Protein 3QYE (pdb70)

CATH classification: 1.10.10.2750 (+2 more: 1.10.8.270, 1.10.472.80)

Radius of gyration: 28.6 Å; Cα contacts (8 Å, |Δi|>4): 736; chains: 2; bounding box: 74×78×66 Å

GO terms:
  GO:0005515 protein binding (F, IPI)
  GO:0005730 nucleolus (C, IDA)

Structure (mmCIF, N/CA/C/O backbone):
data_3QYE
#
_entry.id   3QYE
#
_cell.length_a   117.360
_cell.length_b   117.360
_cell.length_c   141.270
_cell.angle_alpha   90.00
_cell.angle_beta   90.00
_cell.angle_gamma   90.00
#
_symmetry.space_group_name_H-M   'P 43 21 2'
#
loop_
_entity.id
_entity.type
_entity.pdbx_description
1 polymer 'TBC1 domain family member 1'
2 water water
#
loop_
_atom_site.group_PDB
_atom_site.id
_atom_site.type_symbol
_atom_site.label_atom_id
_atom_site.label_alt_id
_atom_site.label_comp_id
_atom_site.label_asym_id
_atom_site.label_entity_id
_atom_site.label_seq_id
_atom_site.pdbx_PDB_ins_code
_atom_site.Cartn_x
_atom_site.Cartn_y
_atom_site.Cartn_z
_atom_site.occupancy
_atom_site.B_iso_or_equiv
_atom_site.auth_seq_id
_atom_site.auth_comp_id
_atom_site.auth_asym_id
_atom_site.auth_atom_id
_atom_site.pdbx_PDB_model_num
ATOM 1 N N . ASP A 1 9 ? 11.691 -3.804 59.609 1.00 93.12 750 ASP A N 1
ATOM 2 C CA . ASP A 1 9 ? 12.348 -2.731 60.409 1.00 93.56 750 ASP A CA 1
ATOM 3 C C . ASP A 1 9 ? 13.897 -2.841 60.283 1.00 92.45 750 ASP A C 1
ATOM 4 O O . ASP A 1 9 ? 14.371 -2.655 59.186 1.00 93.60 750 ASP A O 1
ATOM 9 N N . LEU A 1 10 ? 14.739 -3.139 61.270 1.00 89.68 751 LEU A N 1
ATOM 10 C CA . LEU A 1 10 ? 16.161 -3.225 60.868 1.00 86.09 751 LEU A CA 1
ATOM 11 C C . LEU A 1 10 ? 16.404 -4.542 60.126 1.00 83.71 751 LEU A C 1
ATOM 12 O O . LEU A 1 10 ? 17.533 -4.851 59.773 1.00 80.74 751 LEU A O 1
ATOM 17 N N . LEU A 1 11 ? 15.334 -5.304 59.885 1.00 80.47 752 LEU A N 1
ATOM 18 C CA . LEU A 1 11 ? 15.440 -6.561 59.146 1.00 77.24 752 LEU A CA 1
ATOM 19 C C . LEU A 1 11 ? 15.363 -6.165 57.678 1.00 74.38 752 LEU A C 1
ATOM 20 O O . LEU A 1 11 ? 15.774 -6.920 56.804 1.00 73.34 752 LEU A O 1
ATOM 25 N N . ASN A 1 12 ? 14.817 -4.978 57.413 1.00 71.35 753 ASN A N 1
ATOM 26 C CA . ASN A 1 12 ? 14.697 -4.484 56.044 1.00 69.50 753 ASN A CA 1
ATOM 27 C C . ASN A 1 12 ? 16.092 -4.302 55.460 1.00 67.25 753 ASN A C 1
ATOM 28 O O . ASN A 1 12 ? 16.334 -4.637 54.302 1.00 65.81 753 ASN A O 1
ATOM 33 N N . LYS A 1 13 ? 17.012 -3.780 56.267 1.00 63.44 754 LYS A N 1
ATOM 34 C CA . LYS A 1 13 ? 18.385 -3.590 55.812 1.00 63.50 754 LYS A CA 1
ATOM 35 C C . LYS A 1 13 ? 18.958 -4.983 55.564 1.00 64.01 754 LYS A C 1
ATOM 36 O O . LYS A 1 13 ? 19.709 -5.202 54.615 1.00 63.97 754 LYS A O 1
ATOM 42 N N . ARG A 1 14 ? 18.591 -5.920 56.431 1.00 66.62 755 ARG A N 1
ATOM 43 C CA . ARG A 1 14 ? 19.039 -7.303 56.316 1.00 68.63 755 ARG A CA 1
ATOM 44 C C . ARG A 1 14 ? 18.454 -7.898 55.044 1.00 63.79 755 ARG A C 1
ATOM 45 O O . ARG A 1 14 ? 19.158 -8.515 54.246 1.00 64.86 755 ARG A O 1
ATOM 53 N N . LEU A 1 15 ? 17.156 -7.696 54.875 1.00 56.03 756 LEU A N 1
ATOM 54 C CA . LEU A 1 15 ? 16.417 -8.186 53.722 1.00 50.72 756 LEU A CA 1
ATOM 55 C C . LEU A 1 15 ? 17.076 -7.642 52.441 1.00 46.70 756 LEU A C 1
ATOM 56 O O . LEU A 1 15 ? 17.392 -8.395 51.520 1.00 43.36 756 LEU A O 1
ATOM 61 N N . LYS A 1 16 ? 17.302 -6.330 52.415 1.00 42.94 757 LYS A N 1
ATOM 62 C CA . LYS A 1 16 ? 17.911 -5.640 51.275 1.00 41.16 757 LYS A CA 1
ATOM 63 C C . LYS A 1 16 ? 19.337 -6.065 50.936 1.00 42.64 757 LYS A C 1
ATOM 64 O O . LYS A 1 16 ? 19.654 -6.348 49.781 1.00 37.36 757 LYS A O 1
ATOM 70 N N . LEU A 1 17 ? 20.193 -6.105 51.949 1.00 43.84 758 LEU A N 1
ATOM 71 C CA . LEU A 1 17 ? 21.592 -6.438 51.745 1.00 41.75 758 LEU A CA 1
ATOM 72 C C . LEU A 1 17 ? 21.936 -7.912 51.615 1.00 45.89 758 LEU A C 1
ATOM 73 O O . LEU A 1 17 ? 23.099 -8.290 51.746 1.00 46.89 758 LEU A O 1
ATOM 78 N N . ASP A 1 18 ? 20.949 -8.750 51.334 1.00 50.48 759 ASP A N 1
ATOM 79 C CA . ASP A 1 18 ? 21.235 -10.169 51.206 1.00 56.14 759 ASP A CA 1
ATOM 80 C C . ASP A 1 18 ? 21.666 -10.562 49.799 1.00 55.17 759 ASP A C 1
ATOM 81 O O . ASP A 1 18 ? 20.850 -10.998 48.986 1.00 58.19 759 ASP A O 1
ATOM 86 N N . TYR A 1 19 ? 22.955 -10.387 49.520 1.00 53.82 760 TYR A N 1
ATOM 87 C CA . TYR A 1 19 ? 23.535 -10.751 48.231 1.00 50.78 760 TYR A CA 1
ATOM 88 C C . TYR A 1 19 ? 25.026 -11.048 48.386 1.00 51.93 760 TYR A C 1
ATOM 89 O O . TYR A 1 19 ? 25.699 -10.466 49.233 1.00 52.74 760 TYR A O 1
ATOM 98 N N . GLU A 1 20 ? 25.534 -11.961 47.571 1.00 53.93 761 GLU A N 1
ATOM 99 C CA . GLU A 1 20 ? 26.936 -12.354 47.635 1.00 59.05 761 GLU A CA 1
ATOM 100 C C . GLU A 1 20 ? 27.930 -11.286 47.178 1.00 61.02 761 GLU A C 1
ATOM 101 O O . GLU A 1 20 ? 27.744 -10.654 46.135 1.00 61.47 761 GLU A O 1
ATOM 107 N N . GLU A 1 21 ? 28.985 -11.098 47.970 1.00 61.23 762 GLU A N 1
ATOM 108 C CA . GLU A 1 21 ? 30.036 -10.137 47.650 1.00 63.89 762 GLU A CA 1
ATOM 109 C C . GLU A 1 21 ? 31.081 -10.856 46.809 1.00 64.58 762 GLU A C 1
ATOM 110 O O . GLU A 1 21 ? 31.249 -12.069 46.920 1.00 69.54 762 GLU A O 1
ATOM 116 N N . ILE A 1 22 ? 31.782 -10.110 45.966 1.00 63.24 763 ILE A N 1
ATOM 117 C CA . ILE A 1 22 ? 32.800 -10.704 45.112 1.00 61.75 763 ILE A CA 1
ATOM 118 C C . ILE A 1 22 ? 34.026 -11.024 45.955 1.00 63.74 763 ILE A C 1
ATOM 119 O O . ILE A 1 22 ? 34.682 -12.050 45.768 1.00 62.59 763 ILE A O 1
ATOM 124 N N . THR A 1 23 ? 34.316 -10.124 46.886 1.00 66.51 764 THR A N 1
ATOM 125 C CA . THR A 1 23 ? 35.439 -10.251 47.804 1.00 70.36 764 THR A CA 1
ATOM 126 C C . THR A 1 23 ? 35.019 -9.531 49.077 1.00 73.47 764 THR A C 1
ATOM 127 O O . THR A 1 23 ? 34.937 -8.303 49.107 1.00 74.94 764 THR A O 1
ATOM 131 N N . PRO A 1 24 ? 34.724 -10.285 50.143 1.00 76.23 765 PRO A N 1
ATOM 132 C CA . PRO A 1 24 ? 34.314 -9.640 51.392 1.00 76.93 765 PRO A CA 1
ATOM 133 C C . PRO A 1 24 ? 35.373 -8.656 51.879 1.00 77.27 765 PRO A C 1
ATOM 134 O O . PRO A 1 24 ? 36.546 -9.005 51.996 1.00 77.29 76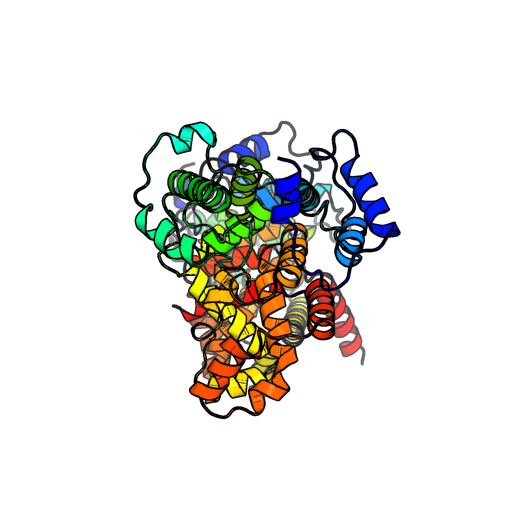5 PRO A O 1
ATOM 138 N N . CYS A 1 25 ? 34.961 -7.421 52.143 1.00 77.82 766 CYS A N 1
ATOM 139 C CA . CYS A 1 25 ? 35.886 -6.408 52.632 1.00 78.78 766 CYS A CA 1
ATOM 140 C C . CYS A 1 25 ? 36.260 -6.788 54.061 1.00 78.01 766 CYS A C 1
ATOM 141 O O . CYS A 1 25 ? 35.395 -7.096 54.882 1.00 77.69 766 CYS A O 1
ATOM 144 N N . LEU A 1 26 ? 37.555 -6.757 54.351 1.00 79.88 767 LEU A N 1
ATOM 145 C CA . LEU A 1 26 ? 38.059 -7.141 55.661 1.00 80.02 767 LEU A CA 1
ATOM 146 C C . LEU A 1 26 ? 38.127 -6.074 56.746 1.00 80.56 767 LEU A C 1
ATOM 147 O O . LEU A 1 26 ? 38.045 -4.871 56.492 1.00 79.93 767 LEU A O 1
ATOM 152 N N . LYS A 1 27 ? 38.289 -6.570 57.967 1.00 81.13 768 LYS A N 1
ATOM 153 C CA . LYS A 1 27 ? 38.392 -5.786 59.188 1.00 80.60 768 LYS A CA 1
ATOM 154 C C . LYS A 1 27 ? 38.915 -4.354 59.053 1.00 78.80 768 LYS A C 1
ATOM 155 O O . LYS A 1 27 ? 38.190 -3.387 59.286 1.00 74.46 768 LYS A O 1
ATOM 161 N N . GLU A 1 28 ? 40.183 -4.241 58.676 1.00 79.00 769 GLU A N 1
ATOM 162 C CA . GLU A 1 28 ? 40.871 -2.964 58.546 1.00 80.47 769 GLU A CA 1
ATOM 163 C C . GLU A 1 28 ? 40.247 -1.840 57.714 1.00 78.42 769 GLU A C 1
ATOM 164 O O . GLU A 1 28 ? 40.132 -0.718 58.199 1.00 76.97 769 GLU A O 1
ATOM 170 N N . VAL A 1 29 ? 39.850 -2.105 56.475 1.00 76.31 770 VAL A N 1
ATOM 171 C CA . VAL A 1 29 ? 39.272 -1.027 55.680 1.00 70.93 770 VAL A CA 1
ATOM 172 C C . VAL A 1 29 ? 37.892 -0.608 56.179 1.00 64.95 770 VAL A C 1
ATOM 173 O O . VAL A 1 29 ? 37.442 0.505 55.911 1.00 59.45 770 VAL A O 1
ATOM 177 N N . THR A 1 30 ? 37.225 -1.490 56.916 1.00 60.00 771 THR A N 1
ATOM 178 C CA . THR A 1 30 ? 35.925 -1.144 57.477 1.00 59.54 771 THR A CA 1
ATOM 179 C C . THR A 1 30 ? 36.275 -0.022 58.454 1.00 61.59 771 THR A C 1
ATOM 180 O O . THR A 1 30 ? 35.574 0.982 58.558 1.00 57.85 771 THR A O 1
ATOM 184 N N . THR A 1 31 ? 37.394 -0.214 59.149 1.00 64.38 772 THR A N 1
ATOM 185 C CA . THR A 1 31 ? 37.911 0.744 60.119 1.00 64.98 772 THR A CA 1
ATOM 186 C C . THR A 1 31 ? 38.136 2.123 59.498 1.00 62.91 772 THR A C 1
ATOM 187 O O . THR A 1 31 ? 37.656 3.130 60.016 1.00 63.82 772 THR A O 1
ATOM 191 N N . VAL A 1 32 ? 38.865 2.165 58.387 1.00 59.72 773 VAL A N 1
ATOM 192 C CA . VAL A 1 32 ? 39.156 3.425 57.719 1.00 57.06 773 VAL A CA 1
ATOM 193 C C . VAL A 1 32 ? 37.906 4.172 57.261 1.00 55.95 773 VAL A C 1
ATOM 194 O O . VAL A 1 32 ? 37.865 5.402 57.309 1.00 54.76 773 VAL A O 1
ATOM 198 N N . TRP A 1 33 ? 36.893 3.444 56.807 1.00 50.95 774 TRP A N 1
ATOM 199 C CA . TRP A 1 33 ? 35.673 4.101 56.360 1.00 49.53 774 TRP A CA 1
ATOM 200 C C . TRP A 1 33 ? 34.935 4.733 57.534 1.00 47.10 774 TRP A C 1
ATOM 201 O O . TRP A 1 33 ? 34.508 5.884 57.456 1.00 45.28 774 TRP A O 1
ATOM 212 N N . GLU A 1 34 ? 34.799 3.979 58.620 1.00 47.13 775 GLU A N 1
ATOM 213 C CA . GLU A 1 34 ? 34.099 4.467 59.806 1.00 54.15 775 GLU A CA 1
ATOM 214 C C . GLU A 1 34 ? 34.668 5.793 60.287 1.00 52.88 775 GLU A C 1
ATOM 215 O O . GLU A 1 34 ? 33.936 6.653 60.770 1.00 55.32 775 GLU A O 1
ATOM 221 N N . LYS A 1 35 ? 35.979 5.955 60.148 1.00 53.74 776 LYS A N 1
ATOM 222 C CA . LYS A 1 35 ? 36.630 7.179 60.583 1.00 54.44 776 LYS A CA 1
ATOM 223 C C . LYS A 1 35 ? 36.268 8.351 59.675 1.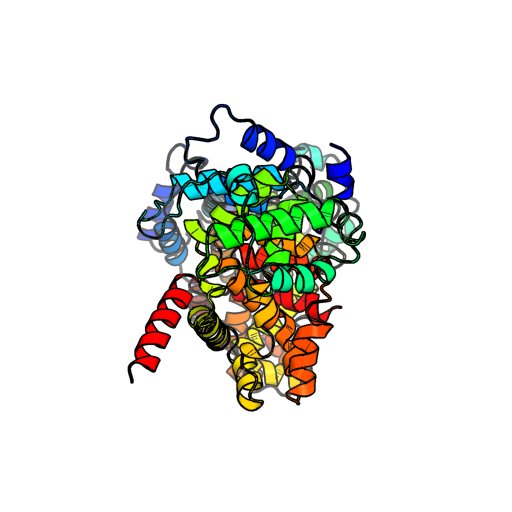00 52.31 776 LYS A C 1
ATOM 224 O O . LYS A 1 35 ? 36.010 9.454 60.157 1.00 52.49 776 LYS A O 1
ATOM 230 N N . MET A 1 36 ? 36.249 8.119 58.366 1.00 50.34 777 MET A N 1
ATOM 231 C CA . MET A 1 36 ? 35.884 9.182 57.437 1.00 48.05 777 MET A CA 1
ATOM 232 C C . MET A 1 36 ? 34.405 9.519 57.600 1.00 46.63 777 MET A C 1
ATOM 233 O O . MET A 1 36 ? 34.022 10.688 57.574 1.00 46.87 777 MET A O 1
ATOM 238 N N . LEU A 1 37 ? 33.580 8.489 57.783 1.00 45.85 778 LEU A N 1
ATOM 239 C CA . LEU A 1 37 ? 32.142 8.676 57.940 1.00 46.42 778 LEU A CA 1
ATOM 240 C C . LEU A 1 37 ? 31.766 9.400 59.236 1.00 49.32 778 LEU A C 1
ATOM 241 O O . LEU A 1 37 ? 30.835 10.204 59.254 1.00 47.07 778 LEU A O 1
ATOM 246 N N . SER A 1 38 ? 32.506 9.118 60.309 1.00 51.44 779 SER A N 1
ATOM 247 C CA . SER A 1 38 ? 32.261 9.717 61.623 1.00 54.04 779 SER A CA 1
ATOM 248 C C . SER A 1 38 ? 32.730 11.166 61.777 1.00 53.79 779 SER A C 1
ATOM 249 O O . SER A 1 38 ? 32.454 11.808 62.791 1.00 54.82 779 SER A O 1
ATOM 252 N N . THR A 1 39 ? 33.441 11.675 60.778 1.00 54.13 780 THR A N 1
ATOM 253 C CA . THR A 1 39 ? 33.959 13.041 60.817 1.00 52.54 780 THR A CA 1
ATOM 254 C C . THR A 1 39 ? 32.862 14.092 61.013 1.00 54.75 780 THR A C 1
ATOM 255 O O . THR A 1 39 ? 31.891 14.140 60.256 1.00 56.53 780 THR A O 1
ATOM 259 N N . PRO A 1 40 ? 33.004 14.947 62.040 1.00 56.51 781 PRO A N 1
ATOM 260 C CA . PRO A 1 40 ? 32.016 15.997 62.314 1.00 52.77 781 PRO A CA 1
ATOM 261 C C . PRO A 1 40 ? 32.033 17.017 61.182 1.00 51.88 781 PRO A C 1
ATOM 262 O O . PRO A 1 40 ? 33.106 17.414 60.723 1.00 49.70 781 PRO A O 1
ATOM 266 N N . GLY A 1 41 ? 30.852 17.438 60.739 1.00 48.83 782 GLY A N 1
ATOM 267 C CA . GLY A 1 41 ? 30.773 18.403 59.654 1.00 50.11 782 GLY A CA 1
ATOM 268 C C . GLY A 1 41 ? 31.329 17.819 58.367 1.00 45.52 782 GLY A C 1
ATOM 269 O O . GLY A 1 41 ? 31.842 18.534 57.508 1.00 45.58 782 GLY A O 1
ATOM 270 N N . ARG A 1 42 ? 31.215 16.503 58.246 1.00 44.47 783 ARG A N 1
ATOM 271 C CA . ARG A 1 42 ? 31.696 15.748 57.093 1.00 45.26 783 ARG A CA 1
ATOM 272 C C . ARG A 1 42 ? 31.419 16.402 55.741 1.00 42.65 783 ARG A C 1
ATOM 273 O O . ARG A 1 42 ? 32.333 16.620 54.951 1.00 40.35 783 ARG A O 1
ATOM 281 N N . SER A 1 43 ? 30.153 16.711 55.487 1.00 44.47 784 SER A N 1
ATOM 282 C CA . SER A 1 43 ? 29.724 17.310 54.226 1.00 47.89 784 SER A CA 1
ATOM 283 C C . SER A 1 43 ? 30.426 18.599 53.793 1.00 49.45 784 SER A C 1
ATOM 284 O O . SER A 1 43 ? 30.406 18.950 52.611 1.00 45.47 784 SER A O 1
ATOM 287 N N . LYS A 1 44 ? 31.045 19.302 54.732 1.00 49.86 785 LYS A N 1
ATOM 288 C CA . LYS A 1 44 ? 31.720 20.552 54.398 1.00 52.43 785 LYS A CA 1
ATOM 289 C C . LYS A 1 44 ? 33.227 20.363 54.215 1.00 49.52 785 LYS A C 1
ATOM 290 O O . LYS A 1 44 ? 33.931 21.286 53.810 1.00 51.94 785 LYS A O 1
ATOM 296 N N . ILE A 1 45 ? 33.713 19.160 54.499 1.00 46.56 786 ILE A N 1
ATOM 297 C CA . ILE A 1 45 ? 35.140 18.860 54.410 1.00 43.73 786 ILE A CA 1
ATOM 298 C C . ILE A 1 45 ? 35.581 18.044 53.197 1.00 44.17 786 ILE A C 1
ATOM 299 O O . ILE A 1 45 ? 35.033 16.977 52.925 1.00 41.30 786 ILE A O 1
ATOM 304 N N . LYS A 1 46 ? 36.582 18.550 52.478 1.00 44.82 787 LYS A N 1
ATOM 305 C CA . LYS A 1 46 ? 37.125 17.849 51.319 1.00 43.75 787 LYS A CA 1
ATOM 306 C C . LYS A 1 46 ? 38.160 16.837 51.800 1.00 45.76 787 LYS A C 1
ATOM 307 O O . LYS A 1 46 ? 39.078 17.189 52.540 1.00 45.26 787 LYS A O 1
ATOM 313 N N . PHE A 1 47 ? 38.026 15.585 51.384 1.00 45.91 788 PHE A N 1
ATOM 314 C CA . PHE A 1 47 ? 38.993 14.569 51.775 1.00 46.46 788 PHE A CA 1
ATOM 315 C C . PHE A 1 47 ? 40.003 14.384 50.649 1.00 51.21 788 PHE A C 1
ATOM 316 O O . PHE A 1 47 ? 39.744 14.762 49.508 1.00 53.19 788 PHE A O 1
ATOM 324 N N . ASP A 1 48 ? 41.154 13.802 50.968 1.00 55.61 789 ASP A N 1
ATOM 325 C CA . ASP A 1 48 ? 42.200 13.604 49.975 1.00 57.97 789 ASP A CA 1
ATOM 326 C C . ASP A 1 48 ? 41.834 12.500 48.976 1.00 55.68 789 ASP A C 1
ATOM 327 O O . ASP A 1 48 ? 41.551 11.359 49.344 1.00 49.87 789 ASP A O 1
ATOM 332 N N . MET A 1 49 ? 41.817 12.880 47.702 1.00 56.21 790 MET A N 1
ATOM 333 C CA . MET A 1 49 ? 41.464 11.977 46.619 1.00 62.00 790 MET A CA 1
ATOM 334 C C . MET A 1 49 ? 42.132 10.611 46.720 1.00 59.64 790 MET A C 1
ATOM 335 O O . MET A 1 49 ? 41.459 9.587 46.590 1.00 57.87 790 MET A O 1
ATOM 340 N N . GLU A 1 50 ? 43.435 10.576 46.982 1.00 56.68 791 GLU A N 1
ATOM 341 C CA . GLU A 1 50 ? 44.110 9.289 47.057 1.00 54.77 791 GLU A CA 1
ATOM 342 C C . GLU A 1 50 ? 43.695 8.398 48.224 1.00 51.17 791 GLU A C 1
ATOM 343 O O . GLU A 1 50 ? 43.665 7.178 48.078 1.00 50.56 791 GLU A O 1
ATOM 349 N N . LYS A 1 51 ? 43.379 8.963 49.385 1.00 49.79 792 LYS A N 1
ATOM 350 C CA . LYS A 1 51 ? 42.970 8.083 50.470 1.00 52.87 792 LYS A CA 1
ATOM 351 C C . LYS A 1 51 ? 41.644 7.434 50.086 1.00 51.44 792 LYS A C 1
ATOM 352 O O . LYS A 1 51 ? 41.471 6.224 50.220 1.00 52.50 792 LYS A O 1
ATOM 358 N N . MET A 1 52 ? 40.710 8.247 49.605 1.00 50.98 793 MET A N 1
ATOM 359 C CA . MET A 1 52 ? 39.398 7.751 49.191 1.00 51.58 793 MET A CA 1
ATOM 360 C C . MET A 1 52 ? 39.516 6.687 48.111 1.00 48.32 793 MET A C 1
ATOM 361 O O . MET A 1 52 ? 38.836 5.662 48.148 1.00 43.36 793 MET A O 1
ATOM 366 N N . HIS A 1 53 ? 40.378 6.958 47.140 1.00 44.81 794 HIS A N 1
ATOM 367 C CA . HIS A 1 53 ? 40.608 6.040 46.040 1.00 46.29 794 HIS A CA 1
ATOM 368 C C . HIS A 1 53 ? 41.164 4.730 46.585 1.00 46.99 794 HIS A C 1
ATOM 369 O O . HIS A 1 53 ? 40.821 3.649 46.103 1.00 45.82 794 HIS A O 1
ATOM 376 N N . SER A 1 54 ? 42.017 4.819 47.599 1.00 46.48 795 SER A N 1
ATOM 377 C CA . SER A 1 54 ? 42.577 3.607 48.173 1.00 48.97 795 SER A CA 1
ATOM 378 C C . SER A 1 54 ? 41.476 2.921 48.982 1.00 46.83 795 SER A C 1
ATOM 379 O O . SER A 1 54 ? 41.368 1.698 48.987 1.00 50.26 795 SER A O 1
ATOM 382 N N . ALA A 1 55 ? 40.645 3.719 49.647 1.00 44.18 796 ALA A N 1
ATOM 383 C CA . ALA A 1 55 ? 39.548 3.194 50.452 1.00 42.26 796 ALA A CA 1
ATOM 384 C C . ALA A 1 55 ? 38.563 2.392 49.599 1.00 42.87 796 ALA A C 1
ATOM 385 O O . ALA A 1 55 ? 38.221 1.256 49.933 1.00 41.68 796 ALA A O 1
ATOM 387 N N . VAL A 1 56 ? 38.106 2.991 48.500 1.00 42.67 797 VAL A N 1
ATOM 388 C CA . VAL A 1 56 ? 37.161 2.332 47.601 1.00 38.71 797 VAL A CA 1
ATOM 389 C C . VAL A 1 56 ? 37.809 1.086 47.006 1.00 40.71 797 VAL A C 1
ATOM 390 O O . VAL A 1 56 ? 37.184 0.032 46.930 1.00 38.79 797 VAL A O 1
ATOM 394 N N . GLY A 1 57 ? 39.070 1.209 46.601 1.00 42.31 798 GLY A N 1
ATOM 395 C CA . GLY A 1 57 ? 39.776 0.073 46.023 1.00 45.57 798 GLY A CA 1
ATOM 396 C C . GLY A 1 57 ? 39.990 -1.102 46.966 1.00 47.85 798 GLY A C 1
ATOM 397 O O . GLY A 1 57 ? 40.001 -2.256 46.534 1.00 46.51 798 GLY A O 1
ATOM 398 N N . GLN A 1 58 ? 40.153 -0.816 48.256 1.00 53.47 799 GLN A N 1
ATOM 399 C CA . GLN A 1 58 ? 40.380 -1.861 49.254 1.00 57.05 799 GLN A CA 1
ATOM 400 C C . GLN A 1 58 ? 39.095 -2.453 49.816 1.00 57.92 799 GLN A C 1
ATOM 401 O O . GLN A 1 58 ? 39.129 -3.263 50.742 1.00 62.89 799 GLN A O 1
ATOM 407 N N . GLY A 1 59 ? 37.957 -2.042 49.273 1.00 54.67 800 GLY A N 1
ATOM 408 C CA . GLY A 1 59 ? 36.709 -2.592 49.754 1.00 49.15 800 GLY A CA 1
ATOM 409 C C . GLY A 1 59 ? 35.734 -1.607 50.354 1.00 46.17 800 GLY A C 1
ATOM 410 O O . GLY A 1 59 ? 36.098 -0.662 51.047 1.00 45.56 800 GLY A O 1
ATOM 411 N N . VAL A 1 60 ? 34.468 -1.846 50.062 1.00 42.79 801 VAL A N 1
ATOM 412 C CA . VAL A 1 60 ? 33.390 -1.036 50.574 1.00 40.55 801 VAL A CA 1
ATOM 413 C C . VAL A 1 60 ? 32.503 -2.020 51.319 1.00 42.95 801 VAL A C 1
ATOM 414 O O . VAL A 1 60 ? 31.862 -2.880 50.708 1.00 43.86 801 VAL A O 1
ATOM 418 N N . PRO A 1 61 ? 32.491 -1.939 52.656 1.00 42.06 802 PRO A N 1
ATOM 419 C CA . PRO A 1 61 ? 31.653 -2.853 53.431 1.00 41.26 802 PRO A CA 1
ATOM 420 C C . PRO A 1 61 ? 30.186 -2.702 53.066 1.00 39.51 802 PRO A C 1
ATOM 421 O O . PRO A 1 61 ? 29.673 -1.589 52.919 1.00 39.17 802 PRO A O 1
ATOM 425 N N . ARG A 1 62 ? 29.514 -3.834 52.905 1.00 38.36 803 ARG A N 1
ATOM 426 C CA . ARG A 1 62 ? 28.118 -3.809 52.525 1.00 43.42 803 ARG A CA 1
ATOM 427 C C . ARG A 1 62 ? 27.253 -3.024 53.508 1.00 44.85 803 ARG A C 1
ATOM 428 O O . ARG A 1 62 ? 26.406 -2.230 53.090 1.00 37.85 803 ARG A O 1
ATOM 436 N N . HIS A 1 63 ? 27.473 -3.235 54.808 1.00 46.77 804 HIS A N 1
ATOM 437 C CA . HIS A 1 63 ? 26.705 -2.536 55.836 1.00 46.57 804 HIS A CA 1
ATOM 438 C C . HIS A 1 63 ? 26.845 -1.011 55.793 1.00 41.90 804 HIS A C 1
ATOM 439 O O . HIS A 1 63 ? 26.043 -0.299 56.399 1.00 41.56 804 HIS A O 1
ATOM 446 N N . HIS A 1 64 ? 27.852 -0.509 55.082 1.00 37.54 805 HIS A N 1
ATOM 447 C CA . HIS A 1 64 ? 28.056 0.940 54.979 1.00 38.14 805 HIS A CA 1
ATOM 448 C C . HIS A 1 64 ? 27.974 1.486 53.551 1.00 36.73 805 HIS A C 1
ATOM 449 O O . HIS A 1 64 ? 28.083 2.699 53.340 1.00 35.04 805 HIS A O 1
ATOM 456 N N . ARG A 1 65 ? 27.790 0.595 52.579 1.00 34.79 806 ARG A N 1
ATOM 457 C CA . ARG A 1 65 ? 27.710 0.979 51.162 1.00 32.79 806 ARG A CA 1
ATOM 458 C C . ARG A 1 65 ? 26.843 2.223 50.944 1.00 28.75 806 ARG A C 1
ATOM 459 O O . ARG A 1 65 ? 27.295 3.198 50.343 1.00 30.23 806 ARG A O 1
ATOM 467 N N . GLY A 1 66 ? 25.614 2.202 51.452 1.00 25.90 807 GLY A N 1
ATOM 468 C CA . GLY A 1 66 ? 24.729 3.338 51.286 1.00 31.28 807 GLY A CA 1
ATOM 469 C C . GLY A 1 66 ? 25.272 4.653 51.821 1.00 33.67 807 GLY A C 1
ATOM 470 O O . GLY A 1 66 ? 25.228 5.675 51.133 1.00 31.00 807 GLY A O 1
ATOM 471 N N . GLU A 1 67 ? 25.780 4.642 53.051 1.00 35.05 808 GLU A N 1
ATOM 472 C CA . GLU A 1 67 ? 26.310 5.874 53.631 1.00 35.05 808 GLU A CA 1
ATOM 473 C C . GLU A 1 67 ? 27.549 6.301 52.850 1.00 31.08 808 GLU A C 1
ATOM 474 O O . GLU A 1 67 ? 27.778 7.491 52.629 1.00 31.96 808 GLU A O 1
ATOM 480 N N . ILE A 1 68 ? 28.336 5.324 52.414 1.00 28.16 809 ILE A N 1
ATOM 481 C CA . ILE A 1 68 ? 29.531 5.614 51.642 1.00 28.82 809 ILE A CA 1
ATOM 482 C C . ILE A 1 68 ? 29.138 6.353 50.361 1.00 33.09 809 ILE A C 1
ATOM 483 O O . ILE A 1 68 ? 29.709 7.406 50.046 1.00 35.02 809 ILE A O 1
ATOM 488 N N . TRP A 1 69 ? 28.142 5.835 49.645 1.00 30.98 810 TRP A N 1
ATOM 489 C CA . TRP A 1 69 ? 27.691 6.487 48.419 1.00 30.05 810 TRP A CA 1
ATOM 490 C C . TRP A 1 69 ? 27.287 7.930 48.685 1.00 24.53 810 TRP A C 1
ATOM 491 O O . TRP A 1 69 ? 27.651 8.830 47.932 1.00 29.61 810 TRP A O 1
ATOM 502 N N . LYS A 1 70 ? 26.534 8.154 49.754 1.00 26.53 811 LYS A N 1
ATOM 503 C CA . LYS A 1 70 ? 26.116 9.507 50.113 1.00 30.17 811 LYS A CA 1
ATOM 504 C C . LYS A 1 70 ? 27.351 10.345 50.450 1.00 27.12 811 LYS A C 1
ATOM 505 O O . LYS A 1 70 ? 27.436 11.525 50.097 1.00 29.08 811 LYS A O 1
ATOM 511 N N . PHE A 1 71 ? 28.321 9.730 51.120 1.00 32.19 812 PHE A N 1
ATOM 512 C CA . PHE A 1 71 ? 29.553 10.441 51.465 1.00 30.92 812 PHE A CA 1
ATOM 513 C C . PHE A 1 71 ? 30.259 10.814 50.164 1.00 31.05 812 PHE A C 1
ATOM 514 O O . PHE A 1 71 ? 30.662 11.960 49.957 1.00 28.50 812 PHE A O 1
ATOM 522 N N . LEU A 1 72 ? 30.389 9.846 49.269 1.00 30.42 813 LEU A N 1
ATOM 523 C CA . LEU A 1 72 ? 31.032 10.110 47.989 1.00 31.72 813 LEU A CA 1
ATOM 524 C C . LEU A 1 72 ? 30.296 11.208 47.208 1.00 32.78 813 LEU A C 1
ATOM 525 O O . LEU A 1 72 ? 30.922 11.977 46.482 1.00 34.11 813 LEU A O 1
ATOM 530 N N . ALA A 1 73 ? 28.975 11.295 47.367 1.00 31.28 814 ALA A N 1
ATOM 531 C CA . ALA A 1 73 ? 28.195 12.328 46.672 1.00 28.80 814 ALA A CA 1
ATOM 532 C C . ALA A 1 73 ? 28.517 13.707 47.270 1.00 32.03 814 ALA A C 1
ATOM 533 O O . ALA A 1 73 ? 28.613 14.715 46.554 1.00 28.17 814 ALA A O 1
ATOM 535 N N . GLU A 1 74 ? 28.689 13.749 48.587 1.00 29.48 815 GLU A N 1
ATOM 536 C CA . GLU A 1 74 ? 29.021 15.005 49.256 1.00 34.47 815 GLU A CA 1
ATOM 537 C C . GLU A 1 74 ? 30.354 15.474 48.678 1.00 35.00 815 GLU A C 1
ATOM 538 O O . GLU A 1 74 ? 30.533 16.648 48.340 1.00 35.76 815 GLU A O 1
ATOM 544 N N . GLN A 1 75 ? 31.290 14.540 48.545 1.00 32.85 816 GLN A N 1
ATOM 545 C CA . GLN A 1 75 ? 32.593 14.887 48.003 1.00 31.99 816 GLN A CA 1
ATOM 546 C C . GLN A 1 75 ? 32.476 15.359 46.562 1.00 38.13 816 GLN A C 1
ATOM 547 O O . GLN A 1 75 ? 33.179 16.279 46.142 1.00 35.11 816 GLN A O 1
ATOM 553 N N . PHE A 1 76 ? 31.579 14.731 45.805 1.00 38.16 817 PHE A N 1
ATOM 554 C CA . PHE A 1 76 ? 31.380 15.121 44.415 1.00 39.07 817 PHE A CA 1
ATOM 555 C C . PHE A 1 76 ? 30.883 16.557 44.399 1.00 36.08 817 PHE A C 1
ATOM 556 O O . PHE A 1 76 ? 31.304 17.359 43.568 1.00 34.05 817 PHE A O 1
ATOM 564 N N . HIS A 1 77 ? 29.977 16.876 45.321 1.00 40.68 818 HIS A N 1
ATOM 565 C CA . HIS A 1 77 ? 29.426 18.226 45.396 1.00 45.01 818 HIS A CA 1
ATOM 566 C C . HIS A 1 77 ? 30.529 19.247 45.649 1.00 44.66 818 HIS A C 1
ATOM 567 O O . HIS A 1 77 ? 30.578 20.292 44.999 1.00 44.46 818 HIS A O 1
ATOM 574 N N . LEU A 1 78 ? 31.408 18.946 46.597 1.00 44.25 819 LEU A N 1
ATOM 575 C CA . LEU A 1 78 ? 32.487 19.865 46.931 1.00 46.22 819 LEU A CA 1
ATOM 576 C C . LEU A 1 78 ? 33.481 20.089 45.794 1.00 49.70 819 LEU A C 1
ATOM 577 O O . LEU A 1 78 ? 33.954 21.204 45.604 1.00 51.63 819 LEU A O 1
ATOM 582 N N . LYS A 1 79 ? 33.784 19.047 45.022 1.00 50.76 820 LYS A N 1
ATOM 583 C CA . LYS A 1 79 ? 34.753 19.201 43.940 1.00 56.63 820 LYS A CA 1
ATOM 584 C C . LYS A 1 79 ? 34.158 19.769 42.652 1.00 57.16 820 LYS A C 1
ATOM 585 O O . LYS A 1 79 ? 34.891 20.241 41.786 1.00 58.82 820 LYS A O 1
ATOM 591 N N . HIS A 1 80 ? 32.835 19.713 42.524 1.00 60.08 821 HIS A N 1
ATOM 592 C CA . HIS A 1 80 ? 32.168 20.214 41.319 1.00 64.68 821 HIS A CA 1
ATOM 593 C C . HIS A 1 80 ? 31.187 21.307 41.661 1.00 69.09 821 HIS A C 1
ATOM 594 O O . HIS A 1 80 ? 30.208 21.035 42.329 1.00 71.00 821 HIS A O 1
ATOM 601 N N . GLN A 1 81 ? 31.404 22.542 41.219 1.00 79.83 822 GLN A N 1
ATOM 602 C CA . GLN A 1 81 ? 30.441 23.584 41.591 1.00 88.09 822 GLN A CA 1
ATOM 603 C C . GLN A 1 81 ? 29.088 23.004 41.286 1.00 93.41 822 GLN A C 1
ATOM 604 O O . GLN A 1 81 ? 28.248 22.827 42.165 1.00 96.74 822 GLN A O 1
ATOM 610 N N . PHE A 1 82 ? 28.892 22.762 39.996 1.00 96.86 823 PHE A N 1
ATOM 611 C CA . PHE A 1 82 ? 27.590 22.252 39.533 1.00 98.47 823 PHE A CA 1
ATOM 612 C C . PHE A 1 82 ? 26.643 23.416 39.784 1.00 98.62 823 PHE A C 1
ATOM 613 O O . PHE A 1 82 ? 26.026 23.569 40.880 1.00 97.54 823 PHE A O 1
ATOM 621 N N . PRO A 1 83 ? 26.514 24.174 38.690 1.00 99.31 824 PRO A N 1
ATOM 622 C CA . PRO A 1 83 ? 25.783 25.426 38.492 1.00 99.29 824 PRO A CA 1
ATOM 623 C C . PRO A 1 83 ? 24.349 25.644 38.755 1.00 98.46 824 PRO A C 1
ATOM 624 O O . PRO A 1 83 ? 23.601 24.698 38.957 1.00 96.41 824 PRO A O 1
ATOM 628 N N . SER A 1 84 ? 23.990 26.927 38.704 1.00 98.98 825 SER A N 1
ATOM 629 C CA . SER A 1 84 ? 22.653 27.408 39.054 1.00 100.93 825 SER A CA 1
ATOM 630 C C . SER A 1 84 ? 21.656 27.590 37.909 1.00 101.46 825 SER A C 1
ATOM 631 O O . SER A 1 84 ? 20.628 28.240 38.106 1.00 100.22 825 SER A O 1
ATOM 634 N N . LYS A 1 85 ? 21.919 27.043 36.723 1.00 102.26 826 LYS A N 1
ATOM 635 C CA . LYS A 1 85 ? 20.941 27.184 35.630 1.00 103.48 826 LYS A CA 1
ATOM 636 C C . LYS A 1 85 ? 20.190 25.870 35.429 1.00 102.97 826 LYS A C 1
ATOM 637 O O . LYS A 1 85 ? 18.995 25.857 35.133 1.00 101.93 826 LYS A O 1
ATOM 643 N N . GLN A 1 86 ? 20.916 24.770 35.579 1.00 101.74 827 GLN A N 1
ATOM 644 C CA . GLN A 1 86 ? 20.357 23.443 35.408 1.00 100.60 827 GLN A CA 1
ATOM 645 C C . GLN A 1 86 ? 20.048 22.754 36.737 1.00 100.01 827 GLN A C 1
ATOM 646 O O . GLN A 1 86 ? 20.166 21.541 36.821 1.00 100.29 827 GLN A O 1
ATOM 652 N N . GLN A 1 87 ? 19.610 23.493 37.756 1.00 98.46 828 GLN A N 1
ATOM 653 C CA . GLN A 1 87 ? 19.322 22.835 39.041 1.00 96.41 828 GLN A CA 1
ATOM 654 C C . GLN A 1 87 ? 18.045 21.971 38.917 1.00 93.96 828 GLN A C 1
ATOM 655 O O . GLN A 1 87 ? 17.556 21.780 37.834 1.00 92.55 828 GLN A O 1
ATOM 661 N N . PRO A 1 88 ? 17.450 21.505 40.021 1.00 91.13 829 PRO A N 1
ATOM 662 C CA . PRO A 1 88 ? 16.300 20.721 39.611 1.00 88.36 829 PRO A CA 1
ATOM 663 C C . PRO A 1 88 ? 15.021 21.228 40.238 1.00 88.52 829 PRO A C 1
ATOM 664 O O . PRO A 1 88 ? 13.944 20.865 39.803 1.00 88.47 829 PRO A O 1
ATOM 668 N N . LYS A 1 89 ? 15.095 22.043 41.286 1.00 89.98 830 LYS A N 1
ATOM 669 C CA . LYS A 1 89 ? 13.887 22.531 41.961 1.00 90.88 830 LYS A CA 1
ATOM 670 C C . LYS A 1 89 ? 13.749 21.748 43.282 1.00 90.18 830 LYS A C 1
ATOM 671 O O . LYS A 1 89 ? 14.285 20.656 43.391 1.00 91.34 830 LYS A O 1
ATOM 677 N N . ASP A 1 90 ? 13.063 22.270 44.298 1.00 85.42 831 ASP A N 1
ATOM 678 C CA . ASP A 1 90 ? 12.992 21.517 45.538 1.00 82.95 831 ASP A CA 1
ATOM 679 C C . ASP A 1 90 ? 11.634 21.154 46.138 1.00 77.16 831 ASP A C 1
ATOM 680 O O . ASP A 1 90 ? 11.448 21.241 47.338 1.00 79.08 831 ASP A O 1
ATOM 685 N N . VAL A 1 91 ? 10.711 20.675 45.311 1.00 68.49 832 VAL A N 1
ATOM 686 C CA . VAL A 1 91 ? 9.405 20.231 45.792 1.00 59.55 832 VAL A CA 1
ATOM 687 C C . VAL A 1 91 ? 9.783 18.937 46.511 1.00 53.64 832 VAL A C 1
ATOM 688 O O . VAL A 1 91 ? 10.278 18.002 45.886 1.00 54.32 832 VAL A O 1
ATOM 692 N N . PRO A 1 92 ? 9.588 18.872 47.833 1.00 47.76 833 PRO A N 1
ATOM 693 C CA . PRO A 1 92 ? 9.950 17.642 48.548 1.00 47.04 833 PRO A CA 1
ATOM 694 C C . PRO A 1 92 ? 9.282 16.356 48.053 1.00 46.26 833 PRO A C 1
ATOM 695 O O . PRO A 1 92 ? 8.213 16.382 47.441 1.00 44.61 833 PRO A O 1
ATOM 699 N N . TYR A 1 93 ? 9.948 15.241 48.337 1.00 43.25 834 TYR A N 1
ATOM 700 C CA . TYR A 1 93 ? 9.504 13.905 47.959 1.00 44.07 834 TYR A CA 1
ATOM 701 C C . TYR A 1 93 ? 8.029 13.666 48.274 1.00 43.88 834 TYR A C 1
ATOM 702 O O . TYR A 1 93 ? 7.258 13.244 47.412 1.00 42.87 834 TYR A O 1
ATOM 711 N N . LYS A 1 94 ? 7.647 13.952 49.513 1.00 43.99 835 LYS A N 1
ATOM 712 C CA . LYS A 1 94 ? 6.278 13.750 49.960 1.00 47.57 835 LYS A CA 1
ATOM 713 C C . LYS A 1 94 ? 5.261 14.577 49.184 1.00 46.56 835 LYS A C 1
ATOM 714 O O . LYS A 1 94 ? 4.131 14.142 48.975 1.00 47.69 835 LYS A O 1
ATOM 720 N N . GLU A 1 95 ? 5.655 15.765 48.744 1.00 43.34 836 GLU A N 1
ATOM 721 C CA . GLU A 1 95 ? 4.734 16.600 47.994 1.00 44.12 836 GLU A CA 1
ATOM 722 C C . GLU A 1 95 ? 4.543 16.102 46.564 1.00 41.91 836 GLU A C 1
ATOM 723 O O . GLU A 1 95 ? 3.428 16.133 46.040 1.00 39.08 836 GLU A O 1
ATOM 729 N N . LEU A 1 96 ? 5.627 15.653 45.931 1.00 38.66 837 LEU A N 1
ATOM 730 C CA . LEU A 1 96 ? 5.541 15.139 44.562 1.00 36.49 837 LEU A CA 1
ATOM 731 C C . LEU A 1 96 ? 4.597 13.937 44.528 1.00 33.12 837 LEU A C 1
ATOM 732 O O . LEU A 1 96 ? 3.800 13.800 43.609 1.00 33.69 837 LEU A O 1
ATOM 737 N N . LEU A 1 97 ? 4.676 13.086 45.551 1.00 30.57 838 LEU A N 1
ATOM 738 C CA . LEU A 1 97 ? 3.843 11.886 45.620 1.00 31.10 838 LEU A CA 1
ATOM 739 C C . LEU A 1 97 ? 2.327 12.107 45.726 1.00 33.71 838 LEU A C 1
ATOM 740 O O . LEU A 1 97 ? 1.554 11.162 45.607 1.00 34.82 838 LEU A O 1
ATOM 745 N N . LYS A 1 98 ? 1.901 13.346 45.943 1.00 33.96 839 LYS A N 1
ATOM 746 C CA . LYS A 1 98 ? 0.474 13.649 46.041 1.00 36.82 839 LYS A CA 1
ATOM 747 C C . LYS A 1 98 ? -0.139 13.665 44.645 1.00 35.23 839 LYS A C 1
ATOM 748 O O . LYS A 1 98 ? -1.321 13.388 44.459 1.00 33.12 839 LYS A O 1
ATOM 754 N N . GLN A 1 99 ? 0.692 13.991 43.664 1.00 36.74 840 GLN A N 1
ATOM 755 C CA . GLN A 1 99 ? 0.271 14.075 42.275 1.00 34.71 840 GLN A CA 1
ATOM 756 C C . GLN A 1 99 ? 0.139 12.712 41.621 1.00 31.41 840 GLN A C 1
ATOM 757 O O . GLN A 1 99 ? 0.474 11.684 42.211 1.00 27.49 840 GLN A O 1
ATOM 763 N N . LEU A 1 100 ? -0.378 12.716 40.399 1.00 28.43 841 LEU A N 1
ATOM 764 C CA . LEU A 1 100 ? -0.487 11.487 39.622 1.00 28.91 841 LEU A CA 1
ATOM 765 C C . LEU A 1 100 ? 0.564 11.635 38.521 1.00 30.34 841 LEU A C 1
ATOM 766 O O . LEU A 1 100 ? 0.862 12.750 38.094 1.00 28.51 841 LEU A O 1
ATOM 771 N N . THR A 1 101 ? 1.137 10.521 38.071 1.00 28.06 842 THR A N 1
ATOM 772 C CA . THR A 1 101 ? 2.116 10.596 37.004 1.00 24.87 842 THR A CA 1
ATOM 773 C C . THR A 1 101 ? 1.603 9.878 35.764 1.00 24.43 842 THR A C 1
ATOM 774 O O . THR A 1 101 ? 0.960 8.825 35.862 1.00 25.17 842 THR A O 1
ATOM 778 N N . SER A 1 102 ? 1.894 10.455 34.603 1.00 21.98 843 SER A N 1
ATOM 779 C CA . SER A 1 102 ? 1.490 9.877 33.321 1.00 24.87 843 SER A CA 1
ATOM 780 C C . SER A 1 102 ? 2.346 8.656 32.992 1.00 21.05 843 SER A C 1
ATOM 781 O O . SER A 1 102 ? 2.025 7.888 32.080 1.00 22.03 843 SER A O 1
ATOM 784 N N . GLN A 1 103 ? 3.433 8.486 33.743 1.00 19.77 844 GLN A N 1
ATOM 785 C CA . GLN A 1 103 ? 4.373 7.379 33.536 1.00 19.38 844 GLN A CA 1
ATOM 786 C C . GLN A 1 103 ? 4.048 6.108 34.321 1.00 21.75 844 GLN A C 1
ATOM 787 O O . GLN A 1 103 ? 4.854 5.167 34.361 1.00 20.94 844 GLN A O 1
ATOM 793 N N . GLN A 1 104 ? 2.878 6.088 34.951 1.00 22.13 845 GLN A N 1
ATOM 794 C CA . GLN A 1 104 ? 2.436 4.942 35.752 1.00 20.91 845 GLN A CA 1
ATOM 795 C C . GLN A 1 104 ? 2.581 3.602 35.031 1.00 22.15 845 GLN A C 1
ATOM 796 O O . GLN A 1 104 ? 3.194 2.682 35.568 1.00 21.56 845 GLN A O 1
ATOM 802 N N . HIS A 1 105 ? 2.044 3.488 33.814 1.00 24.34 846 HIS A N 1
ATOM 803 C CA . HIS A 1 105 ? 2.131 2.225 33.066 1.00 23.76 846 HIS A CA 1
ATOM 804 C C . HIS A 1 105 ? 3.574 1.802 32.761 1.00 23.32 846 HIS A C 1
ATOM 805 O O . HIS A 1 105 ? 3.934 0.623 32.912 1.00 22.06 846 HIS A O 1
ATOM 812 N N . ALA A 1 106 ? 4.391 2.755 32.315 1.00 20.27 847 ALA A N 1
ATOM 813 C CA . ALA A 1 106 ? 5.775 2.456 31.971 1.00 24.84 847 ALA A CA 1
ATOM 814 C C . ALA A 1 106 ? 6.571 1.995 33.198 1.00 22.31 847 ALA A C 1
ATOM 815 O O . ALA A 1 106 ? 7.415 1.115 33.106 1.00 21.61 847 ALA A O 1
ATOM 817 N N . ILE A 1 107 ? 6.304 2.604 34.343 1.00 20.94 848 ILE A N 1
ATOM 818 C CA . ILE A 1 107 ? 7.005 2.222 35.558 1.00 20.98 848 ILE A CA 1
ATOM 819 C C . ILE A 1 107 ? 6.616 0.802 35.957 1.00 21.43 848 ILE A C 1
ATOM 820 O O . ILE A 1 107 ? 7.475 -0.022 36.246 1.00 23.23 848 ILE A O 1
ATOM 825 N N . LEU A 1 108 ? 5.317 0.522 35.953 1.00 21.24 849 LEU A N 1
ATOM 826 C CA . LEU A 1 108 ? 4.822 -0.786 36.341 1.00 20.87 849 LEU A CA 1
ATOM 827 C C . LEU A 1 108 ? 5.339 -1.950 35.485 1.00 24.60 849 LEU A C 1
ATOM 828 O O . LEU A 1 108 ? 5.693 -3.008 36.025 1.00 19.65 849 LEU A O 1
ATOM 833 N N . ILE A 1 109 ? 5.397 -1.771 34.165 1.00 19.65 850 ILE A N 1
ATOM 834 C CA . ILE A 1 109 ? 5.861 -2.870 33.332 1.00 18.45 850 ILE A CA 1
ATOM 835 C C . ILE A 1 109 ? 7.325 -3.257 33.623 1.00 20.26 850 ILE A C 1
ATOM 836 O O . ILE A 1 109 ? 7.688 -4.423 33.503 1.00 21.45 850 ILE A O 1
ATOM 841 N N . ASP A 1 110 ? 8.155 -2.288 34.012 1.00 18.75 851 ASP A N 1
ATOM 842 C CA . ASP A 1 110 ? 9.559 -2.562 34.336 1.00 18.14 851 ASP A CA 1
ATOM 843 C C . ASP A 1 110 ? 9.718 -3.048 35.775 1.00 22.13 851 ASP A C 1
ATOM 844 O O . ASP A 1 110 ? 10.625 -3.843 36.086 1.00 19.83 851 ASP A O 1
ATOM 849 N N . LEU A 1 111 ? 8.843 -2.552 36.649 1.00 22.87 852 LEU A N 1
ATOM 850 C CA . LEU A 1 111 ? 8.884 -2.879 38.068 1.00 23.83 852 LEU A CA 1
ATOM 851 C C . LEU A 1 111 ? 8.897 -4.380 38.275 1.00 21.85 852 LEU A C 1
ATOM 852 O O . LEU A 1 111 ? 9.668 -4.887 39.084 1.00 22.35 852 LEU A O 1
ATOM 857 N N . GLY A 1 112 ? 8.067 -5.087 37.517 1.00 22.79 853 GLY A N 1
ATOM 858 C CA . GLY A 1 112 ? 8.016 -6.536 37.627 1.00 22.31 853 GLY A CA 1
ATOM 859 C C . GLY A 1 112 ? 9.273 -7.257 37.166 1.00 26.52 853 GLY A C 1
ATOM 860 O O . GLY A 1 112 ? 9.448 -8.441 37.468 1.00 29.18 853 GLY A O 1
ATOM 861 N N . ARG A 1 113 ? 10.147 -6.569 36.434 1.00 22.97 854 ARG A N 1
ATOM 862 C CA . ARG A 1 113 ? 11.397 -7.191 35.953 1.00 24.89 854 ARG A CA 1
ATOM 863 C C . ARG A 1 113 ? 12.611 -6.692 36.701 1.00 21.25 854 ARG A C 1
ATOM 864 O O . ARG A 1 113 ? 13.736 -6.990 36.317 1.00 25.34 854 ARG A O 1
ATOM 872 N N . THR A 1 114 ? 12.390 -5.930 37.762 1.00 21.83 855 THR A N 1
ATOM 873 C CA . THR A 1 114 ? 13.505 -5.369 38.510 1.00 23.23 855 THR A CA 1
ATOM 874 C C . THR A 1 114 ? 13.889 -6.240 39.708 1.00 21.91 855 THR A C 1
ATOM 875 O O . THR A 1 114 ? 13.185 -6.284 40.709 1.00 22.39 855 THR A O 1
ATOM 879 N N . PHE A 1 115 ? 15.020 -6.930 39.589 1.00 23.34 856 PHE A N 1
ATOM 880 C CA . PHE A 1 115 ? 15.507 -7.812 40.658 1.00 24.83 856 PHE A CA 1
ATOM 881 C C . PHE A 1 115 ? 14.358 -8.707 41.156 1.00 23.83 856 PHE A C 1
ATOM 882 O O . PHE A 1 115 ? 14.123 -8.813 42.353 1.00 26.75 856 PHE A O 1
ATOM 890 N N . PRO A 1 116 ? 13.658 -9.391 40.239 1.00 26.18 857 PRO A N 1
ATOM 891 C CA . PRO A 1 116 ? 12.529 -10.255 40.610 1.00 25.46 857 PRO A CA 1
ATOM 892 C C . PRO A 1 116 ? 12.791 -11.413 41.585 1.00 29.36 857 PRO A C 1
ATOM 893 O O . PRO A 1 116 ? 11.858 -11.880 42.236 1.00 30.68 857 PRO A O 1
ATOM 897 N N . THR A 1 117 ? 14.037 -11.873 41.687 1.00 27.30 858 THR A N 1
ATOM 898 C CA . THR A 1 117 ? 14.350 -12.974 42.600 1.00 28.95 858 THR A CA 1
ATOM 899 C C . THR A 1 117 ? 14.914 -12.478 43.924 1.00 29.58 858 THR A C 1
ATOM 900 O O . THR A 1 117 ? 15.187 -13.267 44.824 1.00 30.27 858 THR A O 1
ATOM 904 N N . HIS A 1 118 ? 15.102 -11.170 44.040 1.00 29.62 859 HIS A N 1
ATOM 905 C CA . HIS A 1 118 ? 15.601 -10.608 45.286 1.00 29.31 859 HIS A CA 1
ATOM 906 C C . HIS A 1 118 ? 14.387 -10.557 46.223 1.00 30.50 859 HIS A C 1
ATOM 907 O O . HIS A 1 118 ? 13.344 -10.016 45.865 1.00 30.17 859 HIS A O 1
ATOM 914 N N . PRO A 1 119 ? 14.508 -11.147 47.427 1.00 32.39 860 PRO A N 1
ATOM 915 C CA . PRO A 1 119 ? 13.445 -11.197 48.442 1.00 29.76 860 PRO A CA 1
ATOM 916 C C . PRO A 1 119 ? 12.780 -9.864 48.746 1.00 26.85 860 PRO A C 1
ATOM 917 O O . PRO A 1 119 ? 11.606 -9.820 49.097 1.00 30.69 860 PRO A O 1
ATOM 921 N N . TYR A 1 120 ? 13.529 -8.776 48.616 1.00 25.12 861 TYR A N 1
ATOM 922 C CA . TYR A 1 120 ? 12.976 -7.450 48.870 1.00 26.08 861 TYR A CA 1
ATOM 923 C C . TYR A 1 120 ? 12.002 -6.998 47.762 1.00 27.11 861 TYR A C 1
ATOM 924 O O . TYR A 1 120 ? 11.095 -6.207 48.015 1.00 27.02 861 TYR A O 1
ATOM 933 N N . PHE A 1 121 ? 12.185 -7.517 46.545 1.00 28.95 862 PHE A N 1
ATOM 934 C CA . PHE A 1 121 ? 11.341 -7.134 45.404 1.00 28.04 862 PHE A CA 1
ATOM 935 C C . PHE A 1 121 ? 10.485 -8.273 44.818 1.00 27.78 862 PHE A C 1
ATOM 936 O O . PHE A 1 121 ? 9.732 -8.056 43.866 1.00 29.99 862 PHE A O 1
ATOM 944 N N . SER A 1 122 ? 10.607 -9.479 45.369 1.00 27.25 863 SER A N 1
ATOM 945 C CA . SER A 1 122 ? 9.880 -10.624 44.826 1.00 26.93 863 SER A CA 1
ATOM 946 C C . SER A 1 122 ? 8.359 -10.549 44.931 1.00 27.32 863 SER A C 1
ATOM 947 O O . SER A 1 122 ? 7.651 -11.084 44.076 1.00 29.64 863 SER A O 1
ATOM 950 N N . ALA A 1 123 ? 7.855 -9.889 45.968 1.00 24.50 864 ALA A N 1
ATOM 951 C CA . ALA A 1 123 ? 6.408 -9.761 46.153 1.00 27.44 864 ALA A CA 1
ATOM 952 C C . ALA A 1 123 ? 5.873 -8.646 45.251 1.00 29.11 864 ALA A C 1
ATOM 953 O O . ALA A 1 123 ? 6.324 -7.503 45.327 1.00 24.21 864 ALA A O 1
ATOM 955 N N . GLN A 1 124 ? 4.913 -8.989 44.395 1.00 26.94 865 GLN A N 1
ATOM 956 C CA . GLN A 1 124 ? 4.322 -8.028 43.468 1.00 26.32 865 GLN A CA 1
ATOM 957 C C . GLN A 1 124 ? 3.597 -6.932 44.242 1.00 25.06 865 GLN A C 1
ATOM 958 O O . GLN A 1 124 ? 2.652 -7.203 44.986 1.00 30.74 865 GLN A O 1
ATOM 964 N N . LEU A 1 125 ? 4.042 -5.694 44.048 1.00 24.50 866 LEU A N 1
ATOM 965 C CA . LEU A 1 125 ? 3.463 -4.555 44.745 1.00 29.53 866 LEU A CA 1
ATOM 966 C C . LEU A 1 125 ? 3.618 -4.740 46.258 1.00 29.86 866 LEU A C 1
ATOM 967 O O . LEU A 1 125 ? 2.788 -4.305 47.048 1.00 26.37 866 LEU A O 1
ATOM 972 N N . GLY A 1 126 ? 4.703 -5.409 46.641 1.00 26.80 867 GLY A N 1
ATOM 973 C CA . GLY A 1 126 ? 5.005 -5.599 48.042 1.00 24.48 867 GLY A CA 1
ATOM 974 C C . GLY A 1 126 ? 5.655 -4.302 48.490 1.00 28.72 867 GLY A C 1
ATOM 975 O O . GLY A 1 126 ? 5.776 -3.360 47.691 1.00 22.94 867 GLY A O 1
ATOM 976 N N . ALA A 1 127 ? 6.088 -4.248 49.750 1.00 28.51 868 ALA A N 1
ATOM 977 C CA . ALA A 1 127 ? 6.717 -3.050 50.310 1.00 27.54 868 ALA A CA 1
ATOM 978 C C . ALA A 1 127 ? 7.880 -2.529 49.467 1.00 26.35 868 ALA A C 1
ATOM 979 O O . ALA A 1 127 ? 7.954 -1.336 49.172 1.00 29.06 868 ALA A O 1
ATOM 981 N N . GLY A 1 128 ? 8.787 -3.433 49.105 1.00 24.69 869 GLY A N 1
ATOM 982 C CA . GLY A 1 128 ? 9.941 -3.064 48.310 1.00 25.10 869 GLY A CA 1
ATOM 983 C C . GLY A 1 128 ? 9.574 -2.470 46.963 1.00 29.00 869 GLY A C 1
ATOM 984 O O . GLY A 1 128 ? 10.087 -1.418 46.577 1.00 27.65 869 GLY A O 1
ATOM 985 N N . GLN A 1 129 ? 8.678 -3.138 46.245 1.00 23.95 870 GLN A N 1
ATOM 986 C CA . GLN A 1 129 ? 8.270 -2.649 44.939 1.00 24.80 870 GLN A CA 1
ATOM 987 C C . GLN A 1 129 ? 7.542 -1.309 45.019 1.00 23.10 870 GLN A C 1
ATOM 988 O O . GLN A 1 129 ? 7.719 -0.460 44.151 1.00 26.04 870 GLN A O 1
ATOM 994 N N . LEU A 1 130 ? 6.736 -1.114 46.066 1.00 25.76 871 LEU A N 1
ATOM 995 C CA . LEU A 1 130 ? 6.007 0.143 46.231 1.00 23.97 871 LEU A CA 1
ATOM 996 C C . LEU A 1 130 ? 6.966 1.298 46.477 1.00 23.02 871 LEU A C 1
ATOM 997 O O . LEU A 1 130 ? 6.797 2.388 45.933 1.00 24.09 871 LEU A O 1
ATOM 1002 N N . SER A 1 131 ? 7.970 1.065 47.309 1.00 25.82 872 SER A N 1
ATOM 1003 C CA . SER A 1 131 ? 8.947 2.106 47.584 1.00 25.48 872 SER A CA 1
ATOM 1004 C C . SER A 1 131 ? 9.628 2.469 46.257 1.00 24.59 872 SER A C 1
ATOM 1005 O O . SER A 1 131 ? 9.799 3.653 45.943 1.00 22.63 872 SER A O 1
ATOM 1008 N N . LEU A 1 132 ? 9.979 1.450 45.472 1.00 22.58 873 LEU A N 1
ATOM 1009 C CA . LEU A 1 132 ? 10.648 1.684 44.194 1.00 21.62 873 LEU A CA 1
ATOM 1010 C C . LEU A 1 132 ? 9.704 2.433 43.259 1.00 21.54 873 LEU A C 1
ATOM 1011 O O . LEU A 1 132 ? 10.105 3.385 42.596 1.00 21.21 873 LEU A O 1
ATOM 1016 N N . TYR A 1 133 ? 8.447 1.996 43.231 1.00 22.27 874 TYR A N 1
ATOM 1017 C CA . TYR A 1 133 ? 7.432 2.630 42.408 1.00 23.75 874 TYR A CA 1
ATOM 1018 C C . TYR A 1 133 ? 7.336 4.119 42.748 1.00 25.25 874 TYR A C 1
ATOM 1019 O O . TYR A 1 133 ? 7.355 4.973 41.857 1.00 23.48 874 TYR A O 1
ATOM 1028 N N . ASN A 1 134 ? 7.232 4.421 44.042 1.00 21.59 875 ASN A N 1
ATOM 1029 C CA . ASN A 1 134 ? 7.108 5.801 44.483 1.00 23.71 875 ASN A CA 1
ATOM 1030 C C . ASN A 1 134 ? 8.321 6.667 44.160 1.00 22.17 875 ASN A C 1
ATOM 1031 O O . ASN A 1 134 ? 8.174 7.835 43.805 1.00 24.67 875 ASN A O 1
ATOM 1036 N N . ILE A 1 135 ? 9.515 6.094 44.262 1.00 21.88 876 ILE A N 1
ATOM 1037 C CA . ILE A 1 135 ? 10.722 6.837 43.935 1.00 20.71 876 ILE A CA 1
ATOM 1038 C C . ILE A 1 135 ? 10.669 7.247 42.456 1.00 24.05 876 ILE A C 1
ATOM 1039 O O . ILE A 1 135 ? 10.918 8.406 42.109 1.00 23.47 876 ILE A O 1
ATOM 1044 N N . LEU A 1 136 ? 10.314 6.291 41.601 1.00 20.59 877 LEU A N 1
ATOM 1045 C CA . LEU A 1 136 ? 10.218 6.517 40.160 1.00 23.23 877 LEU A CA 1
ATOM 1046 C C . LEU A 1 136 ? 9.083 7.472 39.811 1.00 23.22 877 LEU A C 1
ATOM 1047 O O . LEU A 1 136 ? 9.201 8.284 38.890 1.00 22.98 877 LEU A O 1
ATOM 1052 N N . LYS A 1 137 ? 7.984 7.385 40.553 1.00 22.07 878 LYS A N 1
ATOM 1053 C CA . LYS A 1 137 ? 6.857 8.269 40.305 1.00 23.74 878 LYS A CA 1
ATOM 1054 C C . LYS A 1 137 ? 7.301 9.701 40.590 1.00 22.47 878 LYS A C 1
ATOM 1055 O O . LYS A 1 137 ? 7.088 10.625 39.792 1.00 19.60 878 LYS A O 1
ATOM 1061 N N . ALA A 1 138 ? 7.950 9.873 41.729 1.00 21.04 879 ALA A N 1
ATOM 1062 C CA . ALA A 1 138 ? 8.416 11.195 42.136 1.00 19.63 879 ALA A CA 1
ATOM 1063 C C . ALA A 1 138 ? 9.415 11.749 41.120 1.00 24.91 879 ALA A C 1
ATOM 1064 O O . ALA A 1 138 ? 9.316 12.903 40.698 1.00 24.32 879 ALA A O 1
ATOM 1066 N N . TYR A 1 139 ? 10.376 10.918 40.726 1.00 24.92 880 TYR A N 1
ATOM 1067 C CA . TYR A 1 139 ? 11.374 11.354 39.766 1.00 24.37 880 TYR A CA 1
ATOM 1068 C C . TYR A 1 139 ? 10.719 11.754 38.438 1.00 24.49 880 TYR A C 1
ATOM 1069 O O . TYR A 1 139 ? 11.098 12.758 37.831 1.00 24.19 880 TYR A O 1
ATOM 1078 N N . SER A 1 140 ? 9.736 10.975 37.993 1.00 19.14 881 SER A N 1
ATOM 1079 C CA . SER A 1 140 ? 9.076 11.286 36.727 1.00 23.16 881 SER A CA 1
ATOM 1080 C C . SER A 1 140 ? 8.371 12.641 36.776 1.00 22.26 881 SER A C 1
ATOM 1081 O O . SER A 1 140 ? 8.206 13.301 35.753 1.00 27.89 881 SER A O 1
ATOM 1084 N N . LEU A 1 141 ? 7.952 13.051 37.968 1.00 25.13 882 LEU A N 1
ATOM 1085 C CA . LEU A 1 141 ? 7.257 14.327 38.125 1.00 26.09 882 LEU A CA 1
ATOM 1086 C C . LEU A 1 141 ? 8.253 15.480 38.266 1.00 27.77 882 LEU A C 1
ATOM 1087 O O . LEU A 1 141 ? 7.956 16.619 37.923 1.00 30.63 882 LEU A O 1
ATOM 1092 N N . LEU A 1 142 ? 9.444 15.163 38.758 1.00 33.58 883 LEU A N 1
ATOM 1093 C CA . LEU A 1 142 ? 10.512 16.146 38.934 1.00 30.32 883 LEU A CA 1
ATOM 1094 C C . LEU A 1 142 ? 11.152 16.439 37.574 1.00 31.43 883 LEU A C 1
ATOM 1095 O O . LEU A 1 142 ? 11.348 17.593 37.199 1.00 34.25 883 LEU A O 1
ATOM 1100 N N . ASP A 1 143 ? 11.469 15.364 36.853 1.00 25.98 884 ASP A N 1
ATOM 1101 C CA . ASP A 1 143 ? 12.101 15.421 35.546 1.00 27.06 884 ASP A CA 1
ATOM 1102 C C . ASP A 1 143 ? 11.118 14.870 34.510 1.00 26.31 884 ASP A C 1
ATOM 1103 O O . ASP A 1 143 ? 11.199 13.712 34.104 1.00 26.73 884 ASP A O 1
ATOM 1108 N N . GLN A 1 144 ? 10.198 15.722 34.073 1.00 29.21 885 GLN A N 1
ATOM 1109 C CA . GLN A 1 144 ? 9.186 15.315 33.123 1.00 32.07 885 GLN A CA 1
ATOM 1110 C C . GLN A 1 144 ? 9.685 15.107 31.696 1.00 30.78 885 GLN A C 1
ATOM 1111 O O . GLN A 1 144 ? 8.991 14.506 30.876 1.00 30.74 885 GLN A O 1
ATOM 1117 N N . GLU A 1 145 ? 10.883 15.597 31.399 1.00 30.30 886 GLU A N 1
ATOM 1118 C CA . GLU A 1 145 ? 11.446 15.392 30.068 1.00 32.11 886 GLU A CA 1
ATOM 1119 C C . GLU A 1 145 ? 11.824 13.911 29.982 1.00 28.22 886 GLU A C 1
ATOM 1120 O O . GLU A 1 145 ? 11.612 13.258 28.962 1.00 27.25 886 GLU A O 1
ATOM 1126 N N . VAL A 1 146 ? 12.398 13.394 31.065 1.00 24.26 887 VAL A N 1
ATOM 1127 C CA . VAL A 1 146 ? 12.757 11.985 31.112 1.00 22.74 887 VAL A CA 1
ATOM 1128 C C . VAL A 1 146 ? 11.536 11.145 31.508 1.00 25.32 887 VAL A C 1
ATOM 1129 O O . VAL A 1 146 ? 11.314 10.080 30.945 1.00 24.17 887 VAL A O 1
ATOM 1133 N N . GLY A 1 147 ? 10.747 11.642 32.464 1.00 24.23 888 GLY A N 1
ATOM 1134 C CA . GLY A 1 147 ? 9.588 10.897 32.947 1.00 18.90 888 GLY A CA 1
ATOM 1135 C C . GLY A 1 147 ? 10.176 9.590 33.456 1.00 22.01 888 GLY A C 1
ATOM 1136 O O . GLY A 1 147 ? 11.006 9.588 34.365 1.00 21.42 888 GLY A O 1
ATOM 1137 N N . TYR A 1 148 ? 9.741 8.476 32.885 1.00 22.28 889 TYR A N 1
ATOM 1138 C CA . TYR A 1 148 ? 10.324 7.198 33.239 1.00 22.61 889 TYR A CA 1
ATOM 1139 C C . TYR A 1 148 ? 10.906 6.645 31.937 1.00 19.85 889 TYR A C 1
ATOM 1140 O O . TYR A 1 148 ? 10.282 6.710 30.890 1.00 20.69 889 TYR A O 1
ATOM 1149 N N . CYS A 1 149 ? 12.118 6.115 32.006 1.00 20.92 890 CYS A N 1
ATOM 1150 C CA . CYS A 1 149 ? 12.769 5.553 30.828 1.00 19.89 890 CYS A CA 1
ATOM 1151 C C . CYS A 1 149 ? 13.172 4.118 31.158 1.00 21.12 890 CYS A C 1
ATOM 1152 O O . CYS A 1 149 ? 13.645 3.842 32.272 1.00 19.17 890 CYS A O 1
ATOM 1155 N N . GLN A 1 150 ? 12.969 3.207 30.207 1.00 17.73 891 GLN A N 1
ATOM 1156 C CA . GLN A 1 150 ? 13.317 1.803 30.436 1.00 22.65 891 GLN A CA 1
ATOM 1157 C C . GLN A 1 150 ? 14.720 1.642 31.018 1.00 21.36 891 GLN A C 1
ATOM 1158 O O . GLN A 1 150 ? 15.676 2.286 30.566 1.00 20.82 891 GLN A O 1
ATOM 1164 N N . GLY A 1 151 ? 14.825 0.792 32.036 1.00 23.11 892 GLY A N 1
ATOM 1165 C CA . GLY A 1 151 ? 16.102 0.539 32.681 1.00 17.47 892 GLY A CA 1
ATOM 1166 C C . GLY A 1 151 ? 16.337 1.324 33.962 1.00 19.12 892 GLY A C 1
ATOM 1167 O O . GLY A 1 151 ? 17.055 0.863 34.854 1.00 19.93 892 GLY A O 1
ATOM 1168 N N . LEU A 1 152 ? 15.737 2.504 34.060 1.00 20.94 893 LEU A N 1
ATOM 1169 C CA . LEU A 1 152 ? 15.901 3.355 35.240 1.00 19.70 893 LEU A CA 1
ATOM 1170 C C . LEU A 1 152 ? 15.501 2.675 36.543 1.00 21.24 893 LEU A C 1
ATOM 1171 O O . LEU A 1 152 ? 16.060 2.977 37.600 1.00 24.05 893 LEU A O 1
ATOM 1176 N N . SER A 1 153 ? 14.540 1.761 36.482 1.00 21.03 894 SER A N 1
ATOM 1177 C CA . SER A 1 153 ? 14.114 1.088 37.693 1.00 22.22 894 SER A CA 1
ATOM 1178 C C . SER A 1 153 ? 15.263 0.321 38.370 1.00 21.94 894 SER A C 1
ATOM 1179 O O . SER A 1 153 ? 15.305 0.209 39.592 1.00 24.59 894 SER A O 1
ATOM 1182 N N . PHE A 1 154 ? 16.197 -0.197 37.580 1.00 18.30 895 PHE A N 1
ATOM 1183 C CA . PHE A 1 154 ? 17.322 -0.939 38.137 1.00 21.06 895 PHE A CA 1
ATOM 1184 C C . PHE A 1 154 ? 18.248 0.015 38.913 1.00 25.66 895 PHE A C 1
ATOM 1185 O O . PHE A 1 154 ? 18.775 -0.330 39.971 1.00 19.66 895 PHE A O 1
ATOM 1193 N N . VAL A 1 155 ? 18.416 1.223 38.383 1.00 24.72 896 VAL A N 1
ATOM 1194 C CA . VAL A 1 155 ? 19.276 2.216 39.023 1.00 24.00 896 VAL A CA 1
ATOM 1195 C C . VAL A 1 155 ? 18.647 2.650 40.343 1.00 25.84 896 VAL A C 1
ATOM 1196 O O . VAL A 1 155 ? 19.291 2.581 41.394 1.00 25.90 896 VAL A O 1
ATOM 1200 N N . ALA A 1 156 ? 17.388 3.075 40.298 1.00 19.93 897 ALA A N 1
ATOM 1201 C CA . ALA A 1 156 ? 16.699 3.485 41.507 1.00 21.18 897 ALA A CA 1
ATOM 1202 C C . ALA A 1 156 ? 16.656 2.281 42.442 1.00 23.01 897 ALA A C 1
ATOM 1203 O O . ALA A 1 156 ? 16.766 2.416 43.662 1.00 23.52 897 ALA A O 1
ATOM 1205 N N . GLY A 1 157 ? 16.508 1.099 41.860 1.00 19.92 898 GLY A N 1
ATOM 1206 C CA . GLY A 1 157 ? 16.452 -0.105 42.665 1.00 22.20 898 GLY A CA 1
ATOM 1207 C C . GLY A 1 157 ? 17.714 -0.374 43.471 1.00 24.66 898 GLY A C 1
ATOM 1208 O O . GLY A 1 157 ? 17.641 -0.747 44.646 1.00 24.38 898 GLY A O 1
ATOM 1209 N N . ILE A 1 158 ? 18.874 -0.204 42.841 1.00 23.24 899 ILE A N 1
ATOM 1210 C CA . ILE A 1 158 ? 20.137 -0.452 43.519 1.00 27.54 899 ILE A CA 1
ATOM 1211 C C . ILE A 1 158 ? 20.329 0.555 44.662 1.00 26.38 899 ILE A C 1
ATOM 1212 O O . ILE A 1 158 ? 20.838 0.207 45.727 1.00 25.22 899 ILE A O 1
ATOM 1217 N N . LEU A 1 159 ? 19.912 1.798 44.446 1.00 20.42 900 LEU A N 1
ATOM 1218 C CA . LEU A 1 159 ? 20.037 2.807 45.488 1.00 23.53 900 LEU A CA 1
ATOM 1219 C C . LEU A 1 159 ? 19.141 2.419 46.677 1.00 25.85 900 LEU A C 1
ATOM 1220 O O . LEU A 1 159 ? 19.577 2.426 47.825 1.00 27.78 900 LEU A O 1
ATOM 1225 N N . LEU A 1 160 ? 17.892 2.063 46.379 1.00 26.12 901 LEU A N 1
ATOM 1226 C CA . LEU A 1 160 ? 16.928 1.677 47.404 1.00 27.13 901 LEU A CA 1
ATOM 1227 C C . LEU A 1 160 ? 17.416 0.513 48.247 1.00 24.99 901 LEU A C 1
ATOM 1228 O O . LEU A 1 160 ? 17.126 0.434 49.439 1.00 26.21 901 LEU A O 1
ATOM 1233 N N . LEU A 1 161 ? 18.164 -0.394 47.635 1.00 25.09 902 LEU A N 1
ATOM 1234 C CA . LEU A 1 161 ? 18.673 -1.536 48.378 1.00 26.85 902 LEU A CA 1
ATOM 1235 C C . LEU A 1 161 ? 19.714 -1.150 49.439 1.00 28.71 902 LEU A C 1
ATOM 1236 O O . LEU A 1 161 ? 20.015 -1.944 50.326 1.00 29.01 902 LEU A O 1
ATOM 1241 N N . HIS A 1 162 ? 20.239 0.070 49.372 1.00 26.18 903 HIS A N 1
ATOM 1242 C CA . HIS A 1 162 ? 21.296 0.485 50.298 1.00 33.25 903 HIS A CA 1
ATOM 1243 C C . HIS A 1 162 ? 21.000 1.675 51.210 1.00 33.70 903 HIS A C 1
ATOM 1244 O O . HIS A 1 162 ? 21.882 2.142 51.930 1.00 32.88 903 HIS A O 1
ATOM 1251 N N . MET A 1 163 ? 19.769 2.168 51.163 1.00 31.01 904 MET A N 1
ATOM 1252 C CA . MET A 1 163 ? 19.361 3.299 51.985 1.00 31.88 904 MET A CA 1
ATOM 1253 C C . MET A 1 163 ? 17.837 3.358 52.067 1.00 31.21 904 MET A C 1
ATOM 1254 O O . MET A 1 163 ? 17.151 2.502 51.507 1.00 30.55 904 MET A O 1
ATOM 1259 N N . SER A 1 164 ? 17.311 4.360 52.767 1.00 29.65 905 SER A N 1
ATOM 1260 C CA . SER A 1 164 ? 15.860 4.494 52.900 1.00 32.02 905 SER A CA 1
ATOM 1261 C C . SER A 1 164 ? 15.229 4.964 51.592 1.00 28.18 905 SER A C 1
ATOM 1262 O O . SER A 1 164 ? 15.914 5.444 50.686 1.00 26.74 905 SER A O 1
ATOM 1265 N N . GLU A 1 165 ? 13.912 4.840 51.519 1.00 29.21 906 GLU A N 1
ATOM 1266 C CA . GLU A 1 165 ? 13.182 5.244 50.334 1.00 29.45 906 GLU A CA 1
ATOM 1267 C C . GLU A 1 165 ? 13.476 6.687 49.934 1.00 32.08 906 GLU A C 1
ATOM 1268 O O . GLU A 1 165 ? 13.864 6.949 48.793 1.00 27.33 906 GLU A O 1
ATOM 1274 N N . GLU A 1 166 ? 13.294 7.619 50.868 1.00 32.43 907 GLU A N 1
ATOM 1275 C CA . GLU A 1 166 ? 13.526 9.026 50.557 1.00 33.19 907 GLU A CA 1
ATOM 1276 C C . GLU A 1 166 ? 15.000 9.328 50.302 1.00 30.49 907 GLU A C 1
ATOM 1277 O O . GLU A 1 166 ? 15.323 10.203 49.502 1.00 31.45 907 GLU A O 1
ATOM 1283 N N . GLU A 1 167 ? 15.892 8.607 50.970 1.00 31.03 908 GLU A N 1
ATOM 1284 C CA . GLU A 1 167 ? 17.324 8.810 50.762 1.00 33.86 908 GLU A CA 1
ATOM 1285 C C . GLU A 1 167 ? 17.664 8.394 49.330 1.00 33.22 908 GLU A C 1
ATOM 1286 O O . GLU A 1 167 ? 18.475 9.039 48.662 1.00 29.40 908 GLU A O 1
ATOM 1292 N N . ALA A 1 168 ? 17.030 7.313 48.872 1.00 26.87 909 ALA A N 1
ATOM 1293 C CA . ALA A 1 168 ? 17.253 6.778 47.534 1.00 26.32 909 ALA A CA 1
ATOM 1294 C C . ALA A 1 168 ? 16.798 7.758 46.459 1.00 23.77 909 ALA A C 1
ATOM 1295 O O . ALA A 1 168 ? 17.410 7.862 45.398 1.00 24.73 909 ALA A O 1
ATOM 1297 N N . PHE A 1 169 ? 15.714 8.471 46.738 1.00 25.63 910 PHE A N 1
ATOM 1298 C CA . PHE A 1 169 ? 15.173 9.444 45.798 1.00 24.26 910 PHE A CA 1
ATOM 1299 C C . PHE A 1 169 ? 16.164 10.583 45.650 1.00 28.96 910 PHE A C 1
ATOM 1300 O O . PHE A 1 169 ? 16.477 11.019 44.533 1.00 28.94 910 PHE A O 1
ATOM 1308 N N . LYS A 1 170 ? 16.653 11.064 46.787 1.00 25.81 911 LYS A N 1
ATOM 1309 C CA . LYS A 1 170 ? 17.624 12.148 46.787 1.00 31.36 911 LYS A CA 1
ATOM 1310 C C . LYS A 1 170 ? 18.897 11.747 46.040 1.00 25.07 911 LYS A C 1
ATOM 1311 O O . LYS A 1 170 ? 19.437 12.530 45.256 1.00 26.51 911 LYS A O 1
ATOM 1317 N N . MET A 1 171 ? 19.372 10.528 46.254 1.00 24.97 912 MET A N 1
ATOM 1318 C CA . MET A 1 171 ? 20.591 10.095 45.564 1.00 29.28 912 MET A CA 1
ATOM 1319 C C . MET A 1 171 ? 20.319 9.910 44.071 1.00 30.05 912 MET A C 1
ATOM 1320 O O . MET A 1 171 ? 21.196 10.137 43.228 1.00 28.33 912 MET A O 1
ATOM 1325 N N . LEU A 1 172 ? 19.098 9.492 43.750 1.00 27.93 913 LEU A N 1
ATOM 1326 C CA . LEU A 1 172 ? 18.722 9.319 42.360 1.00 25.54 913 LEU A CA 1
ATOM 1327 C C . LEU A 1 172 ? 18.760 10.694 41.701 1.00 24.53 913 LEU A C 1
ATOM 1328 O O . LEU A 1 172 ? 19.252 10.834 40.581 1.00 26.01 913 LEU A O 1
ATOM 1333 N N . LYS A 1 173 ? 18.247 11.713 42.403 1.00 24.23 914 LYS A N 1
ATOM 1334 C CA . LYS A 1 173 ? 18.253 13.063 41.846 1.00 24.75 914 LYS A CA 1
ATOM 1335 C C . LYS A 1 173 ? 19.691 13.482 41.593 1.00 25.00 914 LYS A C 1
ATOM 1336 O O . LYS A 1 173 ? 20.012 14.006 40.534 1.00 22.62 914 LYS A O 1
ATOM 1342 N N . PHE A 1 174 ? 20.547 13.243 42.581 1.00 27.64 915 PHE A N 1
ATOM 1343 C CA . PHE A 1 174 ? 21.960 13.600 42.489 1.00 30.23 915 PHE A CA 1
ATOM 1344 C C . PHE A 1 174 ? 22.675 12.891 41.336 1.00 26.70 915 PHE A C 1
ATOM 1345 O O . PHE A 1 174 ? 23.399 13.519 40.565 1.00 25.58 915 PHE A O 1
ATOM 1353 N N . LEU A 1 175 ? 22.473 11.579 41.227 1.00 25.32 916 LEU A N 1
ATOM 1354 C CA . LEU A 1 175 ? 23.108 10.805 40.161 1.00 23.98 916 LEU A CA 1
ATOM 1355 C C . LEU A 1 175 ? 22.618 11.296 38.807 1.00 24.53 916 LEU A C 1
ATOM 1356 O O . LEU A 1 175 ? 23.400 11.501 37.883 1.00 23.86 916 LEU A O 1
ATOM 1361 N N . MET A 1 176 ? 21.314 11.519 38.700 1.00 24.05 917 MET A N 1
ATOM 1362 C CA . MET A 1 176 ? 20.730 11.948 37.436 1.00 23.64 917 MET A CA 1
ATOM 1363 C C . MET A 1 176 ? 21.073 13.379 36.999 1.00 25.77 917 MET A C 1
ATOM 1364 O O . MET A 1 176 ? 21.458 13.624 35.850 1.00 23.25 917 MET A O 1
ATOM 1369 N N . PHE A 1 177 ? 20.919 14.326 37.913 1.00 24.63 918 PHE A N 1
ATOM 1370 C CA . PHE A 1 177 ? 21.197 15.715 37.597 1.00 26.11 918 PHE A CA 1
ATOM 1371 C C . PHE A 1 177 ? 22.654 16.087 37.776 1.00 27.44 918 PHE A C 1
ATOM 1372 O O . PHE A 1 177 ? 23.361 16.330 36.799 1.00 32.46 918 PHE A O 1
ATOM 1380 N N . ASP A 1 178 ? 23.105 16.121 39.024 1.00 27.78 919 ASP A N 1
ATOM 1381 C CA . ASP A 1 178 ? 24.483 16.492 39.327 1.00 29.65 919 ASP A CA 1
ATOM 1382 C C . ASP A 1 178 ? 25.493 15.610 38.630 1.00 32.41 919 ASP A C 1
ATOM 1383 O O . ASP A 1 178 ? 26.533 16.091 38.216 1.00 29.85 919 ASP A O 1
ATOM 1388 N N . MET A 1 179 ? 25.224 14.316 38.497 1.00 30.79 920 MET A N 1
ATOM 1389 C CA . MET A 1 179 ? 26.220 13.506 37.811 1.00 25.28 920 MET A CA 1
ATOM 1390 C C . MET A 1 179 ? 25.948 13.350 36.336 1.00 29.49 920 MET A C 1
ATOM 1391 O O . MET A 1 179 ? 26.749 12.753 35.611 1.00 34.14 920 MET A O 1
ATOM 1396 N N . GLY A 1 180 ? 24.852 13.959 35.886 1.00 26.80 921 GLY A N 1
ATOM 1397 C CA . GLY A 1 180 ? 24.510 13.940 34.478 1.00 29.65 921 GLY A CA 1
ATOM 1398 C C . GLY A 1 180 ? 24.010 12.637 33.888 1.00 27.36 921 GLY A C 1
ATOM 1399 O O . GLY A 1 180 ? 23.916 12.527 32.668 1.00 26.91 921 GLY A O 1
ATOM 1400 N N . LEU A 1 181 ? 23.666 11.656 34.720 1.00 25.41 922 LEU A N 1
ATOM 1401 C CA . LEU A 1 181 ? 23.194 10.375 34.175 1.00 27.60 922 LEU A CA 1
ATOM 1402 C C . LEU A 1 181 ? 21.873 10.504 33.410 1.00 24.15 922 LEU A C 1
ATOM 1403 O O . LEU A 1 181 ? 21.602 9.710 32.511 1.00 26.93 922 LEU A O 1
ATOM 1408 N N . ARG A 1 182 ? 21.063 11.505 33.760 1.00 23.87 923 ARG A N 1
ATOM 1409 C CA . ARG A 1 182 ? 19.758 11.688 33.123 1.00 24.45 923 ARG A CA 1
ATOM 1410 C C . ARG A 1 182 ? 19.822 11.876 31.609 1.00 25.10 923 ARG A C 1
ATOM 1411 O O . ARG A 1 182 ? 18.871 11.558 30.892 1.00 25.48 923 ARG A O 1
ATOM 1419 N N . LYS A 1 183 ? 20.949 12.383 31.126 1.00 24.02 924 LYS A N 1
ATOM 1420 C CA . LYS A 1 183 ? 21.091 12.639 29.698 1.00 25.58 924 LYS A CA 1
ATOM 1421 C C . LYS A 1 183 ? 20.814 11.436 28.814 1.00 23.91 924 LYS A C 1
ATOM 1422 O O . LYS A 1 183 ? 20.044 11.541 27.857 1.00 24.52 924 LYS A O 1
ATOM 1428 N N . GLN A 1 184 ? 21.407 10.293 29.141 1.00 24.09 925 GLN A N 1
ATOM 1429 C CA . GLN A 1 184 ? 21.201 9.090 28.345 1.00 24.21 925 GLN A CA 1
ATOM 1430 C C . GLN A 1 184 ? 19.750 8.599 28.367 1.00 25.30 925 GLN A C 1
ATOM 1431 O O . GLN A 1 184 ? 19.335 7.870 27.465 1.00 26.62 925 GLN A O 1
ATOM 1437 N N . TYR A 1 185 ? 18.987 9.006 29.384 1.00 23.63 926 TYR A N 1
ATOM 1438 C CA . TYR A 1 185 ? 17.583 8.598 29.531 1.00 22.52 926 TYR A CA 1
ATOM 1439 C C . TYR A 1 185 ? 16.558 9.484 28.813 1.00 28.62 926 TYR A C 1
ATOM 1440 O O . TYR A 1 185 ? 15.347 9.223 28.884 1.00 29.16 926 TYR A O 1
ATOM 1449 N N . ARG A 1 186 ? 17.015 10.538 28.143 1.00 26.13 927 ARG A N 1
ATOM 1450 C CA . ARG A 1 186 ? 16.074 11.389 27.427 1.00 31.63 927 ARG A CA 1
ATOM 1451 C C . ARG A 1 186 ? 15.485 10.564 26.269 1.00 34.61 927 ARG A C 1
ATOM 1452 O O . ARG A 1 186 ? 16.189 9.780 25.629 1.00 32.33 927 ARG A O 1
ATOM 1460 N N . PRO A 1 187 ? 14.178 10.725 26.000 1.00 35.47 928 PRO A N 1
ATOM 1461 C CA . PRO A 1 187 ? 13.438 10.014 24.948 1.00 37.79 928 PRO A CA 1
ATOM 1462 C C . PRO A 1 187 ? 13.973 10.006 23.509 1.00 37.80 928 PRO A C 1
ATOM 1463 O O . PRO A 1 187 ? 13.717 9.054 22.771 1.00 40.92 928 PRO A O 1
ATOM 1467 N N . ASP A 1 188 ? 14.710 11.033 23.096 1.00 39.53 929 ASP A N 1
ATOM 1468 C CA . ASP A 1 188 ? 15.231 11.031 21.725 1.00 43.44 929 ASP A CA 1
ATOM 1469 C C . ASP A 1 188 ? 16.352 10.002 21.524 1.00 42.51 929 ASP A C 1
ATOM 1470 O O . ASP A 1 188 ? 16.696 9.657 20.391 1.00 45.52 929 ASP A O 1
ATOM 1475 N N . MET A 1 189 ? 16.911 9.509 22.627 1.00 37.25 930 MET A N 1
ATOM 1476 C CA . MET A 1 189 ? 17.966 8.500 22.575 1.00 39.96 930 MET A CA 1
ATOM 1477 C C . MET A 1 189 ? 19.236 8.955 21.867 1.00 37.95 930 MET A C 1
ATOM 1478 O O . MET A 1 189 ? 20.093 8.137 21.529 1.00 36.07 930 MET A O 1
ATOM 1483 N N . ILE A 1 190 ? 19.361 10.260 21.656 1.00 36.21 931 ILE A N 1
ATOM 1484 C CA . ILE A 1 190 ? 20.540 10.794 20.985 1.00 37.32 931 ILE A CA 1
ATOM 1485 C C . ILE A 1 190 ? 21.817 10.537 21.768 1.00 31.11 931 ILE A C 1
ATOM 1486 O O . ILE A 1 190 ? 22.773 9.992 21.229 1.00 33.07 931 ILE A O 1
ATOM 1491 N N . ILE A 1 191 ? 21.844 10.927 23.035 1.00 28.49 932 ILE A N 1
ATOM 1492 C CA . ILE A 1 191 ? 23.027 10.692 23.845 1.00 27.93 932 ILE A CA 1
ATOM 1493 C C . ILE A 1 191 ? 23.346 9.186 23.919 1.00 29.33 932 ILE A C 1
ATOM 1494 O O . ILE A 1 191 ? 24.512 8.791 23.939 1.00 28.96 932 ILE A O 1
ATOM 1499 N N . LEU A 1 192 ? 22.317 8.343 23.946 1.00 26.14 933 LEU A N 1
ATOM 1500 C CA . LEU A 1 192 ? 22.542 6.899 24.011 1.00 26.90 933 LEU A CA 1
ATOM 1501 C C . LEU A 1 192 ? 23.252 6.472 22.721 1.00 27.09 933 LEU A C 1
ATOM 1502 O O . LEU A 1 192 ? 24.167 5.645 22.745 1.00 26.19 933 LEU A O 1
ATOM 1507 N N . GLN A 1 193 ? 22.835 7.049 21.598 1.00 26.09 934 GLN A N 1
ATOM 1508 C CA . GLN A 1 193 ? 23.458 6.742 20.312 1.00 30.37 934 GLN A CA 1
ATOM 1509 C C . GLN A 1 193 ? 24.922 7.163 20.294 1.00 25.05 934 GLN A C 1
ATOM 1510 O O . GLN A 1 193 ? 25.780 6.458 19.770 1.00 25.98 934 GLN A O 1
ATOM 1516 N N . ILE A 1 194 ? 25.210 8.317 20.880 1.00 28.24 935 ILE A N 1
ATOM 1517 C CA . ILE A 1 194 ? 26.587 8.787 20.914 1.00 29.81 935 ILE A CA 1
ATOM 1518 C C . ILE A 1 194 ? 27.419 7.851 21.787 1.00 30.47 935 ILE A C 1
ATOM 1519 O O . ILE A 1 194 ? 28.573 7.554 21.468 1.00 30.04 935 ILE A O 1
ATOM 1524 N N . GLN A 1 195 ? 26.829 7.383 22.888 1.00 28.27 936 GLN A N 1
ATOM 1525 C CA . GLN A 1 195 ? 27.540 6.474 23.775 1.00 26.48 936 GLN A CA 1
ATOM 1526 C C . GLN A 1 195 ? 27.860 5.167 23.032 1.00 25.55 936 GLN A C 1
ATOM 1527 O O . GLN A 1 195 ? 28.941 4.600 23.201 1.00 29.59 936 GLN A O 1
ATOM 1533 N N . MET A 1 196 ? 26.928 4.696 22.206 1.00 23.88 937 MET A N 1
ATOM 1534 C CA . MET A 1 196 ? 27.151 3.485 21.421 1.00 21.25 937 MET A CA 1
ATOM 1535 C C . MET A 1 196 ? 28.372 3.731 20.525 1.00 25.68 937 MET A C 1
ATOM 1536 O O . MET A 1 196 ? 29.237 2.871 20.376 1.00 26.18 937 MET A O 1
ATOM 1541 N N . TYR A 1 197 ? 28.420 4.923 19.932 1.00 27.59 938 TYR A N 1
ATOM 1542 C CA . TYR A 1 197 ? 29.511 5.308 19.042 1.00 29.44 938 TYR A CA 1
ATOM 1543 C C . TYR A 1 197 ? 30.836 5.323 19.797 1.00 28.12 938 TYR A C 1
ATOM 1544 O O . TYR A 1 197 ? 31.843 4.798 19.328 1.00 29.97 938 TYR A O 1
ATOM 1553 N N . GLN A 1 198 ? 30.818 5.922 20.979 1.00 25.09 939 GLN A N 1
ATOM 1554 C CA . GLN A 1 198 ? 32.008 6.025 21.801 1.00 23.64 939 GLN A CA 1
ATOM 1555 C C . GLN A 1 198 ? 32.581 4.663 22.187 1.00 26.09 939 GLN A C 1
ATOM 1556 O O . GLN A 1 198 ? 33.800 4.466 22.170 1.00 24.06 939 GLN A O 1
ATOM 1562 N N . LEU A 1 199 ? 31.704 3.723 22.528 1.00 25.56 940 LEU A N 1
ATOM 1563 C CA . LEU A 1 199 ? 32.171 2.396 22.915 1.00 26.32 940 LEU A CA 1
ATOM 1564 C C . LEU A 1 199 ? 32.834 1.740 21.710 1.00 26.92 940 LEU A C 1
ATOM 1565 O O . LEU A 1 199 ? 33.881 1.112 21.840 1.00 28.52 940 LEU A O 1
ATOM 1570 N N . SER A 1 200 ? 32.213 1.890 20.542 1.00 24.03 941 SER A N 1
ATOM 1571 C CA . SER A 1 200 ? 32.746 1.334 19.310 1.00 28.78 941 SER A CA 1
ATOM 1572 C C . SER A 1 200 ? 34.150 1.895 19.014 1.00 29.66 941 SER A C 1
ATOM 1573 O O . SER A 1 200 ? 35.057 1.164 18.598 1.00 30.12 941 SER A O 1
ATOM 1576 N N . ARG A 1 201 ? 34.331 3.193 19.232 1.00 24.79 942 ARG A N 1
ATOM 1577 C CA . ARG A 1 201 ? 35.619 3.831 18.983 1.00 28.88 942 ARG A CA 1
ATOM 1578 C C . ARG A 1 201 ? 36.641 3.369 20.012 1.00 32.10 942 ARG A C 1
ATOM 1579 O O . ARG A 1 201 ? 37.832 3.231 19.723 1.00 33.27 942 ARG A O 1
ATOM 1587 N N . LEU A 1 202 ? 36.152 3.122 21.218 1.00 31.19 943 LEU A N 1
ATOM 1588 C CA . LEU A 1 202 ? 36.986 2.644 22.303 1.00 33.67 943 LEU A CA 1
ATOM 1589 C C . LEU A 1 202 ? 37.507 1.243 21.917 1.00 34.27 943 LEU A C 1
ATOM 1590 O O . LEU A 1 202 ? 38.673 0.916 22.145 1.00 34.69 943 LEU A O 1
ATOM 1595 N N . LEU A 1 203 ? 36.644 0.426 21.317 1.00 31.24 944 LEU A N 1
ATOM 1596 C CA . LEU A 1 203 ? 37.031 -0.922 20.902 1.00 33.00 944 LEU A CA 1
ATOM 1597 C C . LEU A 1 203 ? 38.064 -0.846 19.778 1.00 37.07 944 LEU A C 1
ATOM 1598 O O . LEU A 1 203 ? 39.009 -1.634 19.719 1.00 30.63 944 LEU A O 1
ATOM 1603 N N . HIS A 1 204 ? 37.871 0.124 18.891 1.00 35.97 945 HIS A N 1
ATOM 1604 C CA . HIS A 1 204 ? 38.772 0.325 17.770 1.00 37.14 945 HIS A CA 1
ATOM 1605 C C . HIS A 1 204 ? 40.173 0.666 18.253 1.00 35.24 945 HIS A C 1
ATOM 1606 O O . HIS A 1 204 ? 41.151 0.079 17.801 1.00 38.28 945 HIS A O 1
ATOM 1613 N N . ASP A 1 205 ? 40.258 1.603 19.195 1.00 33.72 946 ASP A N 1
ATOM 1614 C CA . ASP A 1 205 ? 41.546 2.052 19.713 1.00 33.70 946 ASP A CA 1
ATOM 1615 C C . ASP A 1 205 ? 42.250 1.143 20.714 1.00 35.63 946 ASP A C 1
ATOM 1616 O O . ASP A 1 205 ? 43.477 1.190 20.817 1.00 37.23 946 ASP A O 1
ATOM 1621 N N . TYR A 1 206 ? 41.500 0.322 21.450 1.00 33.65 947 TYR A N 1
ATOM 1622 C CA . TYR A 1 206 ? 42.106 -0.552 22.460 1.00 33.96 947 TYR A CA 1
ATOM 1623 C C . TYR A 1 206 ? 42.101 -2.057 22.167 1.00 33.87 947 TYR A C 1
ATOM 1624 O O . TYR A 1 206 ? 42.897 -2.805 22.734 1.00 36.38 947 TYR A O 1
ATOM 1633 N N . HIS A 1 207 ? 41.203 -2.506 21.301 1.00 32.69 948 HIS A N 1
ATOM 1634 C CA . HIS A 1 207 ? 41.119 -3.923 20.958 1.00 33.96 948 HIS A CA 1
ATOM 1635 C C . HIS A 1 207 ? 40.706 -4.011 19.499 1.00 34.27 948 HIS A C 1
ATOM 1636 O O . HIS A 1 207 ? 39.632 -4.512 19.169 1.00 34.40 948 HIS A O 1
ATOM 1643 N N . ARG A 1 208 ? 41.580 -3.499 18.639 1.00 37.21 949 ARG A N 1
ATOM 1644 C CA . ARG A 1 208 ? 41.361 -3.466 17.197 1.00 39.98 949 ARG A CA 1
ATOM 1645 C C . ARG A 1 208 ? 40.887 -4.805 16.640 1.00 38.85 949 ARG A C 1
ATOM 1646 O O . ARG A 1 208 ? 39.957 -4.856 15.833 1.00 39.46 949 ARG A O 1
ATOM 1654 N N . ASP A 1 209 ? 41.525 -5.886 17.072 1.00 39.08 950 ASP A N 1
ATOM 1655 C CA . ASP A 1 209 ? 41.153 -7.217 16.614 1.00 44.32 950 ASP A CA 1
ATOM 1656 C C . ASP A 1 209 ? 39.685 -7.538 16.929 1.00 42.29 950 ASP A C 1
ATOM 1657 O O . ASP A 1 209 ? 38.961 -8.050 16.077 1.00 40.16 950 ASP A O 1
ATOM 1662 N N . LEU A 1 210 ? 39.242 -7.233 18.147 1.00 39.80 951 LEU A N 1
ATOM 1663 C CA . LEU A 1 210 ? 37.849 -7.473 18.519 1.00 35.44 951 LEU A CA 1
ATOM 1664 C C . LEU A 1 210 ? 36.979 -6.561 17.667 1.00 32.36 951 LEU A C 1
ATOM 1665 O O . LEU A 1 210 ? 35.952 -6.977 17.132 1.00 36.81 951 LEU A O 1
ATOM 1670 N N . TYR A 1 211 ? 37.414 -5.312 17.530 1.00 31.79 952 TYR A N 1
ATOM 1671 C CA . TYR A 1 211 ? 36.682 -4.329 16.744 1.00 33.57 952 TYR A CA 1
ATOM 1672 C C . TYR A 1 211 ? 36.496 -4.832 15.311 1.00 34.77 952 TYR A C 1
ATOM 1673 O O . TYR A 1 211 ? 35.381 -4.803 14.777 1.00 35.26 952 TYR A O 1
ATOM 1682 N N . ASN A 1 212 ? 37.586 -5.290 14.696 1.00 33.43 953 ASN A N 1
ATOM 1683 C CA . ASN A 1 212 ? 37.535 -5.791 13.322 1.00 36.90 953 ASN A CA 1
ATOM 1684 C C . ASN A 1 212 ? 36.562 -6.958 13.199 1.00 34.67 953 ASN A C 1
ATOM 1685 O O . ASN A 1 212 ? 35.770 -7.020 12.265 1.00 36.85 953 ASN A O 1
ATOM 1690 N N . HIS A 1 213 ? 36.630 -7.877 14.154 1.00 34.06 954 HIS A N 1
ATOM 1691 C CA . HIS A 1 213 ? 35.757 -9.039 14.176 1.00 34.19 954 HIS A CA 1
ATOM 1692 C C . HIS A 1 213 ? 34.286 -8.621 14.255 1.00 36.94 954 HIS A C 1
ATOM 1693 O O . HIS A 1 213 ? 33.445 -9.124 13.504 1.00 38.56 954 HIS A O 1
ATOM 1700 N N . LEU A 1 214 ? 33.973 -7.696 15.160 1.00 35.79 955 LEU A N 1
ATOM 1701 C CA . LEU A 1 214 ? 32.596 -7.232 15.318 1.00 37.38 955 LEU A CA 1
ATOM 1702 C C . LEU A 1 214 ? 32.107 -6.508 14.063 1.00 38.17 955 LEU A C 1
ATOM 1703 O O . LEU A 1 214 ? 30.975 -6.700 13.621 1.00 34.10 955 LEU A O 1
ATOM 1708 N N . GLU A 1 215 ? 32.972 -5.679 13.489 1.00 41.76 956 GLU A N 1
ATOM 1709 C CA . GLU A 1 215 ? 32.629 -4.944 12.280 1.00 46.42 956 GLU A CA 1
ATOM 1710 C C . GLU A 1 215 ? 32.366 -5.892 11.114 1.00 46.33 956 GLU A C 1
ATOM 1711 O O . GLU A 1 215 ? 31.423 -5.698 10.351 1.00 43.78 956 GLU A O 1
ATOM 1717 N N . GLU A 1 216 ? 33.203 -6.919 10.984 1.00 48.96 957 GLU A N 1
ATOM 1718 C CA . GLU A 1 216 ? 33.056 -7.891 9.906 1.00 53.00 957 GLU A CA 1
ATOM 1719 C C . GLU A 1 216 ? 31.681 -8.551 9.914 1.00 51.35 957 GLU A C 1
ATOM 1720 O O . GLU A 1 216 ? 31.115 -8.834 8.859 1.00 49.91 957 GLU A O 1
ATOM 1726 N N . HIS A 1 217 ? 31.151 -8.797 11.108 1.00 49.72 958 HIS A N 1
ATOM 1727 C CA . HIS A 1 217 ? 29.843 -9.428 11.248 1.00 47.50 958 HIS A CA 1
ATOM 1728 C C . HIS A 1 217 ? 28.748 -8.391 11.490 1.00 45.67 958 HIS A C 1
ATOM 1729 O O . HIS A 1 217 ? 27.618 -8.730 11.831 1.00 44.81 958 HIS A O 1
ATOM 1736 N N . GLU A 1 218 ? 29.102 -7.122 11.304 1.00 47.97 959 GLU A N 1
ATOM 1737 C CA . GLU A 1 218 ? 28.173 -6.011 11.478 1.00 49.80 959 GLU A CA 1
ATOM 1738 C C . GLU A 1 218 ? 27.512 -5.993 12.853 1.00 45.60 959 GLU A C 1
ATOM 1739 O O . GLU A 1 218 ? 26.293 -5.915 12.967 1.00 48.64 959 GLU A O 1
ATOM 1745 N N . ILE A 1 219 ? 28.321 -6.065 13.900 1.00 44.26 960 ILE A N 1
ATOM 1746 C CA . ILE A 1 219 ? 27.784 -6.039 15.249 1.00 41.91 960 ILE A CA 1
ATOM 1747 C C . ILE A 1 219 ? 28.128 -4.730 15.943 1.00 37.91 960 ILE A C 1
ATOM 1748 O O . ILE A 1 219 ? 29.213 -4.576 16.509 1.00 37.03 960 ILE A O 1
ATOM 1753 N N . GLY A 1 220 ? 27.196 -3.784 15.866 1.00 39.06 961 GLY A N 1
ATOM 1754 C CA . GLY A 1 220 ? 27.383 -2.494 16.506 1.00 38.15 961 GLY A CA 1
ATOM 1755 C C . GLY A 1 220 ? 26.961 -2.634 17.956 1.00 35.03 961 GLY A C 1
ATOM 1756 O O . GLY A 1 220 ? 26.162 -3.513 18.273 1.00 30.42 961 GLY A O 1
ATOM 1757 N N . PRO A 1 221 ? 27.473 -1.785 18.859 1.00 36.48 962 PRO A N 1
ATOM 1758 C CA . PRO A 1 221 ? 27.133 -1.843 20.283 1.00 31.50 962 PRO A CA 1
ATOM 1759 C C . PRO A 1 221 ? 25.633 -1.848 20.600 1.00 34.17 962 PRO A C 1
ATOM 1760 O O . PRO A 1 221 ? 25.220 -2.406 21.615 1.00 34.48 962 PRO A O 1
ATOM 1764 N N . SER A 1 222 ? 24.815 -1.245 19.741 1.00 29.07 963 SER A N 1
ATOM 1765 C CA . SER A 1 222 ? 23.381 -1.200 20.003 1.00 33.50 963 SER A CA 1
ATOM 1766 C C . SER A 1 222 ? 22.750 -2.583 20.066 1.00 32.55 963 SER A C 1
ATOM 1767 O O . SER A 1 222 ? 21.638 -2.735 20.574 1.00 35.36 963 SER A O 1
ATOM 1770 N N . LEU A 1 223 ? 23.458 -3.594 19.561 1.00 33.16 964 LEU A N 1
ATOM 1771 C CA . LEU A 1 223 ? 22.937 -4.956 19.594 1.00 32.23 964 LEU A CA 1
ATOM 1772 C C . LEU A 1 223 ? 23.152 -5.632 20.945 1.00 31.78 964 LEU A C 1
ATOM 1773 O O . LEU A 1 223 ? 22.589 -6.697 21.197 1.00 34.00 964 LEU A O 1
ATOM 1778 N N . TYR A 1 224 ? 23.955 -5.024 21.819 1.00 27.50 965 TYR A N 1
ATOM 1779 C CA . TYR A 1 224 ? 24.214 -5.632 23.129 1.00 29.06 965 TYR A CA 1
ATOM 1780 C C . TYR A 1 224 ? 24.481 -4.682 24.299 1.00 29.99 965 TYR A C 1
ATOM 1781 O O . TYR A 1 224 ? 24.326 -5.072 25.458 1.00 33.73 965 TYR A O 1
ATOM 1790 N N . ALA A 1 225 ? 24.870 -3.444 24.015 1.00 23.00 966 ALA A N 1
ATOM 1791 C CA . ALA A 1 225 ? 25.218 -2.519 25.089 1.00 26.26 966 ALA A CA 1
ATOM 1792 C C . ALA A 1 225 ? 24.114 -1.663 25.711 1.00 23.34 966 ALA A C 1
ATOM 1793 O O . ALA A 1 225 ? 24.334 -1.046 26.746 1.00 28.06 966 ALA A O 1
ATOM 1795 N N . ALA A 1 226 ? 22.938 -1.623 25.095 1.00 25.03 967 ALA A N 1
ATOM 1796 C CA . ALA A 1 226 ? 21.848 -0.801 25.617 1.00 26.97 967 ALA A CA 1
ATOM 1797 C C . ALA A 1 226 ? 21.527 -1.093 27.090 1.00 26.99 967 ALA A C 1
ATOM 1798 O O . ALA A 1 226 ? 21.391 -0.174 27.894 1.00 31.20 967 ALA A O 1
ATOM 1800 N N . PRO A 1 227 ? 21.415 -2.381 27.465 1.00 25.86 968 PRO A N 1
ATOM 1801 C CA . PRO A 1 227 ? 21.116 -2.758 28.854 1.00 23.31 968 PRO A CA 1
ATOM 1802 C C . PRO A 1 227 ? 22.244 -2.363 29.807 1.00 21.29 968 PRO A C 1
ATOM 1803 O O . PRO A 1 227 ? 22.006 -2.005 30.959 1.00 23.86 968 PRO A O 1
ATOM 1807 N N . TRP A 1 228 ? 23.474 -2.441 29.316 1.00 18.17 969 TRP A N 1
ATOM 1808 C CA . TRP A 1 228 ? 24.629 -2.090 30.129 1.00 23.19 969 TRP A CA 1
ATOM 1809 C C . TRP A 1 228 ? 24.580 -0.620 30.542 1.00 20.48 969 TRP A C 1
ATOM 1810 O O . TRP A 1 228 ? 24.865 -0.286 31.686 1.00 20.96 969 TRP A O 1
ATOM 1821 N N . PHE A 1 229 ? 24.228 0.251 29.608 1.00 18.14 970 PHE A N 1
ATOM 1822 C CA . PHE A 1 229 ? 24.156 1.673 29.905 1.00 21.04 970 PHE A CA 1
ATOM 1823 C C . PHE A 1 229 ? 22.903 2.031 30.688 1.00 24.80 970 PHE A C 1
ATOM 1824 O O . PHE A 1 229 ? 22.974 2.672 31.725 1.00 26.23 970 PHE A O 1
ATOM 1832 N N . LEU A 1 230 ? 21.757 1.592 30.182 1.00 22.32 971 LEU A N 1
ATOM 1833 C CA . LEU A 1 230 ? 20.484 1.932 30.794 1.00 20.23 971 LEU A CA 1
ATOM 1834 C C . LEU A 1 230 ? 20.187 1.287 32.144 1.00 23.59 971 LEU A C 1
ATOM 1835 O O . LEU A 1 230 ? 19.482 1.884 32.962 1.00 21.79 971 LEU A O 1
ATOM 1840 N N . THR A 1 231 ? 20.696 0.081 32.398 1.00 20.49 972 THR A N 1
ATOM 1841 C CA . THR A 1 231 ? 20.455 -0.532 33.710 1.00 24.24 972 THR A CA 1
ATOM 1842 C C . THR A 1 231 ? 21.758 -0.500 34.523 1.00 27.10 972 THR A C 1
ATOM 1843 O O . THR A 1 231 ? 21.811 -0.981 35.665 1.00 25.41 972 THR A O 1
ATOM 1847 N N . MET A 1 232 ? 22.800 0.076 33.926 1.00 23.42 973 MET A N 1
ATOM 1848 C CA . MET A 1 232 ? 24.106 0.163 34.574 1.00 24.84 973 MET A CA 1
ATOM 1849 C C . MET A 1 232 ? 24.557 -1.231 35.018 1.00 23.38 973 MET A C 1
ATOM 1850 O O . MET A 1 232 ? 25.026 -1.414 36.142 1.00 21.30 973 MET A O 1
ATOM 1855 N N . PHE A 1 233 ? 24.375 -2.197 34.116 1.00 18.98 974 PHE A N 1
ATOM 1856 C CA . PHE A 1 233 ? 24.741 -3.592 34.308 1.00 22.21 974 PHE A CA 1
ATOM 1857 C C . PHE A 1 233 ? 23.869 -4.357 35.291 1.00 24.57 974 PHE A C 1
ATOM 1858 O O . PHE A 1 233 ? 24.004 -5.575 35.429 1.00 22.23 974 PHE A O 1
ATOM 1866 N N . ALA A 1 234 ? 22.963 -3.652 35.958 1.00 25.25 975 ALA A N 1
ATOM 1867 C CA . ALA A 1 234 ? 22.126 -4.290 36.970 1.00 24.65 975 ALA A CA 1
ATOM 1868 C C . ALA A 1 234 ? 21.174 -5.382 36.492 1.00 28.97 975 ALA A C 1
ATOM 1869 O O . ALA A 1 234 ? 20.843 -6.289 37.257 1.00 26.62 975 ALA A O 1
ATOM 1871 N N . SER A 1 235 ? 20.729 -5.323 35.240 1.00 23.16 976 SER A N 1
ATOM 1872 C CA . SER A 1 235 ? 19.784 -6.337 34.783 1.00 27.29 976 SER A CA 1
ATOM 1873 C C . SER A 1 235 ? 20.385 -7.675 34.372 1.00 24.51 976 SER A C 1
ATOM 1874 O O . SER A 1 235 ? 19.658 -8.644 34.215 1.00 26.65 976 SER A O 1
ATOM 1877 N N . GLN A 1 236 ? 21.702 -7.735 34.206 1.00 22.15 977 GLN A N 1
ATOM 1878 C CA . GLN A 1 236 ? 22.315 -8.979 33.753 1.00 23.76 977 GLN A CA 1
ATOM 1879 C C . GLN A 1 236 ? 23.493 -9.474 34.573 1.00 23.07 977 GLN A C 1
ATOM 1880 O O . GLN A 1 236 ? 23.859 -10.637 34.489 1.00 25.06 977 GLN A O 1
ATOM 1886 N N . PHE A 1 237 ? 24.098 -8.597 35.358 1.00 25.04 978 PHE A N 1
ATOM 1887 C CA . PHE A 1 237 ? 25.254 -9.005 36.153 1.00 23.86 978 PHE A CA 1
ATOM 1888 C C . PHE A 1 237 ? 24.910 -9.224 37.628 1.00 26.48 978 PHE A C 1
ATOM 1889 O O . PHE A 1 237 ? 23.890 -8.743 38.120 1.00 26.72 978 PHE A O 1
ATOM 1897 N N . PRO A 1 238 ? 25.761 -9.969 38.351 1.00 27.69 979 PRO A N 1
ATOM 1898 C CA . PRO A 1 238 ? 25.523 -10.240 39.769 1.00 29.50 979 PRO A CA 1
ATOM 1899 C C . PRO A 1 238 ? 25.525 -8.968 40.601 1.00 27.79 979 PRO A C 1
ATOM 1900 O O . PRO A 1 238 ? 26.342 -8.063 40.374 1.00 28.72 979 PRO A O 1
ATOM 1904 N N . LEU A 1 239 ? 24.612 -8.919 41.563 1.00 28.88 980 LEU A N 1
ATOM 1905 C CA . LEU A 1 239 ? 24.454 -7.784 42.456 1.00 32.56 980 LEU A CA 1
ATOM 1906 C C . LEU A 1 239 ? 25.753 -7.317 43.105 1.00 29.95 980 LEU A C 1
ATOM 1907 O O . LEU A 1 239 ? 25.990 -6.117 43.212 1.00 29.01 980 LEU A O 1
ATOM 1912 N N . GLY A 1 240 ? 26.584 -8.266 43.541 1.00 29.68 981 GLY A N 1
ATOM 1913 C CA . GLY A 1 240 ? 27.848 -7.922 44.178 1.00 26.97 981 GLY A CA 1
ATOM 1914 C C . GLY A 1 240 ? 28.788 -7.189 43.236 1.00 30.69 981 GLY A C 1
ATOM 1915 O O . GLY A 1 240 ? 29.524 -6.282 43.627 1.00 28.86 981 GLY A O 1
ATOM 1916 N N . PHE A 1 241 ? 28.764 -7.594 41.974 1.00 31.32 982 PHE A N 1
ATOM 1917 C CA . PHE A 1 241 ? 29.598 -6.962 40.961 1.00 29.18 982 PHE A CA 1
ATOM 1918 C C . PHE A 1 241 ? 29.026 -5.573 40.662 1.00 27.33 982 PHE A C 1
ATOM 1919 O O . PHE A 1 241 ? 29.766 -4.587 40.588 1.00 30.79 982 PHE A O 1
ATOM 1927 N N . VAL A 1 242 ? 27.707 -5.497 40.503 1.00 23.61 983 VAL A N 1
ATOM 1928 C CA . VAL A 1 242 ? 27.070 -4.221 40.195 1.00 25.70 983 VAL A CA 1
ATOM 1929 C C . VAL A 1 242 ? 27.253 -3.217 41.321 1.00 20.54 983 VAL A C 1
ATOM 1930 O O . VAL A 1 242 ? 27.403 -2.023 41.072 1.00 25.51 983 VAL A O 1
ATOM 1934 N N . ALA A 1 243 ? 27.260 -3.702 42.558 1.00 24.38 984 ALA A N 1
ATOM 1935 C CA . ALA A 1 243 ? 27.437 -2.816 43.705 1.00 27.54 984 ALA A CA 1
ATOM 1936 C C . ALA A 1 243 ? 28.844 -2.204 43.720 1.00 27.80 984 ALA A C 1
ATOM 1937 O O . ALA A 1 243 ? 29.024 -1.059 44.137 1.00 27.59 984 ALA A O 1
ATOM 1939 N N . ARG A 1 244 ? 29.841 -2.963 43.271 1.00 29.98 985 ARG A N 1
ATOM 1940 C CA . ARG A 1 244 ? 31.213 -2.451 43.237 1.00 27.21 985 ARG A CA 1
ATOM 1941 C C . ARG A 1 244 ? 31.328 -1.470 42.081 1.00 28.18 985 ARG A C 1
ATOM 1942 O O . ARG A 1 244 ? 32.070 -0.497 42.160 1.00 29.98 985 ARG A O 1
ATOM 1950 N N . VAL A 1 245 ? 30.605 -1.740 40.997 1.00 26.65 986 VAL A N 1
ATOM 1951 C CA . VAL A 1 245 ? 30.618 -0.827 39.861 1.00 21.94 986 VAL A CA 1
ATOM 1952 C C . VAL A 1 245 ? 30.029 0.508 40.338 1.00 21.98 986 VAL A C 1
ATOM 1953 O O . VAL A 1 245 ? 30.511 1.577 39.969 1.00 22.07 986 VAL A O 1
ATOM 1957 N N . PHE A 1 246 ? 28.991 0.453 41.168 1.00 19.67 987 PHE A N 1
ATOM 1958 C CA . PHE A 1 246 ? 28.406 1.703 41.662 1.00 25.37 987 PHE A CA 1
ATOM 1959 C C . PHE A 1 246 ? 29.342 2.428 42.644 1.00 26.61 987 PHE A C 1
ATOM 1960 O O . PHE A 1 246 ? 29.342 3.659 42.717 1.00 26.53 987 PHE A O 1
ATOM 1968 N N . ASP A 1 247 ? 30.129 1.672 43.403 1.00 26.52 988 ASP A N 1
ATOM 1969 C CA . ASP A 1 247 ? 31.082 2.301 44.314 1.00 28.16 988 ASP A CA 1
ATOM 1970 C C . ASP A 1 247 ? 31.960 3.211 43.450 1.00 25.29 988 ASP A C 1
ATOM 1971 O O . ASP A 1 247 ? 32.187 4.373 43.768 1.00 29.17 988 ASP A O 1
ATOM 1976 N N . MET A 1 248 ? 32.444 2.661 42.342 1.00 25.61 989 MET A N 1
ATOM 1977 C CA . MET A 1 248 ? 33.331 3.397 41.451 1.00 27.07 989 MET A CA 1
ATOM 1978 C C . MET A 1 248 ? 32.649 4.562 40.763 1.00 27.63 989 MET A C 1
ATOM 1979 O O . MET A 1 248 ? 33.254 5.623 40.591 1.00 27.50 989 MET A O 1
ATOM 1984 N N . ILE A 1 249 ? 31.384 4.377 40.396 1.00 28.53 990 ILE A N 1
ATOM 1985 C CA . ILE A 1 249 ? 30.638 5.441 39.749 1.00 26.23 990 ILE A CA 1
ATOM 1986 C C . ILE A 1 249 ? 30.569 6.647 40.677 1.00 24.78 990 ILE A C 1
ATOM 1987 O O . ILE A 1 249 ? 30.801 7.771 40.250 1.00 23.31 990 ILE A O 1
ATOM 1992 N N . PHE A 1 250 ? 30.248 6.426 41.948 1.00 21.13 991 PHE A N 1
ATOM 1993 C CA . PHE A 1 250 ? 30.123 7.558 42.849 1.00 25.58 991 PHE A CA 1
ATOM 1994 C C . PHE A 1 250 ? 31.438 8.270 43.132 1.00 28.86 991 PHE A C 1
ATOM 1995 O O . PHE A 1 250 ? 31.447 9.463 43.419 1.00 29.72 991 PHE A O 1
ATOM 2003 N N . LEU A 1 251 ? 32.546 7.543 43.034 1.00 29.28 992 LEU A N 1
ATOM 2004 C CA . LEU A 1 251 ? 33.858 8.137 43.266 1.00 30.06 992 LEU A CA 1
ATOM 2005 C C . LEU A 1 251 ? 34.410 8.776 41.993 1.00 31.22 992 LEU A C 1
ATOM 2006 O O . LEU A 1 251 ? 34.882 9.915 42.021 1.00 34.02 992 LEU A O 1
ATOM 2011 N N . GLN A 1 252 ? 34.310 8.056 40.873 1.00 30.75 993 GLN A N 1
ATOM 2012 C CA . GLN A 1 252 ? 34.882 8.527 39.608 1.00 26.87 993 GLN A CA 1
ATOM 2013 C C . GLN A 1 252 ? 33.946 9.015 38.495 1.00 31.16 993 GLN A C 1
ATOM 2014 O O . GLN A 1 252 ? 34.429 9.459 37.447 1.00 27.60 993 GLN A O 1
ATOM 2020 N N . GLY A 1 253 ? 32.631 8.921 38.691 1.00 27.91 994 GLY A N 1
ATOM 2021 C CA . GLY A 1 253 ? 31.707 9.377 37.660 1.00 28.49 994 GLY A CA 1
ATOM 2022 C C . GLY A 1 253 ? 31.076 8.286 36.799 1.00 28.77 994 GLY A C 1
ATOM 2023 O O . GLY A 1 253 ? 31.553 7.152 36.773 1.00 29.08 994 GLY A O 1
ATOM 2024 N N . THR A 1 254 ? 30.019 8.644 36.071 1.00 28.62 995 THR A N 1
ATOM 2025 C CA . THR A 1 254 ? 29.287 7.710 35.219 1.00 26.03 995 THR A CA 1
ATOM 2026 C C . THR A 1 254 ? 30.092 7.103 34.077 1.00 27.04 995 THR A C 1
ATOM 2027 O O . THR A 1 254 ? 29.707 6.072 33.530 1.00 25.69 995 THR A O 1
ATOM 2031 N N . GLU A 1 255 ? 31.203 7.733 33.710 1.00 25.64 996 GLU A N 1
ATOM 2032 C CA . GLU A 1 255 ? 32.025 7.197 32.632 1.00 24.42 996 GLU A CA 1
ATOM 2033 C C . GLU A 1 255 ? 32.625 5.828 32.987 1.00 23.40 996 GLU A C 1
ATOM 2034 O O . GLU A 1 255 ? 33.183 5.134 32.143 1.00 29.83 996 GLU A O 1
ATOM 2040 N N . VAL A 1 256 ? 32.481 5.444 34.245 1.00 24.96 997 VAL A N 1
ATOM 2041 C CA . VAL A 1 256 ? 32.937 4.142 34.712 1.00 25.61 997 VAL A CA 1
ATOM 2042 C C . VAL A 1 256 ? 32.204 3.051 33.907 1.00 24.48 997 VAL A C 1
ATOM 2043 O O . VAL A 1 256 ? 32.737 1.962 33.693 1.00 25.93 997 VAL A O 1
ATOM 2047 N N . ILE A 1 257 ? 30.984 3.347 33.463 1.00 23.51 998 ILE A N 1
ATOM 2048 C CA . ILE A 1 257 ? 30.201 2.377 32.687 1.00 21.81 998 ILE A CA 1
ATOM 2049 C C . ILE A 1 257 ? 30.998 1.961 31.448 1.00 24.94 998 ILE A C 1
ATOM 2050 O O . ILE A 1 257 ? 31.077 0.763 31.113 1.00 26.09 998 ILE A O 1
ATOM 2055 N N . PHE A 1 258 ? 31.571 2.955 30.766 1.00 23.88 999 PHE A N 1
ATOM 2056 C CA . PHE A 1 258 ? 32.379 2.720 29.564 1.00 25.44 999 PHE A CA 1
ATOM 2057 C C . PHE A 1 258 ? 33.577 1.839 29.905 1.00 24.34 999 PHE A C 1
ATOM 2058 O O . PHE A 1 258 ? 33.934 0.934 29.150 1.00 24.80 999 PHE A O 1
ATOM 2066 N N . LYS A 1 259 ? 34.200 2.138 31.046 1.00 24.12 1000 LYS A N 1
ATOM 2067 C CA . LYS A 1 259 ? 35.363 1.391 31.494 1.00 26.11 1000 LYS A CA 1
ATOM 2068 C C . LYS A 1 259 ? 35.005 -0.069 31.711 1.00 27.10 1000 LYS A C 1
ATOM 2069 O O . LYS A 1 259 ? 35.733 -0.957 31.264 1.00 29.54 1000 LYS A O 1
ATOM 2075 N N . VAL A 1 260 ? 33.884 -0.317 32.390 1.00 25.59 1001 VAL A N 1
ATOM 2076 C CA . VAL A 1 260 ? 33.461 -1.686 32.654 1.00 26.21 1001 VAL A CA 1
ATOM 2077 C C . VAL A 1 260 ? 33.149 -2.400 31.337 1.00 27.85 1001 VAL A C 1
ATOM 2078 O O . VAL A 1 260 ? 33.535 -3.557 31.159 1.00 27.66 1001 VAL A O 1
ATOM 2082 N N . ALA A 1 261 ? 32.478 -1.714 30.409 1.00 26.59 1002 ALA A N 1
ATOM 2083 C CA . ALA A 1 261 ? 32.150 -2.328 29.125 1.00 25.42 1002 ALA A CA 1
ATOM 2084 C C . ALA A 1 261 ? 33.426 -2.704 28.364 1.00 27.02 1002 ALA A C 1
ATOM 2085 O O . ALA A 1 261 ? 33.543 -3.823 27.854 1.00 26.01 1002 ALA A O 1
ATOM 2087 N N . LEU A 1 262 ? 34.373 -1.770 28.292 1.00 24.73 1003 LEU A N 1
ATOM 2088 C CA . LEU A 1 262 ? 35.632 -2.022 27.600 1.00 27.20 1003 LEU A CA 1
ATOM 2089 C C . LEU A 1 262 ? 36.411 -3.167 28.254 1.00 30.03 1003 LEU A C 1
ATOM 2090 O O . LEU A 1 262 ? 36.972 -4.023 27.568 1.00 27.91 1003 LEU A O 1
ATOM 2095 N N . SER A 1 263 ? 36.448 -3.174 29.584 1.00 27.17 1004 SER A N 1
ATOM 2096 C CA . SER A 1 263 ? 37.161 -4.212 30.310 1.00 29.91 1004 SER A CA 1
ATOM 2097 C C . SER A 1 263 ? 36.560 -5.589 30.048 1.00 32.72 1004 SER A C 1
ATOM 2098 O O . SER A 1 263 ? 37.283 -6.550 29.789 1.00 29.45 1004 SER A O 1
ATOM 21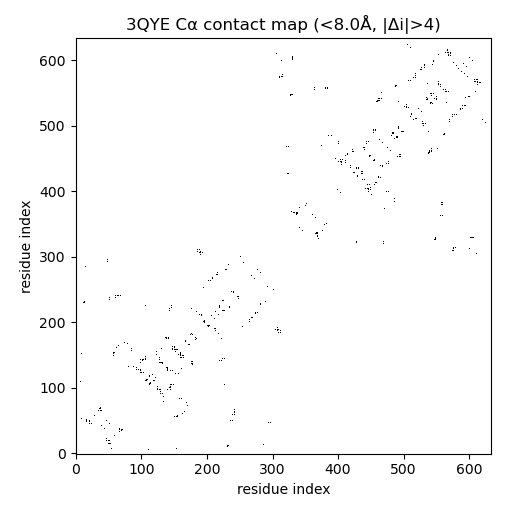01 N N . LEU A 1 264 ? 35.232 -5.679 30.107 1.00 31.78 1005 LEU A N 1
ATOM 2102 C CA . LEU A 1 264 ? 34.552 -6.946 29.874 1.00 29.49 1005 LEU A CA 1
ATOM 2103 C C . LEU A 1 264 ? 34.763 -7.428 28.453 1.00 30.20 1005 LEU A C 1
ATOM 2104 O O . LEU A 1 264 ? 35.076 -8.597 28.229 1.00 28.54 1005 LEU A O 1
ATOM 2109 N N . LEU A 1 265 ? 34.572 -6.534 27.487 1.00 25.94 1006 LEU A N 1
ATOM 2110 C CA . LEU A 1 265 ? 34.741 -6.926 26.097 1.00 27.97 1006 LEU A CA 1
ATOM 2111 C C . LEU A 1 265 ? 36.176 -7.360 25.836 1.00 33.39 1006 LEU A C 1
ATOM 2112 O O . LEU A 1 265 ? 36.404 -8.400 25.207 1.00 34.48 1006 LEU A O 1
ATOM 2117 N N . GLY A 1 266 ? 37.136 -6.579 26.329 1.00 30.72 1007 GLY A N 1
ATOM 2118 C CA . GLY A 1 266 ? 38.538 -6.910 26.125 1.00 36.02 1007 GLY A CA 1
ATOM 2119 C C . GLY A 1 266 ? 38.908 -8.244 26.747 1.00 38.59 1007 GLY A C 1
ATOM 2120 O O . GLY A 1 266 ? 39.622 -9.052 26.152 1.00 36.90 1007 GLY A O 1
ATOM 2121 N N . SER A 1 267 ? 38.414 -8.453 27.961 1.00 36.53 1008 SER A N 1
ATOM 2122 C CA . SER A 1 267 ? 38.636 -9.664 28.738 1.00 42.61 1008 SER A CA 1
ATOM 2123 C C . SER A 1 267 ? 38.105 -10.934 28.040 1.00 41.19 1008 SER A C 1
ATOM 2124 O O . SER A 1 267 ? 38.749 -11.982 28.069 1.00 45.67 1008 SER A O 1
ATOM 2127 N N . HIS A 1 268 ? 36.939 -10.834 27.408 1.00 38.65 1009 HIS A N 1
ATOM 2128 C CA . HIS A 1 268 ? 36.333 -11.981 26.727 1.00 35.07 1009 HIS A CA 1
ATOM 2129 C C . HIS A 1 268 ? 36.627 -12.038 25.228 1.00 35.49 1009 HIS A C 1
ATOM 2130 O O . HIS A 1 268 ? 36.055 -12.847 24.492 1.00 35.25 1009 HIS A O 1
ATOM 2137 N N . LYS A 1 269 ? 37.528 -11.177 24.783 1.00 34.30 1010 LYS A N 1
ATOM 2138 C CA . LYS A 1 269 ? 37.890 -11.107 23.381 1.00 35.77 1010 LYS A CA 1
ATOM 2139 C C . LYS A 1 269 ? 38.220 -12.468 22.767 1.00 34.19 1010 LYS A C 1
ATOM 2140 O O . LYS A 1 269 ? 37.654 -12.843 21.742 1.00 37.05 1010 LYS A O 1
ATOM 2146 N N . PRO A 1 270 ? 39.137 -13.232 23.388 1.00 34.32 1011 PRO A N 1
ATOM 2147 C CA . PRO A 1 270 ? 39.480 -14.540 22.819 1.00 36.88 1011 PRO A CA 1
ATOM 2148 C C . PRO A 1 270 ? 38.272 -15.427 22.604 1.00 35.78 1011 PRO A C 1
ATOM 2149 O O . PRO A 1 270 ? 38.210 -16.171 21.628 1.00 40.08 1011 PRO A O 1
ATOM 2153 N N . LEU A 1 271 ? 37.311 -15.347 23.519 1.00 35.89 1012 LEU A N 1
ATOM 2154 C CA . LEU A 1 271 ? 36.106 -16.162 23.401 1.00 35.58 1012 LEU A CA 1
ATOM 2155 C C . LEU A 1 271 ? 35.182 -15.627 22.309 1.00 35.91 1012 LEU A C 1
ATOM 2156 O O . LEU A 1 271 ? 34.633 -16.397 21.528 1.00 38.78 1012 LEU A O 1
ATOM 2161 N N . ILE A 1 272 ? 35.015 -14.308 22.248 1.00 34.61 1013 ILE A N 1
ATOM 2162 C CA . ILE A 1 272 ? 34.156 -13.695 21.233 1.00 30.93 1013 ILE A CA 1
ATOM 2163 C C . ILE A 1 272 ? 34.697 -13.981 19.832 1.00 32.52 1013 ILE A C 1
ATOM 2164 O O . ILE A 1 272 ? 33.934 -14.208 18.896 1.00 27.22 1013 ILE A O 1
ATOM 2169 N N . LEU A 1 273 ? 36.021 -13.973 19.702 1.00 34.47 1014 LEU A N 1
ATOM 2170 C CA . LEU A 1 273 ? 36.668 -14.239 18.422 1.00 39.32 1014 LEU A CA 1
ATOM 2171 C C . LEU A 1 273 ? 36.374 -15.644 17.885 1.00 38.17 1014 LEU A C 1
ATOM 2172 O O . LEU A 1 273 ? 36.452 -15.867 16.681 1.00 41.00 1014 LEU A O 1
ATOM 2177 N N . GLN A 1 274 ? 36.039 -16.581 18.770 1.00 37.18 1015 GLN A N 1
ATOM 2178 C CA . GLN A 1 274 ? 35.721 -17.947 18.348 1.00 37.86 1015 GLN A CA 1
ATOM 2179 C C . GLN A 1 274 ? 34.321 -18.071 17.735 1.00 41.45 1015 GLN A C 1
ATOM 2180 O O . GLN A 1 274 ? 34.022 -19.060 17.069 1.00 41.28 1015 GLN A O 1
ATOM 2186 N N . HIS A 1 275 ? 33.464 -17.074 17.958 1.00 41.23 1016 HIS A N 1
ATOM 2187 C CA . HIS A 1 2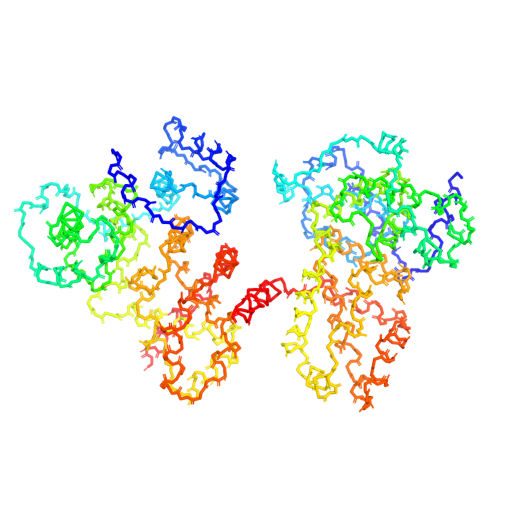75 ? 32.104 -17.108 17.414 1.00 41.13 1016 HIS A CA 1
ATOM 2188 C C . HIS A 1 275 ? 32.087 -16.460 16.029 1.00 41.84 1016 HIS A C 1
ATOM 2189 O O . HIS A 1 275 ? 32.611 -15.365 15.840 1.00 37.10 1016 HIS A O 1
ATOM 2196 N N . GLU A 1 276 ? 31.469 -17.133 15.064 1.00 48.44 1017 GLU A N 1
ATOM 2197 C CA . GLU A 1 276 ? 31.484 -16.643 13.692 1.00 54.21 1017 GLU A CA 1
ATOM 2198 C C . GLU A 1 276 ? 30.270 -16.032 13.012 1.00 54.43 1017 GLU A C 1
ATOM 2199 O O . GLU A 1 276 ? 30.331 -15.739 11.822 1.00 60.75 1017 GLU A O 1
ATOM 2205 N N . ASN A 1 277 ? 29.169 -15.839 13.725 1.00 54.75 1018 ASN A N 1
ATOM 2206 C CA . ASN A 1 277 ? 28.013 -15.197 13.106 1.00 54.61 1018 ASN A CA 1
ATOM 2207 C C . ASN A 1 277 ? 27.342 -14.276 14.115 1.00 53.50 1018 ASN A C 1
ATOM 2208 O O . ASN A 1 277 ? 27.598 -14.370 15.317 1.00 52.26 1018 ASN A O 1
ATOM 2213 N N . LEU A 1 278 ? 26.490 -13.383 13.625 1.00 50.60 1019 LEU A N 1
ATOM 2214 C CA . LEU A 1 278 ? 25.816 -12.438 14.499 1.00 48.67 1019 LEU A CA 1
ATOM 2215 C C . LEU A 1 278 ? 25.062 -13.130 15.626 1.00 49.57 1019 LEU A C 1
ATOM 2216 O O . LEU A 1 278 ? 25.134 -12.703 16.779 1.00 48.19 1019 LEU A O 1
ATOM 2221 N N . GLU A 1 279 ? 24.354 -14.207 15.304 1.00 48.55 1020 GLU A N 1
ATOM 2222 C CA . GLU A 1 279 ? 23.595 -14.923 16.318 1.00 50.25 1020 GLU A CA 1
ATOM 2223 C C . GLU A 1 279 ? 24.470 -15.451 17.461 1.00 47.37 1020 GLU A C 1
ATOM 2224 O O . GLU A 1 279 ? 24.149 -15.241 18.628 1.00 49.11 1020 GLU A O 1
ATOM 2230 N N . THR A 1 280 ? 25.568 -16.129 17.133 1.00 43.32 1021 THR A N 1
ATOM 2231 C CA . THR A 1 280 ? 26.447 -16.679 18.166 1.00 41.89 1021 THR A CA 1
ATOM 2232 C C . THR A 1 280 ? 27.224 -15.619 18.953 1.00 39.38 1021 THR A C 1
ATOM 2233 O O . THR A 1 280 ? 27.397 -15.746 20.169 1.00 35.18 1021 THR A O 1
ATOM 2237 N N . ILE A 1 281 ? 27.693 -14.581 18.266 1.00 36.46 1022 ILE A N 1
ATOM 2238 C CA . ILE A 1 281 ? 28.437 -13.511 18.928 1.00 36.40 1022 ILE A CA 1
ATOM 2239 C C . ILE A 1 281 ? 27.540 -12.725 19.902 1.00 34.56 1022 ILE A C 1
ATOM 2240 O O . ILE A 1 281 ? 27.871 -12.553 21.078 1.00 36.52 1022 ILE A O 1
ATOM 2245 N N . VAL A 1 282 ? 26.401 -12.258 19.412 1.00 33.69 1023 VAL A N 1
ATOM 2246 C CA . VAL A 1 282 ? 25.486 -11.494 20.250 1.00 36.04 1023 VAL A CA 1
ATOM 2247 C C . VAL A 1 282 ? 24.997 -12.335 21.426 1.00 38.82 1023 VAL A C 1
ATOM 2248 O O . VAL A 1 282 ? 24.918 -11.847 22.557 1.00 40.24 1023 VAL A O 1
ATOM 2252 N N . ASP A 1 283 ? 24.691 -13.603 21.159 1.00 38.74 1024 ASP A N 1
ATOM 2253 C CA . ASP A 1 283 ? 24.237 -14.520 22.198 1.00 35.54 1024 ASP A CA 1
ATOM 2254 C C . ASP A 1 283 ? 25.294 -14.677 23.292 1.00 36.75 1024 ASP A C 1
ATOM 2255 O O . ASP A 1 283 ? 24.974 -14.715 24.482 1.00 39.21 1024 ASP A O 1
ATOM 2260 N N . PHE A 1 284 ? 26.556 -14.778 22.894 1.00 31.69 1025 PHE A N 1
ATOM 2261 C CA . PHE A 1 284 ? 27.626 -14.927 23.871 1.00 33.53 1025 PHE A CA 1
ATOM 2262 C C . PHE A 1 284 ? 27.745 -13.693 24.771 1.00 32.55 1025 PHE A C 1
ATOM 2263 O O . PHE A 1 284 ? 27.819 -13.803 25.997 1.00 32.97 1025 PHE A O 1
ATOM 2271 N N . ILE A 1 285 ? 27.791 -12.524 24.143 1.00 29.04 1026 ILE A N 1
ATOM 2272 C CA . ILE A 1 285 ? 27.923 -11.269 24.862 1.00 28.58 1026 ILE A CA 1
ATOM 2273 C C . ILE A 1 285 ? 26.698 -10.992 25.748 1.00 29.95 1026 ILE A C 1
ATOM 2274 O O . ILE A 1 285 ? 26.839 -10.493 26.858 1.00 32.94 1026 ILE A O 1
ATOM 2279 N N . LYS A 1 286 ? 25.505 -11.341 25.272 1.00 32.33 1027 LYS A N 1
ATOM 2280 C CA . LYS A 1 286 ? 24.279 -11.108 26.044 1.00 39.54 1027 LYS A CA 1
ATOM 2281 C C . LYS A 1 286 ? 24.036 -12.090 27.181 1.00 39.03 1027 LYS A C 1
ATOM 2282 O O . LYS A 1 286 ? 23.687 -11.690 28.291 1.00 40.77 1027 LYS A O 1
ATOM 2288 N N . SER A 1 287 ? 24.203 -13.377 26.888 1.00 38.36 1028 SER A N 1
ATOM 2289 C CA . SER A 1 287 ? 23.930 -14.428 27.865 1.00 42.50 1028 SER A CA 1
ATOM 2290 C C . SER A 1 287 ? 25.109 -15.101 28.556 1.00 42.17 1028 SER A C 1
ATOM 2291 O O . SER A 1 287 ? 25.057 -15.376 29.750 1.00 45.79 1028 SER A O 1
ATOM 2294 N N . THR A 1 288 ? 26.174 -15.379 27.824 1.00 37.25 1029 THR A N 1
ATOM 2295 C CA . THR A 1 288 ? 27.302 -16.053 28.441 1.00 37.33 1029 THR A CA 1
ATOM 2296 C C . THR A 1 288 ? 28.206 -15.115 29.238 1.00 35.44 1029 THR A C 1
ATOM 2297 O O . THR A 1 288 ? 28.520 -15.381 30.402 1.00 30.30 1029 THR A O 1
ATOM 2301 N N . LEU A 1 289 ? 28.608 -14.011 28.614 1.00 34.11 1030 LEU A N 1
ATOM 2302 C CA . LEU A 1 289 ? 29.497 -13.048 29.265 1.00 30.15 1030 LEU A CA 1
ATOM 2303 C C . LEU A 1 289 ? 29.065 -12.644 30.680 1.00 29.86 1030 LEU A C 1
ATOM 2304 O O . LEU A 1 289 ? 29.900 -12.534 31.589 1.00 30.11 1030 LEU A O 1
ATOM 2309 N N . PRO A 1 290 ? 27.758 -12.427 30.902 1.00 32.64 1031 PRO A N 1
ATOM 2310 C CA . PRO A 1 290 ? 27.334 -12.042 32.254 1.00 31.29 1031 PRO A CA 1
ATOM 2311 C C . PRO A 1 290 ? 27.596 -13.106 33.325 1.00 37.17 1031 PRO A C 1
ATOM 2312 O O . PRO A 1 290 ? 27.615 -12.791 34.517 1.00 36.53 1031 PRO A O 1
ATOM 2316 N N . ASN A 1 291 ? 27.794 -14.356 32.908 1.00 36.84 1032 ASN A N 1
ATOM 2317 C CA . ASN A 1 291 ? 28.036 -15.439 33.863 1.00 45.69 1032 ASN A CA 1
ATOM 2318 C C . ASN A 1 291 ? 29.490 -15.523 34.317 1.00 45.80 1032 ASN A C 1
ATOM 2319 O O . ASN A 1 291 ? 30.061 -16.604 34.375 1.00 49.25 1032 ASN A O 1
ATOM 2324 N N . LEU A 1 292 ? 30.079 -14.381 34.654 1.00 48.66 1033 LEU A N 1
ATOM 2325 C CA . LEU A 1 292 ? 31.476 -14.328 35.082 1.00 48.61 1033 LEU A CA 1
ATOM 2326 C C . LEU A 1 292 ? 31.733 -14.946 36.449 1.00 47.84 1033 LEU A C 1
ATOM 2327 O O . LEU A 1 292 ? 30.886 -14.890 37.336 1.00 47.35 1033 LEU A O 1
ATOM 2332 N N . GLY A 1 293 ? 32.925 -15.512 36.613 1.00 46.12 1034 GLY A N 1
ATOM 2333 C CA . GLY A 1 293 ? 33.294 -16.110 37.881 1.00 45.85 1034 GLY A CA 1
ATOM 2334 C C . GLY A 1 293 ? 33.805 -15.064 38.855 1.00 46.24 1034 GLY A C 1
ATOM 2335 O O . GLY A 1 293 ? 34.067 -13.922 38.476 1.00 46.46 1034 GLY A O 1
ATOM 2336 N N . LEU A 1 294 ? 33.959 -15.455 40.113 1.00 45.81 1035 LEU A N 1
ATOM 2337 C CA . LEU A 1 294 ? 34.427 -14.545 41.148 1.00 45.25 1035 LEU A CA 1
ATOM 2338 C C . LEU A 1 294 ? 35.776 -13.896 40.852 1.00 46.97 1035 LEU A C 1
ATOM 2339 O O . LEU A 1 294 ? 35.941 -12.696 41.053 1.00 48.24 1035 LEU A O 1
ATOM 2344 N N . VAL A 1 295 ? 36.739 -14.678 40.376 1.00 47.12 1036 VAL A N 1
ATOM 2345 C CA . VAL A 1 295 ? 38.061 -14.131 40.078 1.00 49.30 1036 VAL A CA 1
ATOM 2346 C C . VAL A 1 295 ? 37.980 -13.101 38.959 1.00 47.47 1036 VAL A C 1
ATOM 2347 O O . VAL A 1 295 ? 38.602 -12.045 39.038 1.00 45.41 1036 VAL A O 1
ATOM 2351 N N . GLN A 1 296 ? 37.206 -13.419 37.923 1.00 46.90 1037 GLN A N 1
ATOM 2352 C CA . GLN A 1 296 ? 37.025 -12.533 36.773 1.00 48.78 1037 GLN A CA 1
ATOM 2353 C C . GLN A 1 296 ? 36.494 -11.165 37.194 1.00 47.22 1037 GLN A C 1
ATOM 2354 O O . GLN A 1 296 ? 37.028 -10.127 36.799 1.00 47.42 1037 GLN A O 1
ATOM 2360 N N . MET A 1 297 ? 35.434 -11.177 37.995 1.00 43.01 1038 MET A N 1
ATOM 2361 C CA . MET A 1 297 ? 34.823 -9.947 38.471 1.00 40.42 1038 MET A CA 1
ATOM 2362 C C . MET A 1 297 ? 35.857 -9.129 39.226 1.00 38.84 1038 MET A C 1
ATOM 2363 O O . MET A 1 297 ? 35.978 -7.920 39.032 1.00 37.26 1038 MET A O 1
ATOM 2368 N N . GLU A 1 298 ? 36.601 -9.815 40.083 1.00 42.86 1039 GLU A N 1
ATOM 2369 C CA . GLU A 1 298 ? 37.657 -9.208 40.881 1.00 46.02 1039 GLU A CA 1
ATOM 2370 C C . GLU A 1 298 ? 38.661 -8.497 39.973 1.00 42.86 1039 GLU A C 1
ATOM 2371 O O . GLU A 1 298 ? 39.012 -7.344 40.211 1.00 44.51 1039 GLU A O 1
ATOM 2377 N N . LYS A 1 299 ? 39.120 -9.192 38.936 1.00 41.01 1040 LYS A N 1
ATOM 2378 C CA . LYS A 1 299 ? 40.075 -8.616 37.995 1.00 43.04 1040 LYS A CA 1
ATOM 2379 C C . LYS A 1 299 ? 39.467 -7.424 37.275 1.00 38.04 1040 LYS A C 1
ATOM 2380 O O . LYS A 1 299 ? 40.108 -6.387 37.118 1.00 37.54 1040 LYS A O 1
ATOM 2386 N N . THR A 1 300 ? 38.226 -7.583 36.833 1.00 34.79 1041 THR A N 1
ATOM 2387 C CA . THR A 1 300 ? 37.529 -6.521 36.121 1.00 34.64 1041 THR A CA 1
ATOM 2388 C C . THR A 1 300 ? 37.443 -5.254 36.970 1.00 31.24 1041 THR A C 1
ATOM 2389 O O . THR A 1 300 ? 37.830 -4.176 36.531 1.00 29.50 1041 THR A O 1
ATOM 2393 N N . ILE A 1 301 ? 36.955 -5.385 38.197 1.00 34.29 1042 ILE A N 1
ATOM 2394 C CA . ILE A 1 301 ? 36.847 -4.231 39.074 1.00 35.99 1042 ILE A CA 1
ATOM 2395 C C . ILE A 1 301 ? 38.203 -3.520 39.202 1.00 37.20 1042 ILE A C 1
ATOM 2396 O O . ILE A 1 301 ? 38.298 -2.301 39.015 1.00 32.38 1042 ILE A O 1
ATOM 2401 N N . ASN A 1 302 ? 39.248 -4.286 39.508 1.00 39.38 1043 ASN A N 1
ATOM 2402 C CA . ASN A 1 302 ? 40.583 -3.711 39.662 1.00 42.52 1043 ASN A CA 1
ATOM 2403 C C . ASN A 1 302 ? 41.102 -3.018 38.398 1.00 40.21 1043 ASN A C 1
ATOM 2404 O O . ASN A 1 302 ? 41.673 -1.929 38.479 1.00 38.54 1043 ASN A O 1
ATOM 2409 N N . GLN A 1 303 ? 40.918 -3.645 37.240 1.00 32.91 1044 GLN A N 1
ATOM 2410 C CA . GLN A 1 303 ? 41.363 -3.040 35.990 1.00 35.29 1044 GLN A CA 1
ATOM 2411 C C . GLN A 1 303 ? 40.573 -1.756 35.725 1.00 34.78 1044 GLN A C 1
ATOM 2412 O O . GLN A 1 303 ? 41.153 -0.691 35.507 1.00 35.57 1044 GLN A O 1
ATOM 2418 N N . VAL A 1 304 ? 39.247 -1.871 35.742 1.00 34.18 1045 VAL A N 1
ATOM 2419 C CA . VAL A 1 304 ? 38.364 -0.731 35.501 1.00 31.55 1045 VAL A CA 1
ATOM 2420 C C . VAL A 1 304 ? 38.745 0.435 36.404 1.00 33.62 1045 VAL A C 1
ATOM 2421 O O . VAL A 1 304 ? 38.790 1.588 35.974 1.00 28.18 1045 VAL A O 1
ATOM 2425 N N . PHE A 1 305 ? 39.031 0.108 37.660 1.00 33.64 1046 PHE A N 1
ATOM 2426 C CA . PHE A 1 305 ? 39.373 1.103 38.660 1.00 37.76 1046 PHE A CA 1
ATOM 2427 C C . PHE A 1 305 ? 40.596 1.970 38.371 1.00 39.71 1046 PHE A C 1
ATOM 2428 O O . PHE A 1 305 ? 40.641 3.129 38.782 1.00 42.37 1046 PHE A O 1
ATOM 2436 N N . GLU A 1 306 ? 41.588 1.426 37.676 1.00 38.05 1047 GLU A N 1
ATOM 2437 C CA . GLU A 1 306 ? 42.785 2.206 37.367 1.00 39.25 1047 GLU A CA 1
ATOM 2438 C C . GLU A 1 306 ? 42.762 2.718 35.932 1.00 39.55 1047 GLU A C 1
ATOM 2439 O O . GLU A 1 306 ? 43.685 3.398 35.485 1.00 41.23 1047 GLU A O 1
ATOM 2445 N N . MET A 1 307 ? 41.693 2.395 35.216 1.00 34.98 1048 MET A N 1
ATOM 2446 C CA . MET A 1 307 ? 41.543 2.795 33.825 1.00 36.86 1048 MET A CA 1
ATOM 2447 C C . MET A 1 307 ? 41.320 4.308 33.679 1.00 36.33 1048 MET A C 1
ATOM 2448 O O . MET A 1 307 ? 40.654 4.938 34.503 1.00 38.07 1048 MET A O 1
ATOM 2453 N N . ASP A 1 308 ? 41.885 4.877 32.621 1.00 35.41 1049 ASP A N 1
ATOM 2454 C CA . ASP A 1 308 ? 41.779 6.309 32.336 1.00 36.65 1049 ASP A CA 1
ATOM 2455 C C . ASP A 1 308 ? 41.454 6.502 30.849 1.00 35.41 1049 ASP A C 1
ATOM 2456 O O . ASP A 1 308 ? 42.315 6.299 29.985 1.00 38.14 1049 ASP A O 1
ATOM 2461 N N . ILE A 1 309 ? 40.219 6.892 30.547 1.00 31.59 1050 ILE A N 1
ATOM 2462 C CA . ILE A 1 309 ? 39.811 7.088 29.157 1.00 29.95 1050 ILE A CA 1
ATOM 2463 C C . ILE A 1 309 ? 38.963 8.337 28.916 1.00 28.36 1050 ILE A C 1
ATOM 2464 O O . ILE A 1 309 ? 38.336 8.465 27.862 1.00 31.30 1050 ILE A O 1
ATOM 2469 N N . ALA A 1 310 ? 38.953 9.256 29.876 1.00 28.14 1051 ALA A N 1
ATOM 2470 C CA . ALA A 1 310 ? 38.144 10.469 29.759 1.00 34.41 1051 ALA A CA 1
ATOM 2471 C C . ALA A 1 310 ? 38.419 11.315 28.516 1.00 36.99 1051 ALA A C 1
ATOM 2472 O O . ALA A 1 310 ? 37.486 11.757 27.840 1.00 34.65 1051 ALA A O 1
ATOM 2474 N N . LYS A 1 311 ? 39.692 11.545 28.212 1.00 37.59 1052 LYS A N 1
ATOM 2475 C CA . LYS A 1 311 ? 40.048 12.356 27.054 1.00 38.43 1052 LYS A CA 1
ATOM 2476 C C . LYS A 1 311 ? 39.653 11.693 25.733 1.00 38.02 1052 LYS A C 1
ATOM 2477 O O . LYS A 1 311 ? 39.229 12.374 24.796 1.00 40.53 1052 LYS A O 1
ATOM 2483 N N . GLN A 1 312 ? 39.775 10.369 25.658 1.00 35.78 1053 GLN A N 1
ATOM 2484 C CA . GLN A 1 312 ? 39.395 9.655 24.440 1.00 33.85 1053 GLN A CA 1
ATOM 2485 C C . GLN A 1 312 ? 37.881 9.767 24.237 1.00 29.61 1053 GLN A C 1
ATOM 2486 O O . GLN A 1 312 ? 37.405 10.062 23.142 1.00 28.39 1053 GLN A O 1
ATOM 2492 N N . LEU A 1 313 ? 37.126 9.536 25.304 1.00 30.25 1054 LEU A N 1
ATOM 2493 C CA . LEU A 1 313 ? 35.673 9.628 25.224 1.00 29.44 1054 LEU A CA 1
ATOM 2494 C C . LEU A 1 313 ? 35.256 11.013 24.746 1.00 27.84 1054 LEU A C 1
ATOM 2495 O O . LEU A 1 313 ? 34.375 11.154 23.900 1.00 27.05 1054 LEU A O 1
ATOM 2500 N N . GLN A 1 314 ? 35.902 12.034 25.301 1.00 32.35 1055 GLN A N 1
ATOM 2501 C CA . GLN A 1 314 ? 35.610 13.419 24.940 1.00 30.44 1055 GLN A CA 1
ATOM 2502 C C . GLN A 1 314 ? 35.878 13.619 23.451 1.00 30.74 1055 GLN A C 1
ATOM 2503 O O . GLN A 1 314 ? 35.056 14.188 22.726 1.00 31.03 1055 GLN A O 1
ATOM 2509 N N . ALA A 1 315 ? 37.030 13.133 22.998 1.00 29.08 1056 ALA A N 1
ATOM 2510 C CA . ALA A 1 315 ? 37.396 13.244 21.592 1.00 28.52 1056 ALA A CA 1
ATOM 2511 C C . ALA A 1 315 ? 36.395 12.518 20.685 1.00 29.88 1056 ALA A C 1
ATOM 2512 O O . ALA A 1 315 ? 36.004 13.044 19.635 1.00 32.60 1056 ALA A O 1
ATOM 2514 N N . TYR A 1 316 ? 35.979 11.313 21.080 1.00 29.46 1057 TYR A N 1
ATOM 2515 C CA . TYR A 1 316 ? 35.026 10.559 20.258 1.00 27.86 1057 TYR A CA 1
ATOM 2516 C C . TYR A 1 316 ? 33.732 11.339 20.098 1.00 27.46 1057 TYR A C 1
ATOM 2517 O O . TYR A 1 316 ? 33.086 11.280 19.043 1.00 30.52 1057 TYR A O 1
ATOM 2526 N N . GLU A 1 317 ? 33.360 12.076 21.140 1.00 29.26 1058 GLU A N 1
ATOM 2527 C CA . GLU A 1 317 ? 32.135 12.871 21.102 1.00 30.33 1058 GLU A CA 1
ATOM 2528 C C . GLU A 1 317 ? 32.250 13.969 20.035 1.00 29.14 1058 GLU A C 1
ATOM 2529 O O . GLU A 1 317 ? 31.349 14.132 19.209 1.00 27.06 1058 GLU A O 1
ATOM 2535 N N . VAL A 1 318 ? 33.359 14.712 20.045 1.00 29.33 1059 VAL A N 1
ATOM 2536 C CA . VAL A 1 318 ? 33.558 15.764 19.040 1.00 32.71 1059 VAL A CA 1
ATOM 2537 C C . VAL A 1 318 ? 33.491 15.119 17.655 1.00 32.08 1059 VAL A C 1
ATOM 2538 O O . VAL A 1 318 ? 32.821 15.609 16.743 1.00 30.72 1059 VAL A O 1
ATOM 2542 N N . GLU A 1 319 ? 34.193 13.998 17.527 1.00 35.12 1060 GLU A N 1
ATOM 2543 C CA . GLU A 1 319 ? 34.258 13.217 16.296 1.00 36.54 1060 GLU A CA 1
ATOM 2544 C C . GLU A 1 319 ? 32.863 12.849 15.779 1.00 40.77 1060 GLU A C 1
ATOM 2545 O O . GLU A 1 319 ? 32.588 12.940 14.576 1.00 39.29 1060 GLU A O 1
ATOM 2551 N N . TYR A 1 320 ? 31.990 12.418 16.687 1.00 41.35 1061 TYR A N 1
ATOM 2552 C CA . TYR A 1 320 ? 30.624 12.052 16.311 1.00 37.67 1061 TYR A CA 1
ATOM 2553 C C . TYR A 1 320 ? 29.954 13.222 15.597 1.00 36.55 1061 TYR A C 1
ATOM 2554 O O . TYR A 1 320 ? 29.395 13.067 14.510 1.00 36.78 1061 TYR A O 1
ATOM 2563 N N . HIS A 1 321 ? 30.015 14.397 16.214 1.00 36.36 1062 HIS A N 1
ATOM 2564 C CA . HIS A 1 321 ? 29.379 15.570 15.636 1.00 39.00 1062 HIS A CA 1
ATOM 2565 C C . HIS A 1 321 ? 29.977 16.026 14.309 1.00 36.65 1062 HIS A C 1
ATOM 2566 O O . HIS A 1 321 ? 29.264 16.562 13.465 1.00 39.05 1062 HIS A O 1
ATOM 2573 N N . VAL A 1 322 ? 31.273 15.803 14.109 1.00 37.36 1063 VAL A N 1
ATOM 2574 C CA . VAL A 1 322 ? 31.888 16.200 12.847 1.00 41.31 1063 VAL A CA 1
ATOM 2575 C C . VAL A 1 322 ? 31.373 15.286 11.730 1.00 42.73 1063 VAL A C 1
ATOM 2576 O O . VAL A 1 322 ? 31.076 15.748 10.628 1.00 43.98 1063 VAL A O 1
ATOM 2580 N N . LEU A 1 323 ? 31.245 13.994 12.026 1.00 43.60 1064 LEU A N 1
ATOM 2581 C CA . LEU A 1 323 ? 30.749 13.022 11.049 1.00 49.17 1064 LEU A CA 1
ATOM 2582 C C . LEU A 1 323 ? 29.265 13.175 10.716 1.00 52.56 1064 LEU A C 1
ATOM 2583 O O . LEU A 1 323 ? 28.827 12.796 9.628 1.00 52.87 1064 LEU A O 1
ATOM 2588 N N . GLN A 1 324 ? 28.493 13.721 11.651 1.00 54.18 1065 GLN A N 1
ATOM 2589 C CA . GLN A 1 324 ? 27.061 13.915 11.444 1.00 60.51 1065 GLN A CA 1
ATOM 2590 C C . GLN A 1 324 ? 26.757 14.899 10.315 1.00 66.29 1065 GLN A C 1
ATOM 2591 O O . GLN A 1 324 ? 25.787 14.724 9.576 1.00 67.51 1065 GLN A O 1
ATOM 2597 N N . GLU A 1 325 ? 27.588 15.928 10.184 1.00 71.98 1066 GLU A N 1
ATOM 2598 C CA . GLU A 1 325 ? 27.401 16.944 9.150 1.00 76.78 1066 GLU A CA 1
ATOM 2599 C C . GLU A 1 325 ? 27.697 16.459 7.732 1.00 76.39 1066 GLU A C 1
ATOM 2600 O O . GLU A 1 325 ? 28.174 15.316 7.592 1.00 77.37 1066 GLU A O 1
ATOM 2606 N N . LEU B 1 10 ? 30.980 53.632 21.316 1.00 92.10 751 LEU B N 1
ATOM 2607 C CA . LEU B 1 10 ? 29.687 54.111 20.776 1.00 92.30 751 LEU B CA 1
ATOM 2608 C C . LEU B 1 10 ? 29.057 52.991 19.965 1.00 92.25 751 LEU B C 1
ATOM 2609 O O . LEU B 1 10 ? 29.725 52.022 19.622 1.00 93.86 751 LEU B O 1
ATOM 2614 N N . LEU B 1 11 ? 27.782 53.150 19.625 1.00 91.64 752 LEU B N 1
ATOM 2615 C CA . LEU B 1 11 ? 27.066 52.155 18.830 1.00 90.55 752 LEU B CA 1
ATOM 2616 C C . LEU B 1 11 ? 27.909 51.611 17.699 1.00 91.15 752 LEU B C 1
ATOM 2617 O O . LEU B 1 11 ? 27.755 50.465 17.292 1.00 91.16 752 LEU B O 1
ATOM 2622 N N . ASN B 1 12 ? 28.799 52.421 17.155 1.00 90.77 753 ASN B N 1
ATOM 2623 C CA . ASN B 1 12 ? 29.624 51.874 16.097 1.00 90.80 753 ASN B CA 1
ATOM 2624 C C . ASN B 1 12 ? 30.227 50.650 16.751 1.00 88.70 753 ASN B C 1
ATOM 2625 O O . ASN B 1 12 ? 30.652 49.715 16.085 1.00 87.37 753 ASN B O 1
ATOM 2630 N N . LYS B 1 13 ? 30.286 50.681 18.080 1.00 86.33 754 LYS B N 1
ATOM 2631 C CA . LYS B 1 13 ? 30.802 49.528 18.785 1.00 84.26 754 LYS B CA 1
ATOM 2632 C C . LYS B 1 13 ? 29.983 48.316 18.311 1.00 83.76 754 LYS B C 1
ATOM 2633 O O . LYS B 1 13 ? 30.530 47.261 18.075 1.00 83.38 754 LYS B O 1
ATOM 2639 N N . ARG B 1 14 ? 28.661 48.429 18.221 1.00 83.86 755 ARG B N 1
ATOM 2640 C CA . ARG B 1 14 ? 27.937 47.268 17.740 1.00 83.94 755 ARG B CA 1
ATOM 2641 C C . ARG B 1 14 ? 28.293 46.992 16.266 1.00 80.56 755 ARG B C 1
ATOM 2642 O O . ARG B 1 14 ? 28.667 45.887 15.960 1.00 84.37 755 ARG B O 1
ATOM 2650 N N . LEU B 1 15 ? 28.195 47.952 15.344 1.00 74.55 756 LEU B N 1
ATOM 2651 C CA . LEU B 1 15 ? 28.611 47.681 13.956 1.00 67.67 756 LEU B CA 1
ATOM 2652 C C . LEU B 1 15 ? 29.792 46.703 14.010 1.00 63.45 756 LEU B C 1
ATOM 2653 O O . LEU B 1 15 ? 29.896 45.806 13.185 1.00 62.26 756 LEU B O 1
ATOM 2658 N N . LYS B 1 16 ? 30.636 46.858 15.028 1.00 55.50 757 LYS B N 1
ATOM 2659 C CA . LYS B 1 16 ? 31.839 46.045 15.236 1.00 53.16 757 LYS B CA 1
ATOM 2660 C C . LYS B 1 16 ? 31.546 44.652 15.772 1.00 53.75 757 LYS B C 1
ATOM 2661 O O . LYS B 1 16 ? 32.376 43.768 15.643 1.00 51.58 757 LYS B O 1
ATOM 2667 N N . LEU B 1 17 ? 30.384 44.461 16.391 1.00 53.53 758 LEU B N 1
ATOM 2668 C CA . LEU B 1 17 ? 30.044 43.177 17.011 1.00 56.00 758 LEU B CA 1
ATOM 2669 C C . LEU B 1 17 ? 28.997 42.268 16.357 1.00 60.63 758 LEU B C 1
ATOM 2670 O O . LEU B 1 17 ? 28.382 41.448 17.041 1.00 62.03 758 LEU B O 1
ATOM 2675 N N . ASP B 1 18 ? 28.799 42.397 15.049 1.00 67.27 759 ASP B N 1
ATOM 2676 C CA . ASP B 1 18 ? 27.821 41.572 14.332 1.00 72.28 759 ASP B CA 1
ATOM 2677 C C . ASP B 1 18 ? 28.295 40.135 14.142 1.00 71.65 759 ASP B C 1
ATOM 2678 O O . ASP B 1 18 ? 28.630 39.725 13.042 1.00 74.98 759 ASP B O 1
ATOM 2683 N N . TYR B 1 19 ? 28.368 39.317 15.168 1.00 69.77 760 TYR B N 1
ATOM 2684 C CA . TYR B 1 19 ? 28.808 38.002 14.773 1.00 67.08 760 TYR B CA 1
ATOM 2685 C C . TYR B 1 19 ? 28.194 36.836 15.477 1.00 70.05 760 TYR B C 1
ATO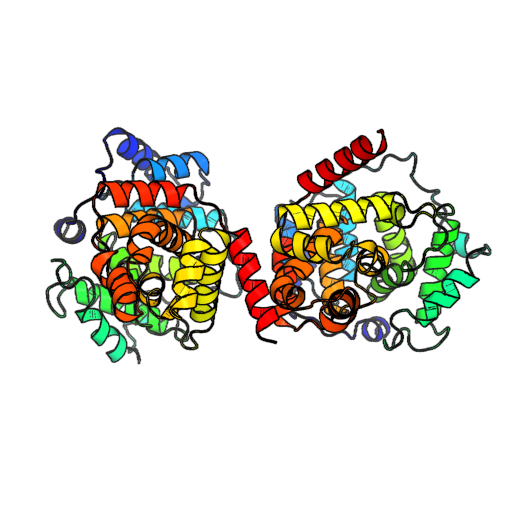M 2686 O O . TYR B 1 19 ? 28.142 36.764 16.708 1.00 73.12 760 TYR B O 1
ATOM 2695 N N . GLU B 1 20 ? 27.699 35.924 14.650 1.00 71.39 761 GLU B N 1
ATOM 2696 C CA . GLU B 1 20 ? 27.062 34.748 15.161 1.00 72.91 761 GLU B CA 1
ATOM 2697 C C . GLU B 1 20 ? 27.910 34.208 16.277 1.00 75.34 761 GLU B C 1
ATOM 2698 O O . GLU B 1 20 ? 29.050 33.772 16.085 1.00 78.78 761 GLU B O 1
ATOM 2704 N N . GLU B 1 21 ? 27.335 34.304 17.463 1.00 75.50 762 GLU B N 1
ATOM 2705 C CA . GLU B 1 21 ? 27.940 33.819 18.681 1.00 77.45 762 GLU B CA 1
ATOM 2706 C C . GLU B 1 21 ? 27.779 32.320 18.449 1.00 79.65 762 GLU B C 1
ATOM 2707 O O . GLU B 1 21 ? 27.240 31.933 17.418 1.00 80.12 762 GLU B O 1
ATOM 2713 N N . ILE B 1 22 ? 28.228 31.455 19.350 1.00 82.60 763 ILE B N 1
ATOM 2714 C CA . ILE B 1 22 ? 28.011 30.040 19.074 1.00 83.18 763 ILE B CA 1
ATOM 2715 C C . ILE B 1 22 ? 27.551 29.204 20.260 1.00 84.95 763 ILE B C 1
ATOM 2716 O O . ILE B 1 22 ? 27.387 27.993 20.165 1.00 87.93 763 ILE B O 1
ATOM 2721 N N . THR B 1 23 ? 27.343 29.882 21.379 1.00 85.80 764 THR B N 1
ATOM 2722 C CA . THR B 1 23 ? 26.779 29.309 22.598 1.00 87.43 764 THR B CA 1
ATOM 2723 C C . THR B 1 23 ? 26.533 30.607 23.344 1.00 87.83 764 THR B C 1
ATOM 2724 O O . THR B 1 23 ? 27.229 30.962 24.302 1.00 87.33 764 THR B O 1
ATOM 2728 N N . PRO B 1 24 ? 25.549 31.364 22.833 1.00 88.17 765 PRO B N 1
ATOM 2729 C CA . PRO B 1 24 ? 24.986 32.660 23.205 1.00 88.58 765 PRO B CA 1
ATOM 2730 C C . PRO B 1 24 ? 24.674 32.665 24.674 1.00 88.76 765 PRO B C 1
ATOM 2731 O O . PRO B 1 24 ? 23.598 32.254 25.107 1.00 88.96 765 PRO B O 1
ATOM 2735 N N . CYS B 1 25 ? 25.651 33.133 25.430 1.00 88.43 766 CYS B N 1
ATOM 2736 C CA . CYS B 1 25 ? 25.561 33.193 26.867 1.00 90.57 766 CYS B CA 1
ATOM 2737 C C . CYS B 1 25 ? 24.340 33.959 27.350 1.00 90.68 766 CYS B C 1
ATOM 2738 O O . CYS B 1 25 ? 23.749 34.740 26.604 1.00 91.75 766 CYS B O 1
ATOM 2741 N N . LEU B 1 26 ? 23.966 33.739 28.607 1.00 91.11 767 LEU B N 1
ATOM 2742 C CA . LEU B 1 26 ? 22.819 34.432 29.167 1.00 91.65 767 LEU B CA 1
ATOM 2743 C C . LEU B 1 26 ? 22.776 34.524 30.689 1.00 91.75 767 LEU B C 1
ATOM 2744 O O . LEU B 1 26 ? 23.102 33.580 31.408 1.00 92.91 767 LEU B O 1
ATOM 2749 N N . LYS B 1 27 ? 22.377 35.701 31.152 1.00 91.12 768 LYS B N 1
ATOM 2750 C CA . LYS B 1 27 ? 22.209 36.030 32.561 1.00 90.57 768 LYS B CA 1
ATOM 2751 C C . LYS B 1 27 ? 23.304 35.885 33.623 1.00 89.81 768 LYS B C 1
ATOM 2752 O O . LYS B 1 27 ? 23.727 36.894 34.173 1.00 89.93 768 LYS B O 1
ATOM 2758 N N . GLU B 1 28 ? 23.778 34.680 33.935 1.00 90.13 769 GLU B N 1
ATOM 2759 C CA . GLU B 1 28 ? 24.770 34.587 35.013 1.00 88.90 769 GLU B CA 1
ATOM 2760 C C . GLU B 1 28 ? 26.251 34.847 34.852 1.00 87.37 769 GLU B C 1
ATOM 2761 O O . GLU B 1 28 ? 26.842 35.400 35.773 1.00 88.59 769 GLU B O 1
ATOM 2767 N N . VAL B 1 29 ? 26.907 34.421 33.779 1.00 82.87 770 VAL B N 1
ATOM 2768 C CA . VAL B 1 29 ? 28.318 34.781 33.730 1.00 79.01 770 VAL B CA 1
ATOM 2769 C C . VAL B 1 29 ? 28.240 36.276 33.475 1.00 75.68 770 VAL B C 1
ATOM 2770 O O . VAL B 1 29 ? 29.100 37.043 33.898 1.00 75.46 770 VAL B O 1
ATOM 2774 N N . THR B 1 30 ? 27.171 36.676 32.792 1.00 72.81 771 THR B N 1
ATOM 2775 C CA . THR B 1 30 ? 26.933 38.077 32.480 1.00 71.97 771 THR B CA 1
ATOM 2776 C C . THR B 1 30 ? 26.554 38.795 33.767 1.00 72.86 771 THR B C 1
ATOM 2777 O O . THR B 1 30 ? 26.347 40.003 33.773 1.00 77.49 771 THR B O 1
ATOM 2781 N N . THR B 1 31 ? 26.436 38.036 34.852 1.00 73.93 772 THR B N 1
ATOM 2782 C CA . THR B 1 31 ? 26.120 38.609 36.156 1.00 73.27 772 THR B CA 1
ATOM 2783 C C . THR B 1 31 ? 27.425 38.555 36.934 1.00 71.92 772 THR B C 1
ATOM 2784 O O . THR B 1 31 ? 27.836 39.532 37.561 1.00 72.64 772 THR B O 1
ATOM 2788 N N . VAL B 1 32 ? 28.079 37.399 36.874 1.00 69.70 773 VAL B N 1
ATOM 2789 C CA . VAL B 1 32 ? 29.343 37.215 37.563 1.00 69.96 773 VAL B CA 1
ATOM 2790 C C . VAL B 1 32 ? 30.390 38.130 36.952 1.00 69.90 773 VAL B C 1
ATOM 2791 O O . VAL B 1 32 ? 30.991 38.926 37.665 1.00 70.56 773 VAL B O 1
ATOM 2795 N N . TRP B 1 33 ? 30.592 38.023 35.638 1.00 67.82 774 TRP B N 1
ATOM 2796 C CA . TRP B 1 33 ? 31.576 38.855 34.940 1.00 65.18 774 TRP B CA 1
ATOM 2797 C C . TRP B 1 33 ? 31.476 40.318 35.346 1.00 65.13 774 TRP B C 1
ATOM 2798 O O . TRP B 1 33 ? 32.483 40.960 35.615 1.00 61.77 774 TRP B O 1
ATOM 2809 N N . GLU B 1 34 ? 30.263 40.850 35.394 1.00 70.02 775 GLU B N 1
ATOM 2810 C CA . GLU B 1 34 ? 30.107 42.243 35.771 1.00 74.69 775 GLU B CA 1
ATOM 2811 C C . GLU B 1 34 ? 30.728 42.475 37.153 1.00 78.80 775 GLU B C 1
ATOM 2812 O O . GLU B 1 34 ? 31.657 43.267 37.274 1.00 80.67 775 GLU B O 1
ATOM 2818 N N . LYS B 1 35 ? 30.247 41.789 38.188 1.00 82.37 776 LYS B N 1
ATOM 2819 C CA . LYS B 1 35 ? 30.845 41.937 39.522 1.00 86.13 776 LYS B CA 1
ATOM 2820 C C . LYS B 1 35 ? 32.324 41.602 39.365 1.00 85.88 776 LYS B C 1
ATOM 2821 O O . LYS B 1 35 ? 33.201 42.172 40.014 1.00 88.31 776 LYS B O 1
ATOM 2827 N N . MET B 1 36 ? 32.546 40.660 38.459 1.00 87.22 777 MET B N 1
ATOM 2828 C CA . MET B 1 36 ? 33.834 40.103 38.087 1.00 84.45 777 MET B CA 1
ATOM 2829 C C . MET B 1 36 ? 34.672 41.040 37.204 1.00 83.54 777 MET B C 1
ATOM 2830 O O . MET B 1 36 ? 35.762 40.673 36.770 1.00 87.36 777 MET B O 1
ATOM 2835 N N . LEU B 1 37 ? 34.167 42.243 36.938 1.00 77.22 778 LEU B N 1
ATOM 2836 C CA . LEU B 1 37 ? 34.876 43.217 36.102 1.00 73.75 778 LEU B CA 1
ATOM 2837 C C . LEU B 1 37 ? 34.774 44.563 36.776 1.00 72.43 778 LEU B C 1
ATOM 2838 O O . LEU B 1 37 ? 35.680 45.392 36.701 1.00 71.86 778 LEU B O 1
ATOM 2843 N N . SER B 1 38 ? 33.637 44.746 37.438 1.00 72.86 779 SER B N 1
ATOM 2844 C CA . SER B 1 38 ? 33.276 45.970 38.138 1.00 72.68 779 SER B CA 1
ATOM 2845 C C . SER B 1 38 ? 33.909 46.151 39.516 1.00 71.64 779 SER B C 1
ATOM 2846 O O . SER B 1 38 ? 33.604 47.119 40.209 1.00 70.47 779 SER B O 1
ATOM 2849 N N . THR B 1 39 ? 34.784 45.232 39.908 1.00 69.54 780 THR B N 1
ATOM 2850 C C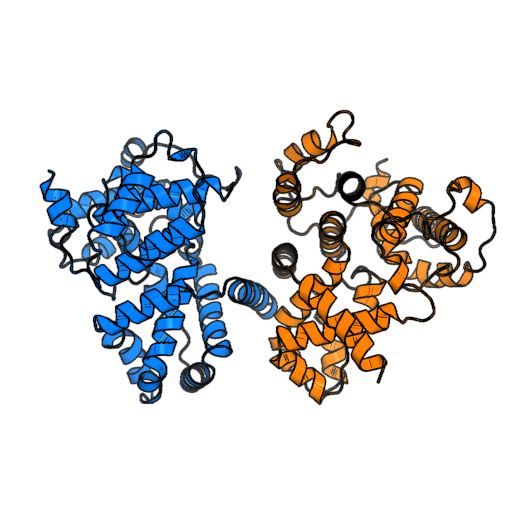A . THR B 1 39 ? 35.444 45.304 41.209 1.00 70.89 780 THR B CA 1
ATOM 2851 C C . THR B 1 39 ? 36.391 46.502 41.302 1.00 72.39 780 THR B C 1
ATOM 2852 O O . THR B 1 39 ? 37.166 46.757 40.386 1.00 74.08 780 THR B O 1
ATOM 2856 N N . PRO B 1 40 ? 36.332 47.257 42.412 1.00 76.10 781 PRO B N 1
ATOM 2857 C CA . PRO B 1 40 ? 37.199 48.428 42.602 1.00 76.42 781 PRO B CA 1
ATOM 2858 C C . PRO B 1 40 ? 38.675 48.043 42.641 1.00 76.61 781 PRO B C 1
ATOM 2859 O O . PRO B 1 40 ? 39.079 47.199 43.439 1.00 76.77 781 PRO B O 1
ATOM 2863 N N . GLY B 1 41 ? 39.482 48.664 41.788 1.00 76.12 782 GLY B N 1
ATOM 2864 C CA . GLY B 1 41 ? 40.899 48.346 41.774 1.00 76.92 782 GLY B CA 1
ATOM 2865 C C . GLY B 1 41 ? 41.138 46.913 41.343 1.00 77.89 782 GLY B C 1
ATOM 2866 O O . GLY B 1 41 ? 42.000 46.213 41.877 1.00 78.41 782 GLY B O 1
ATOM 2867 N N . ARG B 1 42 ? 40.337 46.486 40.374 1.00 77.64 783 ARG B N 1
ATOM 2868 C CA . ARG B 1 42 ? 40.390 45.154 39.779 1.00 76.08 783 ARG B CA 1
ATOM 2869 C C . ARG B 1 42 ? 41.831 44.883 39.355 1.00 75.52 783 ARG B C 1
ATOM 2870 O O . ARG B 1 42 ? 42.339 43.762 39.436 1.00 74.39 783 ARG B O 1
ATOM 2878 N N . SER B 1 43 ? 42.478 45.957 38.921 1.00 75.24 784 SER B N 1
ATOM 2879 C CA . SER B 1 43 ? 43.852 45.944 38.448 1.00 75.81 784 SER B CA 1
ATOM 2880 C C . SER B 1 43 ? 44.916 45.296 39.339 1.00 78.00 784 SER B C 1
ATOM 2881 O O . SER B 1 43 ? 45.895 44.751 38.829 1.00 77.03 784 SER B O 1
ATOM 2884 N N . LYS B 1 44 ? 44.760 45.362 40.658 1.00 80.21 785 LYS B N 1
ATOM 2885 C CA . LYS B 1 44 ? 45.762 44.759 41.545 1.00 80.58 785 LYS B CA 1
ATOM 2886 C C . LYS B 1 44 ? 45.163 43.681 42.421 1.00 80.25 785 LYS B C 1
ATOM 2887 O O . LYS B 1 44 ? 44.484 43.959 43.414 1.00 81.84 785 LYS B O 1
ATOM 2893 N N . ILE B 1 45 ? 45.483 42.436 42.087 1.00 80.59 786 ILE B N 1
ATOM 2894 C CA . ILE B 1 45 ? 44.837 41.342 42.780 1.00 80.71 786 ILE B CA 1
ATOM 2895 C C . ILE B 1 45 ? 45.514 39.973 42.535 1.00 82.71 786 ILE B C 1
ATOM 2896 O O . ILE B 1 45 ? 46.728 39.845 42.657 1.00 84.42 786 ILE B O 1
ATOM 2901 N N . LYS B 1 46 ? 44.690 38.975 42.196 1.00 81.74 787 LYS B N 1
ATOM 2902 C CA . LYS B 1 46 ? 45.061 37.588 41.894 1.00 83.61 787 LYS B CA 1
ATOM 2903 C C . LYS B 1 46 ? 43.759 36.781 41.906 1.00 81.62 787 LYS B C 1
ATOM 2904 O O . LYS B 1 46 ? 43.780 35.601 42.252 1.00 82.55 787 LYS B O 1
ATOM 2910 N N . PHE B 1 47 ? 42.641 37.404 41.510 1.00 78.41 788 PHE B N 1
ATOM 2911 C CA . PHE B 1 47 ? 41.331 36.735 41.556 1.00 77.37 788 PHE B CA 1
ATOM 2912 C C . PHE B 1 47 ? 41.429 35.216 41.433 1.00 78.97 788 PHE B C 1
ATOM 2913 O O . PHE B 1 47 ? 41.363 34.662 40.332 1.00 78.51 788 PHE B O 1
ATOM 2921 N N . ASP B 1 48 ? 41.575 34.566 42.588 1.00 81.35 789 ASP B N 1
ATOM 2922 C CA . ASP B 1 48 ? 41.661 33.114 42.695 1.00 83.48 789 ASP B CA 1
ATOM 2923 C C . ASP B 1 48 ? 41.354 32.438 41.371 1.00 84.12 789 ASP B C 1
ATOM 2924 O O . ASP B 1 48 ? 40.211 32.381 40.938 1.00 84.56 789 ASP B O 1
ATOM 2929 N N . MET B 1 49 ? 42.401 31.926 40.741 1.00 85.37 790 MET B N 1
ATOM 2930 C CA . MET B 1 49 ? 42.299 31.268 39.449 1.00 86.35 790 MET B CA 1
ATOM 2931 C C . MET B 1 49 ? 41.199 30.225 39.341 1.00 85.09 790 MET B C 1
ATOM 2932 O O . MET B 1 49 ? 40.759 29.905 38.238 1.00 82.63 790 MET B O 1
ATOM 2937 N N . GLU B 1 50 ? 40.762 29.660 40.460 1.00 85.46 791 GLU B N 1
ATOM 2938 C CA . GLU B 1 50 ? 39.683 28.694 40.348 1.00 87.87 791 GLU B CA 1
ATOM 2939 C C . GLU B 1 50 ? 38.512 29.511 39.804 1.00 88.25 791 GLU B C 1
ATOM 2940 O O . GLU B 1 50 ? 37.494 28.971 39.370 1.00 88.39 791 GLU B O 1
ATOM 2946 N N . LYS B 1 51 ? 38.707 30.830 39.790 1.00 89.47 792 LYS B N 1
ATOM 2947 C CA . LYS B 1 51 ? 37.702 31.778 39.321 1.00 88.60 792 LYS B CA 1
ATOM 2948 C C . LYS B 1 51 ? 37.667 32.093 37.831 1.00 89.04 792 LYS B C 1
ATOM 2949 O O . LYS B 1 51 ? 36.754 32.778 37.378 1.00 91.07 792 LYS B O 1
ATOM 2955 N N . MET B 1 52 ? 38.632 31.652 37.042 1.00 87.83 793 MET B N 1
ATOM 2956 C CA . MET B 1 52 ? 38.491 32.005 35.645 1.00 85.22 793 MET B CA 1
ATOM 2957 C C . MET B 1 52 ? 37.816 30.908 34.841 1.00 84.61 793 MET B C 1
ATOM 2958 O O . MET B 1 52 ? 36.748 31.132 34.279 1.00 84.16 793 MET B O 1
ATOM 2963 N N . HIS B 1 53 ? 38.405 29.720 34.816 1.00 81.84 794 HIS B N 1
ATOM 2964 C CA . HIS B 1 53 ? 37.831 28.604 34.077 1.00 81.96 794 HIS B CA 1
ATOM 2965 C C . HIS B 1 53 ? 36.331 28.481 34.101 1.00 81.18 794 HIS B C 1
ATOM 2966 O O . HIS B 1 53 ? 35.694 28.563 33.059 1.00 80.09 794 HIS B O 1
ATOM 2973 N N . SER B 1 54 ? 35.744 28.269 35.271 1.00 82.03 795 SER B N 1
ATOM 2974 C CA . SER B 1 54 ? 34.312 28.101 35.238 1.00 78.94 795 SER B CA 1
ATOM 2975 C C . SER B 1 54 ? 33.666 29.306 34.578 1.00 75.66 795 SER B C 1
ATOM 2976 O O . SER B 1 54 ? 32.750 29.131 33.819 1.00 74.43 795 SER B O 1
ATOM 2979 N N . ALA B 1 55 ? 34.136 30.523 34.848 1.00 70.76 796 ALA B N 1
ATOM 2980 C CA . ALA B 1 55 ? 33.541 31.710 34.214 1.00 69.54 796 ALA B CA 1
ATOM 2981 C C . ALA B 1 55 ? 33.868 31.769 32.716 1.00 68.83 796 ALA B C 1
ATOM 2982 O O . ALA B 1 55 ? 32.984 31.954 31.873 1.00 67.38 796 ALA B O 1
ATOM 2984 N N . VAL B 1 56 ? 35.153 31.632 32.401 1.00 67.22 797 VAL B N 1
ATOM 2985 C CA . VAL B 1 56 ? 35.626 31.623 31.021 1.00 63.83 797 VAL B CA 1
ATOM 2986 C C . VAL B 1 56 ? 34.906 30.461 30.365 1.00 63.51 797 VAL B C 1
ATOM 2987 O O . VAL B 1 56 ? 34.315 30.581 29.287 1.00 61.60 797 VAL B O 1
ATOM 2991 N N . GLY B 1 57 ? 34.965 29.328 31.047 1.00 66.16 798 GLY B N 1
ATOM 2992 C CA . GLY B 1 57 ? 34.300 28.145 30.560 1.00 68.57 798 GLY B CA 1
ATOM 2993 C C . GLY B 1 57 ? 32.808 28.382 30.598 1.00 70.62 798 GLY B C 1
ATOM 2994 O O . GLY B 1 57 ? 32.100 27.998 29.673 1.00 68.49 798 GLY B O 1
ATOM 2995 N N . GLN B 1 58 ? 32.321 29.030 31.653 1.00 73.89 799 GLN B N 1
ATOM 2996 C CA . GLN B 1 58 ? 30.891 29.284 31.764 1.00 75.42 799 GLN B CA 1
ATOM 2997 C C . GLN B 1 58 ? 30.354 30.201 30.682 1.00 74.29 799 GLN B C 1
ATOM 2998 O O . GLN B 1 58 ? 29.201 30.063 30.290 1.00 76.61 799 GLN B O 1
ATOM 3004 N N . GLY B 1 59 ? 31.165 31.130 30.185 1.00 70.24 800 GLY B N 1
ATOM 3005 C CA . GLY B 1 59 ? 30.676 31.999 29.126 1.00 64.79 800 GLY B CA 1
ATOM 3006 C C . GLY B 1 59 ? 31.257 33.395 29.079 1.00 61.43 800 GLY B C 1
ATOM 3007 O O . GLY B 1 59 ? 31.553 33.999 30.108 1.00 56.86 800 GLY B O 1
ATOM 3008 N N . VAL B 1 60 ? 31.421 33.914 27.870 1.00 60.19 801 VAL B N 1
ATOM 3009 C CA . VAL B 1 60 ? 31.962 35.253 27.706 1.00 54.18 801 VAL B CA 1
ATOM 3010 C C . VAL B 1 60 ? 31.033 36.099 26.856 1.00 52.94 801 VAL B C 1
ATOM 3011 O O . VAL B 1 60 ? 30.980 35.952 25.636 1.00 52.37 801 VAL B O 1
ATOM 3015 N N . PRO B 1 61 ? 30.269 36.990 27.504 1.00 51.89 802 PRO B N 1
ATOM 3016 C CA . PRO B 1 61 ? 29.331 37.873 26.808 1.00 54.07 802 PRO B CA 1
ATOM 3017 C C . PRO B 1 61 ? 30.042 38.699 25.741 1.00 54.20 802 PRO B C 1
ATOM 3018 O O . PRO B 1 61 ? 31.020 39.400 26.013 1.00 50.29 802 PRO B O 1
ATOM 3022 N N . ARG B 1 62 ? 29.533 38.591 24.521 1.00 57.23 803 ARG B N 1
ATOM 3023 C CA . ARG B 1 62 ? 30.088 39.275 23.365 1.00 60.70 803 ARG B CA 1
ATOM 3024 C C . ARG B 1 62 ? 30.266 40.777 23.540 1.00 62.84 803 ARG B C 1
ATOM 3025 O O . ARG B 1 62 ? 31.167 41.373 22.953 1.00 65.13 803 ARG B O 1
ATOM 3033 N N . HIS B 1 63 ? 29.418 41.397 24.346 1.00 63.21 804 HIS B N 1
ATOM 3034 C CA . HIS B 1 63 ? 29.520 42.833 24.522 1.00 64.17 804 HIS B CA 1
ATOM 3035 C C . HIS B 1 63 ? 30.482 43.247 25.638 1.00 59.17 804 HIS B C 1
ATOM 3036 O O . HIS B 1 63 ? 30.794 44.427 25.791 1.00 59.36 804 HIS B O 1
ATOM 3043 N N . HIS B 1 64 ? 30.974 42.270 26.397 1.00 52.78 805 HIS B N 1
ATOM 3044 C CA . HIS B 1 64 ? 31.943 42.542 27.461 1.00 49.42 805 HIS B CA 1
ATOM 3045 C C . HIS B 1 64 ? 33.250 41.817 27.164 1.00 43.77 805 HIS B C 1
ATOM 3046 O O . HIS B 1 64 ? 34.204 41.895 27.938 1.00 39.29 805 HIS B O 1
ATOM 3053 N N . ARG B 1 65 ? 33.281 41.108 26.042 1.00 40.00 806 ARG B N 1
ATOM 3054 C CA . ARG B 1 65 ? 34.460 40.348 25.642 1.00 38.47 806 ARG B CA 1
ATOM 3055 C C . ARG B 1 65 ? 35.737 41.176 25.647 1.00 37.14 806 ARG B C 1
ATOM 3056 O O . ARG B 1 65 ? 36.768 40.729 26.143 1.00 36.53 806 ARG B O 1
ATOM 3064 N N . GLY B 1 66 ? 35.670 42.386 25.104 1.00 38.44 807 GLY B N 1
ATOM 3065 C CA . GLY B 1 66 ? 36.845 43.236 25.082 1.00 38.60 807 GLY B CA 1
ATOM 3066 C C . GLY B 1 66 ? 37.359 43.533 26.479 1.00 39.24 807 GLY B C 1
ATOM 3067 O O . GLY B 1 66 ? 38.558 43.449 26.746 1.00 36.05 807 GLY B O 1
ATOM 3068 N N . GLU B 1 67 ? 36.440 43.883 27.373 1.00 44.03 808 GLU B N 1
ATOM 3069 C CA . GLU B 1 67 ? 36.773 44.202 28.761 1.00 48.00 808 GLU B CA 1
ATOM 3070 C C . GLU B 1 67 ? 37.394 42.986 29.444 1.00 45.44 808 GLU B C 1
ATOM 3071 O O . GLU B 1 67 ? 38.387 43.097 30.163 1.00 43.98 808 GLU B O 1
ATOM 3077 N N . ILE B 1 68 ? 36.793 41.826 29.209 1.00 41.99 809 ILE B N 1
ATOM 3078 C CA . ILE B 1 68 ? 37.269 40.582 29.793 1.00 43.57 809 ILE B CA 1
ATOM 3079 C C . ILE B 1 68 ? 38.682 40.229 29.349 1.00 43.41 809 ILE B C 1
ATOM 3080 O O . ILE B 1 68 ? 39.494 39.794 30.166 1.00 42.88 809 ILE B O 1
ATOM 3085 N N . TRP B 1 69 ? 38.981 40.408 28.062 1.00 42.79 810 TRP B N 1
ATOM 3086 C CA . TRP B 1 69 ? 40.322 40.104 27.567 1.00 42.29 810 TRP B CA 1
ATOM 3087 C C . TRP B 1 69 ? 41.318 40.973 28.312 1.00 41.20 810 TRP B C 1
ATOM 3088 O O . TRP B 1 69 ? 42.393 40.518 28.709 1.00 40.09 810 TRP B O 1
ATOM 3099 N N . LYS B 1 70 ? 40.952 42.235 28.498 1.00 42.90 811 LYS B N 1
ATOM 3100 C CA . LYS B 1 70 ? 41.811 43.168 29.204 1.00 48.69 811 LYS B CA 1
ATOM 3101 C C . LYS B 1 70 ? 41.982 42.710 30.655 1.00 51.97 811 LYS B C 1
ATOM 3102 O O . LYS B 1 70 ? 43.080 42.780 31.215 1.00 49.97 811 LYS B O 1
ATOM 3108 N N . PHE B 1 71 ? 40.895 42.233 31.258 1.00 51.84 812 PHE B N 1
ATOM 3109 C CA . PHE B 1 71 ? 40.950 41.752 32.633 1.00 52.10 812 PHE B CA 1
ATOM 3110 C C . PHE B 1 71 ? 41.830 40.496 32.681 1.00 50.32 812 PHE B C 1
ATOM 3111 O O . PHE B 1 71 ? 42.710 40.379 33.538 1.00 44.33 812 PHE B O 1
ATOM 3119 N N . LEU B 1 72 ? 41.602 39.572 31.747 1.00 47.02 813 LEU B N 1
ATOM 3120 C CA . LEU B 1 72 ? 42.381 38.341 31.693 1.00 46.76 813 LEU B CA 1
ATOM 3121 C C . LEU B 1 72 ? 43.860 38.640 31.501 1.00 50.00 813 LEU B C 1
ATOM 3122 O O . LEU B 1 72 ? 44.712 37.806 31.795 1.00 52.84 813 LEU B O 1
ATOM 3127 N N . ALA B 1 73 ? 44.163 39.841 31.016 1.00 51.24 814 ALA B N 1
ATOM 3128 C CA . ALA B 1 73 ? 45.546 40.248 30.780 1.00 51.82 814 ALA B CA 1
ATOM 3129 C C . ALA B 1 73 ? 46.164 40.851 32.034 1.00 52.19 814 ALA B C 1
ATOM 3130 O O . ALA B 1 73 ? 47.369 40.737 32.267 1.00 48.27 814 ALA B O 1
ATOM 3132 N N . GLU B 1 74 ? 45.333 41.509 32.831 1.00 55.13 815 GLU B N 1
ATOM 3133 C CA . GLU B 1 74 ? 45.793 42.108 34.072 1.00 56.48 815 GLU B CA 1
ATOM 3134 C C . GLU B 1 74 ? 46.157 40.950 34.988 1.00 57.74 815 GLU B C 1
ATOM 3135 O O . GLU B 1 74 ? 47.151 40.997 35.715 1.00 55.46 815 GLU B O 1
ATOM 3141 N N . GLN B 1 75 ? 45.345 39.899 34.926 1.00 59.52 816 GLN B N 1
ATOM 3142 C CA . GLN B 1 75 ? 45.571 38.710 35.733 1.00 63.53 816 GLN B CA 1
ATOM 3143 C C . GLN B 1 75 ? 46.816 37.975 35.268 1.00 63.60 816 GLN B C 1
ATOM 3144 O O . GLN B 1 75 ? 47.632 37.544 36.086 1.00 63.54 816 GLN B O 1
ATOM 3150 N N . PHE B 1 76 ? 46.960 37.833 33.955 1.00 61.95 817 PHE B N 1
ATOM 3151 C CA . PHE B 1 76 ? 48.125 37.165 33.398 1.00 58.56 817 PHE B CA 1
ATOM 3152 C C . PHE B 1 76 ? 49.342 37.961 33.851 1.00 56.82 817 PHE B C 1
ATOM 3153 O O . PHE B 1 76 ? 50.390 37.399 34.161 1.00 55.86 817 PHE B O 1
ATOM 3161 N N . HIS B 1 77 ? 49.183 39.279 33.894 1.00 58.55 818 HIS B N 1
ATOM 3162 C CA . HIS B 1 77 ? 50.261 40.172 34.293 1.00 63.83 818 HIS B CA 1
ATOM 3163 C C . HIS B 1 77 ? 50.753 39.923 35.712 1.00 67.32 818 HIS B C 1
ATOM 3164 O O . HIS B 1 77 ? 51.904 39.551 35.923 1.00 69.42 818 HIS B O 1
ATOM 3171 N N . LEU B 1 78 ? 49.870 40.143 36.680 1.00 72.23 819 LEU B N 1
ATOM 3172 C CA . LEU B 1 78 ? 50.203 39.962 38.085 1.00 73.73 819 LEU B CA 1
ATOM 3173 C C . LEU B 1 78 ? 50.901 38.627 38.339 1.00 75.07 819 LEU B C 1
ATOM 3174 O O . LEU B 1 78 ? 51.955 38.571 38.952 1.00 73.77 819 LEU B O 1
ATOM 3179 N N . LYS B 1 79 ? 50.298 37.554 37.844 1.00 75.58 820 LYS B N 1
ATOM 3180 C CA . LYS B 1 79 ? 50.842 36.243 38.077 1.00 76.90 820 LYS B CA 1
ATOM 3181 C C . LYS B 1 79 ? 52.298 36.056 37.538 1.00 76.94 820 LYS B C 1
ATOM 3182 O O . LYS B 1 79 ? 53.170 35.822 38.345 1.00 78.88 820 LYS B O 1
ATOM 3188 N N . HIS B 1 80 ? 52.613 36.160 36.244 1.00 77.28 821 HIS B N 1
ATOM 3189 C CA . HIS B 1 80 ? 54.016 36.033 35.786 1.00 76.37 821 HIS B CA 1
ATOM 3190 C C . HIS B 1 80 ? 54.712 37.401 35.785 1.00 79.66 821 HIS B C 1
ATOM 3191 O O . HIS B 1 80 ? 54.067 38.453 35.931 1.00 79.76 821 HIS B O 1
ATOM 3198 N N . GLN B 1 81 ? 56.030 37.354 35.607 1.00 83.65 822 GLN B N 1
ATOM 3199 C CA . GLN B 1 81 ? 56.849 38.561 35.521 1.00 87.95 822 GLN B CA 1
ATOM 3200 C C . GLN B 1 81 ? 57.646 38.531 34.204 1.00 88.95 822 GLN B C 1
ATOM 3201 O O . GLN B 1 81 ? 58.313 37.548 33.934 1.00 88.73 822 GLN B O 1
ATOM 3207 N N . PHE B 1 82 ? 57.597 39.591 33.388 1.00 91.59 823 PHE B N 1
ATOM 3208 C CA . PHE B 1 82 ? 58.336 39.629 32.109 1.00 92.21 823 PHE B CA 1
ATOM 3209 C C . PHE B 1 82 ? 59.750 40.173 32.333 1.00 92.69 823 PHE B C 1
ATOM 3210 O O . PHE B 1 82 ? 59.937 41.204 32.992 1.00 91.78 823 PHE B O 1
ATOM 3218 N N . PRO B 1 83 ? 60.764 39.473 31.790 1.00 93.56 824 PRO B N 1
ATOM 3219 C CA . PRO B 1 83 ? 62.176 39.844 31.904 1.00 95.80 824 PRO B CA 1
ATOM 3220 C C . PRO B 1 83 ? 62.599 41.083 31.100 1.00 97.35 824 PRO B C 1
ATOM 3221 O O . PRO B 1 83 ? 63.204 40.960 30.032 1.00 97.65 824 PRO B O 1
ATOM 3225 N N . SER B 1 84 ? 62.318 42.257 31.644 1.00 98.42 825 SER B N 1
ATOM 3226 C CA . SER B 1 84 ? 62.553 43.522 30.955 1.00 99.28 825 SER B CA 1
ATOM 3227 C C . SER B 1 84 ? 63.840 43.676 30.128 1.00 99.72 825 SER B C 1
ATOM 3228 O O . SER B 1 84 ? 64.329 44.797 29.988 1.00 99.94 825 SER B O 1
ATOM 3231 N N . LYS B 1 85 ? 64.386 42.603 29.555 1.00 100.25 826 LYS B N 1
ATOM 3232 C CA . LYS B 1 85 ? 65.458 42.818 28.594 1.00 100.71 826 LYS B CA 1
ATOM 3233 C C . LYS B 1 85 ? 64.697 43.039 27.304 1.00 100.90 826 LYS B C 1
ATOM 3234 O O . LYS B 1 85 ? 64.503 44.173 26.863 1.00 101.71 826 LYS B O 1
ATOM 3240 N N . GLN B 1 86 ? 64.238 41.924 26.743 1.00 99.71 827 GLN B N 1
ATOM 3241 C CA . GLN B 1 86 ? 63.417 41.974 25.554 1.00 98.95 827 GLN B CA 1
ATOM 3242 C C . GLN B 1 86 ? 62.143 42.810 25.741 1.00 96.20 827 GLN B C 1
ATOM 3243 O O . GLN B 1 86 ? 61.185 42.650 24.974 1.00 95.66 827 GLN B O 1
ATOM 3249 N N . GLN B 1 87 ? 62.146 43.693 26.740 1.00 91.98 828 GLN B N 1
ATOM 3250 C CA . GLN B 1 87 ? 60.958 44.508 27.072 1.00 88.88 828 GLN B CA 1
ATOM 3251 C C . GLN B 1 87 ? 61.020 45.755 26.174 1.00 86.07 828 GLN B C 1
ATOM 3252 O O . GLN B 1 87 ? 62.069 46.349 26.032 1.00 85.11 828 GLN B O 1
ATOM 3258 N N . PRO B 1 88 ? 59.886 46.148 25.531 1.00 83.46 829 PRO B N 1
ATOM 3259 C CA . PRO B 1 88 ? 59.938 47.330 24.640 1.00 81.54 829 PRO B CA 1
ATOM 3260 C C . PRO B 1 88 ? 60.015 48.758 25.196 1.00 81.72 829 PRO B C 1
ATOM 3261 O O . PRO B 1 88 ? 59.742 49.040 26.373 1.00 80.39 829 PRO B O 1
ATOM 3265 N N . LYS B 1 89 ? 60.402 49.687 24.323 1.00 82.02 830 LYS B N 1
ATOM 3266 C CA . LYS B 1 89 ? 60.506 51.085 24.722 1.00 82.88 830 LYS B CA 1
ATOM 3267 C C . LYS B 1 89 ? 59.081 51.576 24.919 1.00 81.62 830 LYS B C 1
ATOM 3268 O O . LYS B 1 89 ? 58.207 51.361 24.076 1.00 84.41 830 LYS B O 1
ATOM 3274 N N . ASP B 1 90 ? 58.873 52.252 26.036 1.00 78.58 831 ASP B N 1
ATOM 3275 C CA . ASP B 1 90 ? 57.567 52.754 26.433 1.00 76.49 831 ASP B CA 1
ATOM 3276 C C . ASP B 1 90 ? 56.967 53.866 25.567 1.00 72.83 831 ASP B C 1
ATOM 3277 O O . ASP B 1 90 ? 56.064 54.569 26.014 1.00 73.29 831 ASP B O 1
ATOM 3282 N N . VAL B 1 91 ? 57.446 54.022 24.336 1.00 66.56 832 VAL B N 1
ATOM 3283 C CA . VAL B 1 91 ? 56.927 55.071 23.456 1.00 59.12 832 VAL B CA 1
ATOM 3284 C C . VAL B 1 91 ? 55.417 54.962 23.241 1.00 55.88 832 VAL B C 1
ATOM 3285 O O . VAL B 1 91 ? 54.923 53.945 22.759 1.00 57.55 832 VAL B O 1
ATOM 3289 N N . PRO B 1 92 ? 54.663 56.017 23.597 1.00 53.19 833 PRO B N 1
ATOM 3290 C CA . PRO B 1 92 ? 53.203 56.025 23.438 1.00 51.79 833 PRO B CA 1
ATOM 3291 C C . PRO B 1 92 ? 52.704 55.962 21.994 1.00 52.45 833 PRO B C 1
ATOM 3292 O O . PRO B 1 92 ? 53.385 56.395 21.061 1.00 50.69 833 PRO B O 1
ATOM 3296 N N . TYR B 1 93 ? 51.500 55.419 21.840 1.00 47.38 834 TYR B N 1
ATOM 3297 C CA . TYR B 1 93 ? 50.849 55.235 20.549 1.00 46.69 834 TYR B CA 1
ATOM 3298 C C . TYR B 1 93 ? 50.885 56.458 19.627 1.00 48.10 834 TYR B C 1
ATOM 3299 O O . TYR B 1 93 ? 51.442 56.397 18.531 1.00 45.08 834 TYR B O 1
ATOM 3308 N N . LYS B 1 94 ? 50.296 57.564 20.070 1.00 50.92 835 LYS B N 1
ATOM 3309 C CA . LYS B 1 94 ? 50.252 58.777 19.261 1.00 52.10 835 LYS B CA 1
ATOM 3310 C C . LYS B 1 94 ? 51.640 59.318 18.906 1.00 48.63 835 LYS B C 1
ATOM 3311 O O . LYS B 1 94 ? 51.788 60.073 17.950 1.00 50.90 835 LYS B O 1
ATOM 3317 N N . GLU B 1 95 ? 52.657 58.939 19.670 1.00 44.39 836 GLU B N 1
ATOM 3318 C CA . GLU B 1 95 ? 54.008 59.389 19.362 1.00 44.01 836 GLU B CA 1
ATOM 3319 C C . GLU B 1 95 ? 54.546 58.549 18.210 1.00 43.94 836 GLU B C 1
ATOM 3320 O O . GLU B 1 95 ? 55.131 59.077 17.263 1.00 44.73 836 GLU B O 1
ATOM 3326 N N . LEU B 1 96 ? 54.341 57.239 18.295 1.00 36.30 837 LEU B N 1
ATOM 3327 C CA . LEU B 1 96 ? 54.802 56.328 17.255 1.00 37.36 837 LEU B CA 1
ATOM 3328 C C . LEU B 1 96 ? 54.159 56.672 15.918 1.00 32.01 837 LEU B C 1
ATOM 3329 O O . LEU B 1 96 ? 54.786 56.559 14.872 1.00 35.56 837 LEU B O 1
ATOM 3334 N N . LEU B 1 97 ? 52.901 57.086 15.958 1.00 33.03 838 LEU B N 1
ATOM 3335 C CA . LEU B 1 97 ? 52.178 57.402 14.729 1.00 36.83 838 LEU B CA 1
ATOM 3336 C C . LEU B 1 97 ? 52.718 58.595 13.945 1.00 36.48 838 LEU B C 1
ATOM 3337 O O . LEU B 1 97 ? 52.364 58.781 12.781 1.00 35.88 838 LEU B O 1
ATOM 3342 N N . LYS B 1 98 ? 53.580 59.386 14.577 1.00 35.34 839 LYS B N 1
ATOM 3343 C CA . LYS B 1 98 ? 54.173 60.551 13.930 1.00 35.45 839 LYS B CA 1
ATOM 3344 C C . LYS B 1 98 ? 55.217 60.117 12.906 1.00 34.80 839 LYS B C 1
ATOM 3345 O O . LYS B 1 98 ? 55.500 60.837 11.947 1.00 32.34 839 LYS B O 1
ATOM 3351 N N . GLN B 1 99 ? 55.792 58.937 13.119 1.00 32.85 840 GLN B N 1
ATOM 3352 C CA . GLN B 1 99 ? 56.818 58.426 12.218 1.00 31.75 840 GLN B CA 1
ATOM 3353 C C . GLN B 1 99 ? 56.239 57.784 10.967 1.00 27.59 840 GLN B C 1
ATOM 3354 O O . GLN B 1 99 ? 55.017 57.650 10.825 1.00 30.69 840 GLN B O 1
ATOM 3360 N N . LEU B 1 100 ? 57.129 57.419 10.048 1.00 26.43 841 LEU B N 1
ATOM 3361 C CA . LEU B 1 100 ? 56.746 56.729 8.821 1.00 29.80 841 LEU B CA 1
ATOM 3362 C C . LEU B 1 100 ? 57.245 55.295 8.995 1.00 29.15 841 LEU B C 1
ATOM 3363 O O . LEU B 1 100 ? 58.320 55.074 9.560 1.00 28.58 841 LEU B O 1
ATOM 3368 N N . THR B 1 101 ? 56.473 54.321 8.519 1.00 26.50 842 THR B N 1
ATOM 3369 C CA . THR B 1 101 ? 56.899 52.939 8.640 1.00 25.00 842 THR B CA 1
ATOM 3370 C C . THR B 1 101 ? 57.313 52.338 7.309 1.00 23.64 842 THR B C 1
ATOM 3371 O O . THR B 1 101 ? 56.645 52.530 6.292 1.00 23.06 842 THR B O 1
ATOM 3375 N N . SER B 1 102 ? 58.411 51.588 7.326 1.00 22.98 843 SER B N 1
ATOM 3376 C CA . SER B 1 102 ? 58.888 50.949 6.104 1.00 23.73 843 SER B CA 1
ATOM 3377 C C . SER B 1 102 ? 57.961 49.789 5.743 1.00 24.56 843 SER B C 1
ATOM 3378 O O . SER B 1 102 ? 58.020 49.249 4.639 1.00 24.86 843 SER B O 1
ATOM 3381 N N . GLN B 1 103 ? 57.113 49.407 6.688 1.00 24.50 844 GLN B N 1
ATOM 3382 C CA . GLN B 1 103 ? 56.182 48.291 6.503 1.00 25.54 844 GLN B CA 1
ATOM 3383 C C . GLN B 1 103 ? 54.851 48.688 5.863 1.00 23.51 844 GLN B C 1
ATOM 3384 O O . GLN B 1 103 ? 53.922 47.879 5.804 1.00 26.02 844 GLN B O 1
ATOM 3390 N N . GLN B 1 104 ? 54.765 49.925 5.384 1.00 21.12 845 GLN B N 1
ATOM 3391 C CA . GLN B 1 104 ? 53.543 50.434 4.768 1.00 20.80 845 GLN B CA 1
ATOM 3392 C C . GLN B 1 104 ? 52.927 49.518 3.699 1.00 21.57 845 GLN B C 1
ATOM 3393 O O . GLN B 1 104 ? 51.762 49.143 3.810 1.00 27.12 845 GLN B O 1
ATOM 3399 N N . HIS B 1 105 ? 53.698 49.157 2.675 1.00 22.95 846 HIS B N 1
ATOM 3400 C CA . HIS B 1 105 ? 53.203 48.284 1.599 1.00 24.43 846 HIS B CA 1
ATOM 3401 C C . HIS B 1 105 ? 52.706 46.930 2.124 1.00 25.44 846 HIS B C 1
ATOM 3402 O O . HIS B 1 105 ? 51.640 46.445 1.736 1.00 24.64 846 HIS B O 1
ATOM 3409 N N . ALA B 1 106 ? 53.504 46.309 2.986 1.00 23.74 847 ALA B N 1
ATOM 3410 C CA . ALA B 1 106 ? 53.160 45.003 3.537 1.00 26.15 847 ALA B CA 1
ATOM 3411 C C . ALA B 1 106 ? 51.825 45.044 4.288 1.00 25.00 847 ALA B C 1
ATOM 3412 O O . ALA B 1 106 ? 51.016 44.127 4.162 1.00 25.59 847 ALA B O 1
ATOM 3414 N N . ILE B 1 107 ? 51.605 46.111 5.054 1.00 20.11 848 ILE B N 1
ATOM 3415 C CA . ILE B 1 107 ? 50.375 46.285 5.814 1.00 22.88 848 ILE B CA 1
ATOM 3416 C C . ILE B 1 107 ? 49.174 46.475 4.901 1.00 26.32 848 ILE B C 1
ATOM 3417 O O . ILE B 1 107 ? 48.132 45.847 5.088 1.00 23.28 848 ILE B O 1
ATOM 3422 N N . LEU B 1 108 ? 49.324 47.339 3.901 1.00 27.34 849 LEU B N 1
ATOM 3423 C CA . LEU B 1 108 ? 48.232 47.604 2.988 1.00 25.19 849 LEU B CA 1
ATOM 3424 C C . LEU B 1 108 ? 47.776 46.378 2.212 1.00 27.67 849 LEU B C 1
ATOM 3425 O O . LEU B 1 108 ? 46.576 46.142 2.073 1.00 29.61 849 LEU B O 1
ATOM 3430 N N . ILE B 1 109 ? 48.723 45.590 1.718 1.00 26.24 850 ILE B N 1
ATOM 3431 C CA . ILE B 1 109 ? 48.357 44.422 0.929 1.00 28.45 850 ILE B CA 1
ATOM 3432 C C . ILE B 1 109 ? 47.500 43.450 1.737 1.00 28.43 850 ILE B C 1
ATOM 3433 O O . ILE B 1 109 ? 46.556 42.868 1.208 1.00 30.31 850 ILE B O 1
ATOM 3438 N N . ASP B 1 110 ? 47.812 43.286 3.020 1.00 24.17 851 ASP B N 1
ATOM 3439 C CA . ASP B 1 110 ? 47.041 42.389 3.884 1.00 25.15 851 ASP B CA 1
ATOM 3440 C C . ASP B 1 110 ? 45.743 43.037 4.356 1.00 26.70 851 ASP B C 1
ATOM 3441 O O . ASP B 1 110 ? 44.725 42.361 4.548 1.00 23.86 851 ASP B O 1
ATOM 3446 N N . LEU B 1 111 ? 45.795 44.352 4.553 1.00 28.95 852 LEU B N 1
ATOM 3447 C CA . LEU B 1 111 ? 44.649 45.103 5.041 1.00 27.01 852 LEU B CA 1
ATOM 3448 C C . LEU B 1 111 ? 43.381 44.837 4.247 1.00 25.18 852 LEU B C 1
ATOM 3449 O O . LEU B 1 111 ? 42.308 44.698 4.822 1.00 29.81 852 LEU B O 1
ATOM 3454 N N . GLY B 1 112 ? 43.506 44.749 2.929 1.00 29.51 853 GLY B N 1
ATOM 3455 C CA . GLY B 1 112 ? 42.344 44.498 2.095 1.00 30.86 853 GLY B CA 1
ATOM 3456 C C . GLY B 1 112 ? 41.779 43.087 2.188 1.00 37.75 853 GLY B C 1
ATOM 3457 O O . GLY B 1 112 ? 40.665 42.832 1.713 1.00 36.63 853 GLY B O 1
ATOM 3458 N N . ARG B 1 113 ? 42.534 42.167 2.789 1.00 34.26 854 ARG B N 1
ATOM 3459 C CA . ARG B 1 113 ? 42.076 40.783 2.931 1.00 35.25 854 ARG B CA 1
ATOM 3460 C C . ARG B 1 113 ? 41.670 40.455 4.353 1.00 31.94 854 ARG B C 1
ATOM 3461 O O . ARG B 1 113 ? 41.412 39.299 4.672 1.00 36.08 854 ARG B O 1
ATOM 3469 N N . THR B 1 114 ? 41.612 41.470 5.206 1.00 29.52 855 THR B N 1
ATOM 3470 C CA . THR B 1 114 ? 41.269 41.244 6.598 1.00 27.73 855 THR B CA 1
ATOM 3471 C C . THR B 1 114 ? 39.781 41.490 6.871 1.00 25.55 855 THR B C 1
ATOM 3472 O O . THR B 1 114 ? 39.302 42.616 6.799 1.00 24.69 855 THR B O 1
ATOM 3476 N N . PHE B 1 115 ? 39.059 40.408 7.165 1.00 25.25 856 PHE B N 1
ATOM 3477 C CA . PHE B 1 115 ? 37.617 40.465 7.427 1.00 25.21 856 PHE B CA 1
ATOM 3478 C C . PHE B 1 115 ? 36.948 41.405 6.414 1.00 27.12 856 PHE B C 1
ATOM 3479 O O . PHE B 1 115 ? 36.183 42.298 6.789 1.00 29.92 856 PHE B O 1
ATOM 3487 N N . PRO B 1 116 ? 37.208 41.196 5.112 1.00 26.30 857 PRO B N 1
ATOM 3488 C CA . PRO B 1 116 ? 36.638 42.038 4.054 1.00 32.06 857 PRO B CA 1
ATOM 3489 C C . PRO B 1 116 ? 35.113 42.127 3.937 1.00 35.29 857 PRO B C 1
ATOM 3490 O O . PRO B 1 116 ? 34.595 43.115 3.423 1.00 37.57 857 PRO B O 1
ATOM 3494 N N . THR B 1 117 ? 34.389 41.115 4.409 1.00 37.95 858 THR B N 1
ATOM 3495 C CA . THR B 1 117 ? 32.930 41.149 4.309 1.00 40.64 858 THR B CA 1
ATOM 3496 C C . THR B 1 117 ? 32.310 41.665 5.592 1.00 40.00 858 THR B C 1
ATOM 3497 O O . THR B 1 117 ? 31.094 41.766 5.707 1.00 42.99 858 THR B O 1
ATOM 3501 N N . HIS B 1 118 ? 33.153 41.985 6.563 1.00 39.46 859 HIS B N 1
ATOM 3502 C CA . HIS B 1 118 ? 32.669 42.513 7.831 1.00 39.55 859 HIS B CA 1
ATOM 3503 C C . HIS B 1 118 ? 32.410 44.011 7.646 1.00 41.95 859 HIS B C 1
ATOM 3504 O O . HIS B 1 118 ? 33.306 44.759 7.258 1.00 42.62 859 HIS B O 1
ATOM 3511 N N . PRO B 1 119 ? 31.177 44.468 7.929 1.00 42.67 860 PRO B N 1
ATOM 3512 C CA . PRO B 1 119 ? 30.761 45.871 7.794 1.00 41.55 860 PRO B CA 1
ATOM 3513 C C . PRO B 1 119 ? 31.742 46.925 8.307 1.00 37.48 860 PRO B C 1
ATOM 3514 O O . PRO B 1 119 ? 31.832 48.028 7.762 1.00 38.26 860 PRO B O 1
ATOM 3518 N N . TYR B 1 120 ? 32.475 46.584 9.357 1.00 33.87 861 TYR B N 1
ATOM 3519 C CA . TYR B 1 120 ? 33.444 47.502 9.936 1.00 31.12 861 TYR B CA 1
ATOM 3520 C C . TYR B 1 120 ? 34.701 47.644 9.076 1.00 32.51 861 TYR B C 1
ATOM 3521 O O . TYR B 1 120 ? 35.324 48.706 9.062 1.00 32.93 861 TYR B O 1
ATOM 3530 N N . PHE B 1 121 ? 35.069 46.577 8.358 1.00 31.93 862 PHE B N 1
ATOM 3531 C CA . PHE B 1 121 ? 36.266 46.598 7.508 1.00 30.72 862 PHE B CA 1
ATOM 3532 C C . PHE B 1 121 ? 35.983 46.608 6.002 1.00 32.27 862 PHE B C 1
ATOM 3533 O O . PHE B 1 121 ? 36.913 46.678 5.201 1.00 32.25 862 PHE B O 1
ATOM 3541 N N . SER B 1 122 ? 34.713 46.538 5.614 1.00 28.62 863 SER B N 1
ATOM 3542 C CA . SER B 1 122 ? 34.361 46.509 4.194 1.00 34.23 863 SER B CA 1
ATOM 3543 C C . SER B 1 122 ? 34.784 47.730 3.360 1.00 31.82 863 SER B C 1
ATOM 3544 O O . SER B 1 122 ? 35.147 47.583 2.195 1.00 33.32 863 SER B O 1
ATOM 3547 N N . ALA B 1 123 ? 34.739 48.926 3.943 1.00 31.82 864 ALA B N 1
ATOM 3548 C CA . ALA B 1 123 ? 35.113 50.136 3.207 1.00 31.93 864 ALA B CA 1
ATOM 3549 C C . ALA B 1 123 ? 36.630 50.301 3.088 1.00 31.39 864 ALA B C 1
ATOM 3550 O O . ALA B 1 123 ? 37.328 50.418 4.090 1.00 29.78 864 ALA B O 1
ATOM 3552 N N . GLN B 1 124 ? 37.135 50.310 1.859 1.00 31.52 865 GLN B N 1
ATOM 3553 C CA . GLN B 1 124 ? 38.570 50.458 1.635 1.00 31.32 865 GLN B CA 1
ATOM 3554 C C . GLN B 1 124 ? 39.059 51.773 2.240 1.00 31.45 865 GLN B C 1
ATOM 3555 O O . GLN B 1 124 ? 38.636 52.854 1.846 1.00 33.24 865 GLN B O 1
ATOM 3561 N N . LEU B 1 125 ? 39.964 51.651 3.203 1.00 27.90 866 LEU B N 1
ATOM 3562 C CA . LEU B 1 125 ? 40.519 52.786 3.918 1.00 29.56 866 LEU B CA 1
ATOM 3563 C C . LEU B 1 125 ? 39.436 53.585 4.627 1.00 31.05 866 LEU B C 1
ATOM 3564 O O . LEU B 1 125 ? 39.513 54.805 4.750 1.00 31.38 866 LEU B O 1
ATOM 3569 N N . GLY B 1 126 ? 38.419 52.867 5.097 1.00 33.54 867 GLY B N 1
ATOM 3570 C CA . GLY B 1 126 ? 37.354 53.492 5.857 1.00 34.75 867 GLY B CA 1
ATOM 3571 C C . GLY B 1 126 ? 37.850 53.590 7.293 1.00 33.32 867 GLY B C 1
ATOM 3572 O O . GLY B 1 126 ? 38.988 53.219 7.580 1.00 31.04 867 GLY B O 1
ATOM 3573 N N . ALA B 1 127 ? 37.006 54.076 8.197 1.00 36.85 868 ALA B N 1
ATOM 3574 C CA . ALA B 1 127 ? 37.389 54.229 9.602 1.00 38.80 868 ALA B CA 1
ATOM 3575 C C . ALA B 1 127 ? 38.000 52.969 10.210 1.00 35.60 868 ALA B C 1
ATOM 3576 O O . ALA B 1 127 ? 39.040 53.031 10.868 1.00 33.85 868 ALA B O 1
ATOM 3578 N N . GLY B 1 128 ? 37.343 51.833 9.995 1.00 34.56 869 GLY B N 1
ATOM 3579 C CA . GLY B 1 128 ? 37.832 50.576 10.532 1.00 35.35 869 GLY B CA 1
ATOM 3580 C C . GLY B 1 128 ? 39.216 50.201 10.031 1.00 36.18 869 GLY B C 1
ATOM 3581 O O . GLY B 1 128 ? 40.140 49.992 10.824 1.00 34.03 869 GLY B O 1
ATOM 3582 N N . GLN B 1 129 ? 39.361 50.108 8.714 1.00 29.32 870 GLN B N 1
ATOM 3583 C CA . GLN B 1 129 ? 40.644 49.756 8.134 1.00 28.24 870 GLN B CA 1
ATOM 3584 C C . GLN B 1 129 ? 41.746 50.716 8.581 1.00 27.43 870 GLN B C 1
ATOM 3585 O O . GLN B 1 129 ? 42.852 50.274 8.896 1.00 29.36 870 GLN B O 1
ATOM 3591 N N . LEU B 1 130 ? 41.443 52.018 8.621 1.00 27.65 871 LEU B N 1
ATOM 3592 C CA . LEU B 1 130 ? 42.437 53.010 9.039 1.00 30.07 871 LEU B CA 1
ATOM 3593 C C . LEU B 1 130 ? 42.895 52.770 10.461 1.00 29.64 871 LEU B C 1
ATOM 3594 O O . LEU B 1 130 ? 44.084 52.885 10.762 1.00 29.33 871 LEU B O 1
ATOM 3599 N N . SER B 1 131 ? 41.949 52.454 11.341 1.00 27.52 872 SER B N 1
ATOM 3600 C CA . SER B 1 131 ? 42.293 52.158 12.729 1.00 30.97 872 SER B CA 1
ATOM 3601 C C . SER B 1 131 ? 43.220 50.932 12.753 1.00 25.23 872 SER B C 1
ATOM 3602 O O . SER B 1 131 ? 44.216 50.914 13.472 1.00 28.77 872 SER B O 1
ATOM 3605 N N . LEU B 1 132 ? 42.897 49.914 11.959 1.00 24.30 873 LEU B N 1
ATOM 3606 C CA . LEU B 1 132 ? 43.722 48.710 11.925 1.00 24.67 873 LEU B CA 1
ATOM 3607 C C . LEU B 1 132 ? 45.100 49.028 11.346 1.00 26.34 873 LEU B C 1
ATOM 3608 O O . LEU B 1 132 ? 46.123 48.562 11.859 1.00 24.93 873 LEU B O 1
ATOM 3613 N N . TYR B 1 133 ? 45.116 49.826 10.280 1.00 26.89 874 TYR B N 1
ATOM 3614 C CA . TYR B 1 133 ? 46.366 50.217 9.643 1.00 27.96 874 TYR B CA 1
ATOM 3615 C C . TYR B 1 133 ? 47.278 50.899 10.652 1.00 24.73 874 TYR B C 1
ATOM 3616 O O . TYR B 1 133 ? 48.462 50.576 10.756 1.00 28.47 874 TYR B O 1
ATOM 3625 N N . ASN B 1 134 ? 46.714 51.847 11.393 1.00 25.74 875 ASN B N 1
ATOM 3626 C CA . ASN B 1 134 ? 47.482 52.596 12.370 1.00 27.55 875 ASN B CA 1
ATOM 3627 C C . ASN B 1 134 ? 47.995 51.746 13.536 1.00 27.45 875 ASN B C 1
ATOM 3628 O O . ASN B 1 134 ? 49.124 51.940 13.989 1.00 27.34 875 ASN B O 1
ATOM 3633 N N . ILE B 1 135 ? 47.191 50.791 13.999 1.00 30.56 876 ILE B N 1
ATOM 3634 C CA . ILE B 1 135 ? 47.628 49.892 15.072 1.00 29.32 876 ILE B CA 1
ATOM 3635 C C . ILE B 1 135 ? 48.865 49.121 14.592 1.00 27.71 876 ILE B C 1
ATOM 3636 O O . ILE B 1 135 ? 49.867 49.021 15.304 1.00 32.21 876 ILE B O 1
ATOM 3641 N N . LEU B 1 136 ? 48.784 48.589 13.373 1.00 25.79 877 LEU B N 1
ATOM 3642 C CA . LEU B 1 136 ? 49.876 47.823 12.774 1.00 22.05 877 LEU B CA 1
ATOM 3643 C C . LEU B 1 136 ? 51.100 48.698 12.507 1.00 26.01 877 LEU B C 1
ATOM 3644 O O . LEU B 1 136 ? 52.236 48.264 12.688 1.00 27.33 877 LEU B O 1
ATOM 3649 N N . LYS B 1 137 ? 50.869 49.937 12.081 1.00 25.35 878 LYS B N 1
ATOM 3650 C CA . LYS B 1 137 ? 51.974 50.859 11.820 1.00 25.94 878 LYS B CA 1
ATOM 3651 C C . LYS B 1 137 ? 52.727 51.076 13.137 1.00 24.84 878 LYS B C 1
ATOM 3652 O O . LYS B 1 137 ? 53.952 50.927 13.212 1.00 26.20 878 LYS B O 1
ATOM 3658 N N . ALA B 1 138 ? 51.981 51.415 14.183 1.00 26.23 879 ALA B N 1
ATOM 3659 C CA . ALA B 1 138 ? 52.576 51.640 15.495 1.00 25.89 879 ALA B CA 1
ATOM 3660 C C . ALA B 1 138 ? 53.362 50.417 15.952 1.00 27.98 879 ALA B C 1
ATOM 3661 O O . ALA B 1 138 ? 54.489 50.532 16.436 1.00 30.16 879 ALA B O 1
ATOM 3663 N N . TYR B 1 139 ? 52.773 49.238 15.791 1.00 29.60 880 TYR B N 1
ATOM 3664 C CA . TYR B 1 139 ? 53.467 48.030 16.210 1.00 26.61 880 TYR B CA 1
ATOM 3665 C C . TYR B 1 139 ? 54.749 47.792 15.417 1.00 28.43 880 TYR B C 1
ATOM 3666 O O . TYR B 1 139 ? 55.745 47.319 15.980 1.00 27.01 880 TYR B O 1
ATOM 3675 N N . SER B 1 140 ? 54.736 48.098 14.119 1.00 25.94 881 SER B N 1
ATOM 3676 C CA . SER B 1 140 ? 55.936 47.875 13.303 1.00 25.48 881 SER B CA 1
ATOM 3677 C C . SER B 1 140 ? 57.074 48.794 13.742 1.00 21.15 881 SER B C 1
ATOM 3678 O O . SER B 1 140 ? 58.253 48.452 13.612 1.00 24.45 881 SER B O 1
ATOM 3681 N N . LEU B 1 141 ? 56.713 49.963 14.263 1.00 26.02 882 LEU B N 1
ATOM 3682 C CA . LEU B 1 141 ? 57.713 50.923 14.724 1.00 30.84 882 LEU B CA 1
ATOM 3683 C C . LEU B 1 141 ? 58.210 50.531 16.121 1.00 35.53 882 LEU B C 1
ATOM 3684 O O . LEU B 1 141 ? 59.372 50.742 16.456 1.00 36.58 882 LEU B O 1
ATOM 3689 N N . LEU B 1 142 ? 57.319 49.942 16.916 1.00 36.78 883 LEU B N 1
ATOM 3690 C CA . LEU B 1 142 ? 57.641 49.494 18.274 1.00 35.78 883 LEU B CA 1
ATOM 3691 C C . LEU B 1 142 ? 58.525 48.246 18.224 1.00 35.54 883 LEU B C 1
ATOM 3692 O O . LEU B 1 142 ? 59.502 48.124 18.965 1.00 34.67 883 LEU B O 1
ATOM 3697 N N . ASP B 1 143 ? 58.173 47.319 17.337 1.00 32.63 884 ASP B N 1
ATOM 3698 C CA . ASP B 1 143 ? 58.905 46.062 17.200 1.00 34.30 884 ASP B CA 1
ATOM 3699 C C . ASP B 1 143 ? 59.400 45.943 15.768 1.00 36.11 884 ASP B C 1
ATOM 3700 O O . ASP B 1 143 ? 58.731 45.359 14.909 1.00 35.01 884 ASP B O 1
ATOM 3705 N N . GLN B 1 144 ? 60.586 46.484 15.517 1.00 38.68 885 GLN B N 1
ATOM 3706 C CA . GLN B 1 144 ? 61.135 46.472 14.176 1.00 39.56 885 GLN B CA 1
ATOM 3707 C C . GLN B 1 144 ? 61.714 45.161 13.674 1.00 38.34 885 GLN B C 1
ATOM 3708 O O . GLN B 1 144 ? 61.867 44.985 12.466 1.00 40.60 885 GLN B O 1
ATOM 3714 N N . GLU B 1 145 ? 62.032 44.233 14.573 1.00 40.96 886 GLU B N 1
ATOM 3715 C CA . GLU B 1 145 ? 62.559 42.945 14.122 1.00 38.43 886 GLU B CA 1
ATOM 3716 C C . GLU B 1 145 ? 61.405 42.234 13.429 1.00 35.28 886 GLU B C 1
ATOM 3717 O O . GLU B 1 145 ? 61.579 41.583 12.407 1.00 35.68 886 GLU B O 1
ATOM 3723 N N . VAL B 1 146 ? 60.215 42.370 13.996 1.00 34.50 887 VAL B N 1
ATOM 3724 C CA . VAL B 1 146 ? 59.035 41.761 13.409 1.00 32.17 887 VAL B CA 1
ATOM 3725 C C . VAL B 1 146 ? 58.467 42.681 12.324 1.00 33.59 887 VAL B C 1
ATOM 3726 O O . VAL B 1 146 ? 58.094 42.225 11.241 1.00 30.11 887 VAL B O 1
ATOM 3730 N N . GLY B 1 147 ? 58.421 43.982 12.624 1.00 36.09 888 GLY B N 1
ATOM 3731 C CA . GLY B 1 147 ? 57.877 44.955 11.687 1.00 32.94 888 GLY B CA 1
ATOM 3732 C C . GLY B 1 147 ? 56.440 44.555 11.431 1.00 31.02 888 GLY B C 1
ATOM 3733 O O . GLY B 1 147 ? 55.587 44.644 12.324 1.00 31.24 888 GLY B O 1
ATOM 3734 N N . TYR B 1 148 ? 56.152 44.131 10.206 1.00 29.82 889 TYR B N 1
ATOM 3735 C CA . TYR B 1 148 ? 54.817 43.647 9.904 1.00 27.07 889 TYR B CA 1
ATOM 3736 C C . TYR B 1 148 ? 54.996 42.260 9.314 1.00 28.39 889 TYR B C 1
ATOM 3737 O O . TYR B 1 148 ? 55.878 42.043 8.477 1.00 26.06 889 TYR B O 1
ATOM 3746 N N . CYS B 1 149 ? 54.168 41.324 9.752 1.00 24.06 890 CYS B N 1
ATOM 3747 C CA . CYS B 1 149 ? 54.272 39.961 9.262 1.00 26.85 890 CYS B CA 1
ATOM 3748 C C . CYS B 1 149 ? 52.905 39.508 8.795 1.00 26.42 890 CYS B C 1
ATOM 3749 O O . CYS B 1 149 ? 51.893 39.809 9.429 1.00 22.47 890 CYS B O 1
ATOM 3752 N N . GLN B 1 150 ? 52.889 38.795 7.674 1.00 25.36 891 GLN B N 1
ATOM 3753 C CA . GLN B 1 150 ? 51.650 38.298 7.093 1.00 31.13 891 GLN B CA 1
ATOM 3754 C C . GLN B 1 150 ? 50.836 37.531 8.133 1.00 30.80 891 GLN B C 1
ATOM 3755 O O . GLN B 1 150 ? 51.353 36.630 8.807 1.00 29.51 891 GLN B O 1
ATOM 3761 N N . GLY B 1 151 ? 49.567 37.911 8.261 1.00 27.61 892 GLY B N 1
ATOM 3762 C CA . GLY B 1 151 ? 48.676 37.271 9.211 1.00 25.64 892 GLY B CA 1
ATOM 3763 C C . GLY B 1 151 ? 48.401 38.111 10.445 1.00 27.25 892 GLY B C 1
ATOM 3764 O O . GLY B 1 151 ? 47.332 38.003 11.049 1.00 26.40 892 GLY B O 1
ATOM 3765 N N . LEU B 1 152 ? 49.353 38.959 10.818 1.00 23.40 893 LEU B N 1
ATOM 3766 C CA . LEU B 1 152 ? 49.205 39.799 11.996 1.00 25.09 893 LEU B CA 1
ATOM 3767 C C . LEU B 1 152 ? 47.985 40.733 11.964 1.00 27.29 893 LEU B C 1
ATOM 3768 O O . LEU B 1 152 ? 47.438 41.058 13.024 1.00 29.30 893 LEU B O 1
ATOM 3773 N N . SER B 1 153 ? 47.545 41.151 10.776 1.00 26.01 894 SER B N 1
ATOM 3774 C CA . SER B 1 153 ? 46.380 42.038 10.657 1.00 22.88 894 SER B CA 1
ATOM 3775 C C . SER B 1 153 ? 45.098 41.390 11.204 1.00 23.81 894 SER B C 1
ATOM 3776 O O . SER B 1 153 ? 44.207 42.074 11.709 1.00 24.33 894 SER B O 1
ATOM 3779 N N . PHE B 1 154 ? 44.993 40.076 11.075 1.00 21.87 895 PHE B N 1
ATOM 3780 C CA . PHE B 1 154 ? 43.822 39.370 11.586 1.00 27.54 895 PHE B CA 1
ATOM 3781 C C . PHE B 1 154 ? 43.811 39.424 13.121 1.00 26.71 895 PHE B C 1
ATOM 3782 O O . PHE B 1 154 ? 42.756 39.577 13.737 1.00 27.43 895 PHE B O 1
ATOM 3790 N N . VAL B 1 155 ? 44.996 39.319 13.720 1.00 27.58 896 VAL B N 1
ATOM 3791 C CA . VAL B 1 155 ? 45.122 39.355 15.168 1.00 27.78 896 VAL B CA 1
ATOM 3792 C C . VAL B 1 155 ? 44.804 40.752 15.688 1.00 30.19 896 VAL B C 1
ATOM 3793 O O . VAL B 1 155 ? 44.002 40.923 16.617 1.00 28.00 896 VAL B O 1
ATOM 3797 N N . ALA B 1 156 ? 45.421 41.766 15.099 1.00 25.62 897 ALA B N 1
ATOM 3798 C CA . ALA B 1 156 ? 45.135 43.119 15.529 1.00 27.24 897 ALA B CA 1
ATOM 3799 C C . ALA B 1 156 ? 43.658 43.431 15.231 1.00 29.77 897 ALA B C 1
ATOM 3800 O O . ALA B 1 156 ? 42.992 44.120 16.004 1.00 28.68 897 ALA B O 1
ATOM 3802 N N . GLY B 1 157 ? 43.151 42.905 14.119 1.00 23.39 898 GLY B N 1
ATOM 3803 C CA . GLY B 1 157 ? 41.773 43.149 13.737 1.00 28.58 898 GLY B CA 1
ATOM 3804 C C . GLY B 1 157 ? 40.765 42.585 14.723 1.00 31.17 898 GLY B C 1
ATOM 3805 O O . GLY B 1 157 ? 39.777 43.248 15.042 1.00 28.14 898 GLY B O 1
ATOM 3806 N N . ILE B 1 158 ? 41.003 41.361 15.191 1.00 31.75 899 ILE B N 1
ATOM 3807 C CA . ILE B 1 158 ? 40.112 40.736 16.158 1.00 35.77 899 ILE B CA 1
ATOM 3808 C C . ILE B 1 158 ? 40.130 41.584 17.433 1.00 33.79 899 ILE B C 1
ATOM 3809 O O . ILE B 1 158 ? 39.100 41.789 18.053 1.00 33.32 899 ILE B O 1
ATOM 3814 N N . LEU B 1 159 ? 41.293 42.100 17.813 1.00 33.03 900 LEU B N 1
ATOM 3815 C CA . LEU B 1 159 ? 41.360 42.934 19.005 1.00 28.68 900 LEU B CA 1
ATOM 3816 C C . LEU B 1 159 ? 40.544 44.200 18.775 1.00 31.66 900 LEU B C 1
ATOM 38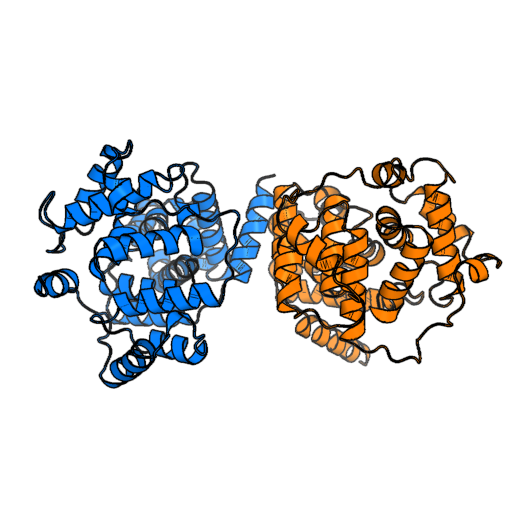17 O O . LEU B 1 159 ? 39.688 44.566 19.589 1.00 30.30 900 LEU B O 1
ATOM 3822 N N . LEU B 1 160 ? 40.799 44.854 17.647 1.00 28.65 901 LEU B N 1
ATOM 3823 C CA . LEU B 1 160 ? 40.106 46.091 17.300 1.00 31.18 901 LEU B CA 1
ATOM 3824 C C . LEU B 1 160 ? 38.577 45.958 17.345 1.00 30.91 901 LEU B C 1
ATOM 3825 O O . LEU B 1 160 ? 37.865 46.907 17.680 1.00 28.28 901 LEU B O 1
ATOM 3830 N N . LEU B 1 161 ? 38.070 44.785 16.987 1.00 30.39 902 LEU B N 1
ATOM 3831 C CA . LEU B 1 161 ? 36.631 44.574 16.991 1.00 31.90 902 LEU B CA 1
ATOM 3832 C C . LEU B 1 161 ? 35.996 44.604 18.390 1.00 34.74 902 LEU B C 1
ATOM 3833 O O . LEU B 1 161 ? 34.777 44.713 18.515 1.00 38.31 902 LEU B O 1
ATOM 3838 N N . HIS B 1 162 ? 36.812 44.534 19.439 1.00 35.54 903 HIS B N 1
ATOM 3839 C CA . HIS B 1 162 ? 36.285 44.508 20.808 1.00 40.52 903 HIS B CA 1
ATOM 3840 C C . HIS B 1 162 ? 36.816 45.615 21.717 1.00 40.90 903 HIS B C 1
ATOM 3841 O O . HIS B 1 162 ? 36.502 45.654 22.904 1.00 41.57 903 HIS B O 1
ATOM 3848 N N . MET B 1 163 ? 37.609 46.512 21.143 1.00 43.66 904 MET B N 1
ATOM 3849 C CA . MET B 1 163 ? 38.231 47.606 21.879 1.00 43.00 904 MET B CA 1
ATOM 3850 C C . MET B 1 163 ? 38.321 48.872 21.059 1.00 43.52 904 MET B C 1
ATOM 3851 O O . MET B 1 163 ? 37.983 48.894 19.877 1.00 44.05 904 MET B O 1
ATOM 3856 N N . SER B 1 164 ? 38.822 49.921 21.701 1.00 39.90 905 SER B N 1
ATOM 3857 C CA . SER B 1 164 ? 39.028 51.175 21.013 1.00 41.29 905 SER B CA 1
ATOM 3858 C C . SER B 1 164 ? 40.375 50.963 20.318 1.00 41.58 905 SER B C 1
ATOM 3859 O O . SER B 1 164 ? 41.123 50.028 20.648 1.00 39.05 905 SER B O 1
ATOM 3862 N N . GLU B 1 165 ? 40.683 51.829 19.363 1.00 40.37 906 GLU B N 1
ATOM 3863 C CA . GLU B 1 165 ? 41.924 51.724 18.615 1.00 36.23 906 GLU B CA 1
ATOM 3864 C C . GLU B 1 165 ? 43.159 51.597 19.508 1.00 35.49 906 GLU B C 1
ATOM 3865 O O . GLU B 1 165 ? 43.919 50.631 19.392 1.00 32.81 906 GLU B O 1
ATOM 3871 N N . GLU B 1 166 ? 43.355 52.563 20.402 1.00 32.95 907 GLU B N 1
ATOM 3872 C CA . GLU B 1 166 ? 44.505 52.535 21.300 1.00 38.79 907 GLU B CA 1
ATOM 3873 C C . GLU B 1 166 ? 44.447 51.359 22.283 1.00 36.11 907 GLU B C 1
ATOM 3874 O O . GLU B 1 166 ? 45.482 50.788 22.631 1.00 38.02 907 GLU B O 1
ATOM 3880 N N . GLU B 1 167 ? 43.247 50.995 22.728 1.00 37.83 908 GLU B N 1
ATOM 3881 C CA . GLU B 1 167 ? 43.106 49.861 23.637 1.00 40.23 908 GLU B CA 1
ATOM 3882 C C . GLU B 1 167 ? 43.635 48.628 22.899 1.00 34.50 908 GLU B C 1
ATOM 3883 O O . GLU B 1 167 ? 44.379 47.822 23.455 1.00 33.37 908 GLU B O 1
ATOM 3889 N N . ALA B 1 168 ? 43.259 48.507 21.630 1.00 33.18 909 ALA B N 1
ATOM 3890 C CA . ALA B 1 168 ? 43.691 47.383 20.799 1.00 30.88 909 ALA B CA 1
ATOM 3891 C C . ALA B 1 168 ? 45.210 47.344 20.635 1.00 30.61 909 ALA B C 1
ATOM 3892 O O . ALA B 1 168 ? 45.819 46.275 20.679 1.00 35.34 909 ALA B O 1
ATOM 3894 N N . PHE B 1 169 ? 45.822 48.506 20.437 1.00 28.91 910 PHE B N 1
ATOM 3895 C CA . PHE B 1 169 ? 47.273 48.569 20.287 1.00 30.07 910 PHE B CA 1
ATOM 3896 C C . PHE B 1 169 ? 47.934 48.048 21.561 1.00 29.22 910 PHE B C 1
ATOM 3897 O O . PHE B 1 169 ? 48.855 47.226 21.505 1.00 31.05 910 PHE B O 1
ATOM 3905 N N . LYS B 1 170 ? 47.456 48.521 22.710 1.00 32.28 911 LYS B N 1
ATOM 3906 C CA . LYS B 1 170 ? 48.014 48.085 23.991 1.00 36.80 911 LYS B CA 1
ATOM 3907 C C . LYS B 1 170 ? 47.864 46.580 24.191 1.00 35.40 911 LYS B C 1
ATOM 3908 O O . LYS B 1 170 ? 48.791 45.916 24.662 1.00 36.23 911 LYS B O 1
ATOM 3914 N N . MET B 1 171 ? 46.699 46.043 23.833 1.00 36.63 912 MET B N 1
ATOM 3915 C CA . MET B 1 171 ? 46.470 44.610 23.967 1.00 37.06 912 MET B CA 1
ATOM 3916 C C . MET B 1 171 ? 47.346 43.828 22.984 1.00 37.12 912 MET B C 1
ATOM 3917 O O . MET B 1 171 ? 47.818 42.737 23.300 1.00 37.57 912 MET B O 1
ATOM 3922 N N . LEU B 1 172 ? 47.570 44.385 21.796 1.00 33.56 913 LEU B N 1
ATOM 3923 C CA . LEU B 1 172 ? 48.413 43.710 20.811 1.00 31.08 913 LEU B CA 1
ATOM 3924 C C . LEU B 1 172 ? 49.826 43.593 21.366 1.00 27.70 913 LEU B C 1
ATOM 3925 O O . LEU B 1 172 ? 50.460 42.542 21.267 1.00 30.25 913 LEU B O 1
ATOM 3930 N N . LYS B 1 173 ? 50.315 44.678 21.955 1.00 32.24 914 LYS B N 1
ATOM 3931 C CA . LYS B 1 173 ? 51.651 44.690 22.536 1.00 33.91 914 LYS B CA 1
ATOM 3932 C C . LYS B 1 173 ? 51.776 43.660 23.666 1.00 33.25 914 LYS B C 1
ATOM 3933 O O . LYS B 1 173 ? 52.796 42.976 23.786 1.00 34.71 914 LYS B O 1
ATOM 3939 N N . PHE B 1 174 ? 50.730 43.542 24.478 1.00 35.35 915 PHE B N 1
ATOM 3940 C CA . PHE B 1 174 ? 50.744 42.602 25.594 1.00 41.02 915 PHE B CA 1
ATOM 3941 C C . PHE B 1 174 ? 50.771 41.151 25.120 1.00 36.33 915 PHE B C 1
ATOM 3942 O O . PHE B 1 174 ? 51.485 40.320 25.673 1.00 35.65 915 PHE B O 1
ATOM 3950 N N . LEU B 1 175 ? 49.979 40.858 24.095 1.00 36.77 916 LEU B N 1
ATOM 3951 C CA . LEU B 1 175 ? 49.907 39.516 23.527 1.00 34.78 916 LEU B CA 1
ATOM 3952 C C . LEU B 1 175 ? 51.219 39.125 22.841 1.00 35.25 916 LEU B C 1
ATOM 3953 O O . LEU B 1 175 ? 51.685 37.983 22.948 1.00 34.83 916 LEU B O 1
ATOM 3958 N N . MET B 1 176 ? 51.825 40.084 22.151 1.00 35.69 917 MET B N 1
ATOM 3959 C CA . MET B 1 176 ? 53.066 39.834 21.423 1.00 34.93 917 MET B CA 1
ATOM 3960 C C . MET B 1 176 ? 54.315 39.744 22.288 1.00 34.92 917 MET B C 1
ATOM 3961 O O . MET B 1 176 ? 55.131 38.839 22.111 1.00 35.23 917 MET B O 1
ATOM 3966 N N . PHE B 1 177 ? 54.468 40.683 23.215 1.00 36.61 918 PHE B N 1
ATOM 3967 C CA . PHE B 1 177 ? 55.634 40.692 24.084 1.00 39.80 918 PHE B CA 1
ATOM 3968 C C . PHE B 1 177 ? 55.439 39.861 25.349 1.00 43.11 918 PHE B C 1
ATOM 3969 O O . PHE B 1 177 ? 56.036 38.794 25.497 1.00 45.12 918 PHE B O 1
ATOM 3977 N N . ASP B 1 178 ? 54.595 40.350 26.248 1.00 45.21 919 ASP B N 1
ATOM 3978 C CA . ASP B 1 178 ? 54.321 39.673 27.511 1.00 48.39 919 ASP B CA 1
ATOM 3979 C C . ASP B 1 178 ? 53.921 38.211 27.325 1.00 49.47 919 ASP B C 1
ATOM 3980 O O . ASP B 1 178 ? 54.476 37.326 27.972 1.00 51.58 919 ASP B O 1
ATOM 3985 N N . MET B 1 179 ? 52.966 37.958 26.435 1.00 48.10 920 MET B N 1
ATOM 3986 C CA . MET B 1 179 ? 52.508 36.596 26.190 1.00 42.33 920 MET B CA 1
ATOM 3987 C C . MET B 1 179 ? 53.372 35.832 25.192 1.00 41.20 920 MET B C 1
ATOM 3988 O O . MET B 1 179 ? 53.158 34.641 24.953 1.00 41.53 920 MET B O 1
ATOM 3993 N N . GLY B 1 180 ? 54.345 36.529 24.609 1.00 41.43 921 GLY B N 1
ATOM 3994 C CA . GLY B 1 180 ? 55.264 35.909 23.663 1.00 37.59 921 GLY B CA 1
ATOM 3995 C C . GLY B 1 180 ? 54.818 35.562 22.250 1.00 36.55 921 GLY B C 1
ATOM 3996 O O . GLY B 1 180 ? 55.534 34.853 21.542 1.00 39.64 921 GLY B O 1
ATOM 3997 N N . LEU B 1 181 ? 53.665 36.047 21.809 1.00 31.27 922 LEU B N 1
ATOM 3998 C CA . LEU B 1 181 ? 53.222 35.719 20.460 1.00 33.22 922 LEU B CA 1
ATOM 3999 C C . LEU B 1 181 ? 54.155 36.273 19.365 1.00 37.09 922 LEU B C 1
ATOM 4000 O O . LEU B 1 181 ? 54.191 35.740 18.254 1.00 36.20 922 LEU B O 1
ATOM 4005 N N . ARG B 1 182 ? 54.910 37.328 19.679 1.00 36.12 923 ARG B N 1
ATOM 4006 C CA . ARG B 1 182 ? 55.797 37.946 18.691 1.00 36.82 923 ARG B CA 1
ATOM 4007 C C . ARG B 1 182 ? 56.856 37.034 18.097 1.00 39.67 923 ARG B C 1
ATOM 4008 O O . ARG B 1 182 ? 57.246 37.202 16.939 1.00 40.91 923 ARG B O 1
ATOM 4016 N N . LYS B 1 183 ? 57.322 36.064 18.875 1.00 39.45 924 LYS B N 1
ATOM 4017 C CA . LYS B 1 183 ? 58.368 35.161 18.403 1.00 39.80 924 LYS B CA 1
ATOM 4018 C C . LYS B 1 183 ? 58.072 34.426 17.096 1.00 36.90 924 LYS B C 1
ATOM 4019 O O . LYS B 1 183 ? 58.948 34.309 16.238 1.00 39.90 924 LYS B O 1
ATOM 4025 N N . GLN B 1 184 ? 56.851 33.929 16.930 1.00 35.47 925 GLN B N 1
ATOM 4026 C CA . GLN B 1 184 ? 56.513 33.197 15.708 1.00 35.82 925 GLN B CA 1
ATOM 4027 C C . GLN B 1 184 ? 56.426 34.081 14.464 1.00 33.28 925 GLN B C 1
ATOM 4028 O O . GLN B 1 184 ? 56.438 33.574 13.344 1.00 34.72 925 GLN B O 1
ATOM 4034 N N . TYR B 1 185 ? 56.324 35.393 14.667 1.00 33.79 926 TYR B N 1
ATOM 4035 C CA . TYR B 1 185 ? 56.207 36.338 13.566 1.00 32.64 926 TYR B CA 1
ATOM 4036 C C . TYR B 1 185 ? 57.553 36.844 13.060 1.00 36.01 926 TYR B C 1
ATOM 4037 O O . TYR B 1 185 ? 57.614 37.537 12.044 1.00 39.86 926 TYR B O 1
ATOM 4046 N N . ARG B 1 186 ? 58.630 36.497 13.754 1.00 35.58 927 ARG B N 1
ATOM 4047 C CA . ARG B 1 186 ? 59.950 36.950 13.335 1.00 42.80 927 ARG B CA 1
ATOM 4048 C C . ARG B 1 186 ? 60.312 36.440 11.945 1.00 43.68 927 ARG B C 1
ATOM 4049 O O . ARG B 1 186 ? 59.946 35.328 11.565 1.00 43.56 927 ARG B O 1
ATOM 4057 N N . PRO B 1 187 ? 61.040 37.263 11.169 1.00 46.26 928 PRO B N 1
ATOM 4058 C CA . PRO B 1 187 ? 61.505 37.010 9.801 1.00 46.94 928 PRO B CA 1
ATOM 4059 C C . PRO B 1 187 ? 62.163 35.662 9.510 1.00 45.87 928 PRO B C 1
ATOM 4060 O O . PRO B 1 187 ? 61.815 35.020 8.523 1.00 45.51 928 PRO B O 1
ATOM 4064 N N . ASP B 1 188 ? 63.107 35.234 10.349 1.00 45.99 929 ASP B N 1
ATOM 4065 C CA . ASP B 1 188 ? 63.797 33.966 10.101 1.00 52.90 929 ASP B CA 1
ATOM 4066 C C . ASP B 1 188 ? 62.895 32.727 10.056 1.00 53.44 929 ASP B C 1
ATOM 4067 O O . ASP B 1 188 ? 63.209 31.758 9.367 1.00 55.10 929 ASP B O 1
ATOM 4072 N N . MET B 1 189 ? 61.787 32.760 10.792 1.00 53.98 930 MET B N 1
ATOM 4073 C CA . MET B 1 189 ? 60.826 31.654 10.820 1.00 53.88 930 MET B CA 1
ATOM 4074 C C . MET B 1 189 ? 61.275 30.399 11.575 1.00 53.34 930 MET B C 1
ATOM 4075 O O . MET B 1 189 ? 60.786 29.300 11.301 1.00 51.96 930 MET B O 1
ATOM 4080 N N . ILE B 1 190 ? 62.193 30.559 12.524 1.00 53.60 931 ILE B N 1
ATOM 4081 C CA . ILE B 1 190 ? 62.686 29.426 13.300 1.00 53.09 931 ILE B CA 1
ATOM 4082 C C . ILE B 1 190 ? 61.599 28.885 14.228 1.00 50.97 931 ILE B C 1
ATOM 4083 O O . ILE B 1 190 ? 61.334 27.682 14.252 1.00 49.26 931 ILE B O 1
ATOM 4088 N N . ILE B 1 191 ? 60.977 29.779 14.993 1.00 49.82 932 ILE B N 1
ATOM 4089 C CA . ILE B 1 191 ? 59.920 29.385 15.914 1.00 47.99 932 ILE B CA 1
ATOM 4090 C C . ILE B 1 191 ? 58.751 28.771 15.150 1.00 47.19 932 ILE B C 1
ATOM 4091 O O . ILE B 1 191 ? 58.237 27.717 15.528 1.00 45.52 932 ILE B O 1
ATOM 4096 N N . LEU B 1 192 ? 58.337 29.428 14.072 1.00 44.00 933 LEU B N 1
ATOM 4097 C CA . LEU B 1 192 ? 57.227 28.929 13.265 1.00 44.40 933 LEU B CA 1
ATOM 4098 C C . LEU B 1 192 ? 57.504 27.489 12.839 1.00 44.49 933 LEU B C 1
ATOM 4099 O O . LEU B 1 192 ? 56.619 26.635 12.871 1.00 42.53 933 LEU B O 1
ATOM 4104 N N . GLN B 1 193 ? 58.747 27.232 12.451 1.00 47.13 934 GLN B N 1
ATOM 4105 C CA . GLN B 1 193 ? 59.169 25.907 12.018 1.00 50.18 934 GLN B CA 1
ATOM 4106 C C . GLN B 1 193 ? 59.159 24.901 13.172 1.00 48.16 934 GLN B C 1
ATOM 4107 O O . GLN B 1 193 ? 58.814 23.733 12.986 1.00 47.54 934 GLN B O 1
ATOM 4113 N N . ILE B 1 194 ? 59.545 25.358 14.359 1.00 44.99 935 ILE B N 1
ATOM 4114 C CA . ILE B 1 194 ? 59.561 24.502 15.536 1.00 47.78 935 ILE B CA 1
ATOM 4115 C C . ILE B 1 194 ? 58.119 24.167 15.918 1.00 48.44 935 ILE B C 1
ATOM 4116 O O . ILE B 1 194 ? 57.808 23.031 16.281 1.00 45.45 935 ILE B O 1
ATOM 4121 N N . GLN B 1 195 ? 57.241 25.164 15.830 1.00 44.41 936 GLN B N 1
ATOM 4122 C CA . GLN B 1 195 ? 55.833 24.967 16.145 1.00 42.75 936 GLN B CA 1
ATOM 4123 C C . GLN B 1 195 ? 55.258 23.910 15.208 1.00 42.50 936 GLN B C 1
ATOM 4124 O O . GLN B 1 195 ? 54.382 23.134 15.595 1.00 41.17 936 GLN B O 1
ATOM 4130 N N . MET B 1 196 ? 55.767 23.874 13.977 1.00 41.01 937 MET B N 1
ATOM 4131 C CA . MET B 1 196 ? 55.322 22.893 12.993 1.00 40.19 937 MET B CA 1
ATOM 4132 C C . MET B 1 196 ? 55.765 21.492 13.408 1.00 42.54 937 MET B C 1
ATOM 4133 O O . MET B 1 196 ? 55.063 20.506 13.173 1.00 42.01 937 MET B O 1
ATOM 4138 N N . TYR B 1 197 ? 56.941 21.422 14.020 1.00 38.66 938 TYR B N 1
ATOM 4139 C CA . TYR B 1 197 ? 57.496 20.169 14.495 1.00 40.95 938 TYR B CA 1
ATOM 4140 C C . TYR B 1 197 ? 56.646 19.683 15.663 1.00 41.73 938 TYR B C 1
ATOM 4141 O O . TYR B 1 197 ? 56.264 18.514 15.735 1.00 42.13 938 TYR B O 1
ATOM 4150 N N . GLN B 1 198 ? 56.362 20.603 16.578 1.00 39.91 939 GLN B N 1
ATOM 4151 C CA . GLN B 1 198 ? 55.560 20.302 17.755 1.00 40.03 939 GLN B CA 1
ATOM 4152 C C . GLN B 1 198 ? 54.196 19.747 17.381 1.00 38.55 939 GLN B C 1
ATOM 4153 O O . GLN B 1 198 ? 53.769 18.730 17.923 1.00 42.42 939 GLN B O 1
ATOM 4159 N N . LEU B 1 199 ? 53.514 20.405 16.451 1.00 37.16 940 LEU B N 1
ATOM 4160 C CA . LEU B 1 199 ? 52.196 19.954 16.035 1.00 37.90 940 LEU B CA 1
ATOM 4161 C C . LEU B 1 199 ? 52.286 18.541 15.484 1.00 42.26 940 LEU B C 1
ATOM 4162 O O . LEU B 1 199 ? 51.435 17.693 15.762 1.00 38.88 940 LEU B O 1
ATOM 4167 N N . SER B 1 200 ? 53.331 18.295 14.704 1.00 44.93 941 SER B N 1
ATOM 4168 C CA . SER B 1 200 ? 53.530 16.994 14.096 1.00 45.64 941 SER B CA 1
ATOM 4169 C C . SER B 1 200 ? 53.711 15.915 15.154 1.00 46.01 941 SER B C 1
ATOM 4170 O O . SER B 1 200 ? 53.197 14.810 15.005 1.00 45.10 941 SER B O 1
ATOM 4173 N N . ARG B 1 201 ? 54.434 16.237 16.224 1.00 46.68 942 ARG B N 1
ATOM 4174 C CA . ARG B 1 201 ? 54.658 15.273 17.296 1.00 49.67 942 ARG B CA 1
ATOM 4175 C C . ARG B 1 201 ? 53.405 15.072 18.148 1.00 50.89 942 ARG B C 1
ATOM 4176 O O . ARG B 1 201 ? 53.230 14.013 18.758 1.00 49.60 942 ARG B O 1
ATOM 4184 N N . LEU B 1 202 ? 52.544 16.088 18.201 1.00 46.87 943 LEU B N 1
ATOM 4185 C CA . LEU B 1 202 ? 51.298 15.977 18.951 1.00 44.22 943 LEU B CA 1
ATOM 4186 C C . LEU B 1 202 ? 50.446 14.962 18.203 1.00 44.76 943 LEU B C 1
ATOM 4187 O O . LEU B 1 202 ? 49.763 14.138 18.813 1.00 40.78 943 LEU B O 1
ATOM 4192 N N . LEU B 1 203 ? 50.492 15.024 16.874 1.00 41.74 944 LEU B N 1
ATOM 4193 C CA . LEU B 1 203 ? 49.730 14.089 16.056 1.00 43.65 944 LEU B CA 1
ATOM 4194 C C . LEU B 1 203 ? 50.265 12.668 16.232 1.00 48.41 944 LEU B C 1
ATOM 4195 O O . LEU B 1 203 ? 49.491 11.715 16.325 1.00 48.50 944 LEU B O 1
ATOM 4200 N N . HIS B 1 204 ? 51.588 12.524 16.286 1.00 48.59 945 HIS B N 1
ATOM 4201 C CA . HIS B 1 204 ? 52.193 11.207 16.468 1.00 49.83 945 HIS B CA 1
ATOM 4202 C C . HIS B 1 204 ? 51.807 10.610 17.818 1.00 49.32 945 HIS B C 1
ATOM 4203 O O . HIS B 1 204 ? 51.540 9.417 17.923 1.00 50.47 945 HIS B O 1
ATOM 4210 N N . ASP B 1 205 ? 51.765 11.452 18.844 1.00 50.01 946 ASP B N 1
ATOM 4211 C CA . ASP B 1 205 ? 51.437 11.017 20.198 1.00 48.96 946 ASP B CA 1
ATOM 4212 C C . ASP B 1 205 ? 49.953 10.853 20.549 1.00 48.99 946 ASP B C 1
ATOM 4213 O O . ASP B 1 205 ? 49.621 10.146 21.498 1.00 47.14 946 ASP B O 1
ATOM 4218 N N . TYR B 1 206 ? 49.060 11.498 19.804 1.00 46.16 947 TYR B N 1
ATOM 4219 C CA . TYR B 1 206 ? 47.633 11.402 20.108 1.00 45.07 947 TYR B CA 1
ATOM 4220 C C . TYR B 1 206 ? 46.796 10.785 19.000 1.00 44.06 947 TYR B C 1
ATOM 4221 O O . TYR B 1 206 ? 45.738 10.221 19.255 1.00 47.89 947 TYR B O 1
ATOM 4230 N N . HIS B 1 207 ? 47.255 10.902 17.764 1.00 43.07 948 HIS B N 1
ATOM 4231 C CA . HIS B 1 207 ? 46.521 10.339 16.643 1.00 41.98 948 HIS B CA 1
ATOM 4232 C C . HIS B 1 207 ? 47.513 9.717 15.667 1.00 43.96 948 HIS B C 1
ATOM 4233 O O . HIS B 1 207 ? 47.600 10.091 14.494 1.00 41.12 948 HIS B O 1
ATOM 4240 N N . ARG B 1 208 ? 48.264 8.758 16.201 1.00 46.70 949 ARG B N 1
ATOM 4241 C CA . ARG B 1 208 ? 49.280 8.009 15.476 1.00 48.58 949 ARG B CA 1
ATOM 4242 C C . ARG B 1 208 ? 48.768 7.588 14.102 1.00 49.53 949 ARG B C 1
ATOM 4243 O O . ARG B 1 208 ? 49.495 7.647 13.107 1.00 48.11 949 ARG B O 1
ATOM 4251 N N . ASP B 1 209 ? 47.507 7.170 14.057 1.00 46.75 950 ASP B N 1
ATOM 4252 C CA . ASP B 1 209 ? 46.893 6.732 12.817 1.00 48.07 950 ASP B CA 1
ATOM 4253 C C . ASP B 1 209 ? 46.786 7.854 11.780 1.00 46.88 950 ASP B C 1
ATOM 4254 O O . ASP B 1 209 ? 46.985 7.621 10.589 1.00 47.76 950 ASP B O 1
ATOM 4259 N N . LEU B 1 210 ? 46.480 9.070 12.221 1.00 45.19 951 LEU B N 1
ATOM 4260 C CA . LEU B 1 210 ? 46.394 10.190 11.284 1.00 45.00 951 LEU B CA 1
ATOM 4261 C C . LEU B 1 210 ? 47.820 10.561 10.881 1.00 43.86 951 LEU B C 1
ATOM 4262 O O . LEU B 1 210 ? 48.101 10.844 9.709 1.00 42.85 951 LEU B O 1
ATOM 4267 N N . TYR B 1 211 ? 48.715 10.542 11.865 1.00 43.84 952 TYR B N 1
ATOM 4268 C CA . TYR B 1 211 ? 50.119 10.857 11.645 1.00 51.18 952 TYR B CA 1
ATOM 4269 C C . TYR B 1 211 ? 50.667 10.023 10.488 1.00 51.18 952 TYR B C 1
ATOM 4270 O O . TYR B 1 211 ? 51.346 10.540 9.601 1.00 55.06 952 TYR B O 1
ATOM 4279 N N . ASN B 1 212 ? 50.361 8.730 10.512 1.00 54.36 953 ASN B N 1
ATOM 4280 C CA . ASN B 1 212 ? 50.818 7.792 9.492 1.00 52.43 953 ASN B CA 1
ATOM 4281 C C . ASN B 1 212 ? 50.223 8.039 8.117 1.00 50.91 953 ASN B C 1
ATOM 4282 O O . ASN B 1 212 ? 50.913 7.903 7.108 1.00 51.64 953 ASN B O 1
ATOM 4287 N N . HIS B 1 213 ? 48.949 8.395 8.056 1.00 49.24 954 HIS B N 1
ATOM 4288 C CA . HIS B 1 213 ? 48.336 8.656 6.765 1.00 50.10 954 HIS B CA 1
ATOM 4289 C C . HIS B 1 213 ? 49.017 9.889 6.167 1.00 51.77 954 HIS B C 1
ATOM 4290 O O . HIS B 1 213 ? 49.251 9.959 4.956 1.00 52.41 954 HIS B O 1
ATOM 4297 N N . LEU B 1 214 ? 49.339 10.855 7.027 1.00 51.28 955 LEU B N 1
ATOM 4298 C CA . LEU B 1 214 ? 49.997 12.086 6.589 1.00 53.39 955 LEU B CA 1
ATOM 4299 C C . LEU B 1 214 ? 51.440 11.797 6.195 1.00 54.98 955 LEU B C 1
ATOM 4300 O O . LEU B 1 214 ? 51.928 12.287 5.177 1.00 54.86 955 LEU B O 1
ATOM 4305 N N . GLU B 1 215 ? 52.111 10.997 7.018 1.00 58.62 956 GLU B N 1
ATOM 4306 C CA . GLU B 1 215 ? 53.494 10.595 6.785 1.00 62.01 956 GLU B CA 1
ATOM 4307 C C . GLU B 1 215 ? 53.639 10.013 5.380 1.00 63.12 956 GLU B C 1
ATOM 4308 O O . GLU B 1 215 ? 54.456 10.474 4.583 1.00 64.75 956 GLU B O 1
ATOM 4314 N N . GLU B 1 216 ? 52.829 9.001 5.090 1.00 66.59 957 GLU B N 1
ATOM 4315 C CA . GLU B 1 216 ? 52.846 8.319 3.800 1.00 70.41 957 GLU B CA 1
ATOM 4316 C C . GLU B 1 216 ? 52.668 9.223 2.593 1.00 67.72 957 GLU B C 1
ATOM 4317 O O . GLU B 1 216 ? 53.263 8.986 1.544 1.00 68.13 957 GLU B O 1
ATOM 4323 N N . HIS B 1 217 ? 51.857 10.261 2.736 1.00 66.06 958 HIS B N 1
ATOM 4324 C CA . HIS B 1 217 ? 51.606 11.154 1.619 1.00 67.35 958 HIS B CA 1
ATOM 4325 C C . HIS B 1 217 ? 52.325 12.498 1.716 1.00 65.44 958 HIS B C 1
ATOM 4326 O O . HIS B 1 217 ? 51.909 13.502 1.129 1.00 66.00 958 HIS B O 1
ATOM 4333 N N . GLU B 1 218 ? 53.429 12.475 2.461 1.00 64.13 959 GLU B N 1
ATOM 4334 C CA . GLU B 1 218 ? 54.308 13.621 2.661 1.00 63.37 959 GLU B CA 1
ATOM 4335 C C . GLU B 1 218 ? 53.607 14.951 2.908 1.00 60.95 959 GLU B C 1
ATOM 4336 O O . GLU B 1 218 ? 53.860 15.941 2.224 1.00 60.50 959 GLU B O 1
ATOM 4342 N N . ILE B 1 219 ? 52.732 14.965 3.905 1.00 58.31 960 ILE B N 1
ATOM 4343 C CA . ILE B 1 219 ? 51.995 16.165 4.257 1.00 52.74 960 ILE B CA 1
ATOM 4344 C C . ILE B 1 219 ? 52.427 16.644 5.632 1.00 50.98 960 ILE B C 1
ATOM 4345 O O . ILE B 1 219 ? 51.942 16.152 6.651 1.00 51.05 960 ILE B O 1
ATOM 4350 N N . GLY B 1 220 ? 53.358 17.592 5.649 1.00 47.97 961 GLY B N 1
ATOM 4351 C CA . GLY B 1 220 ? 53.831 18.143 6.902 1.00 42.09 961 GLY B CA 1
ATOM 4352 C C . GLY B 1 220 ? 52.898 19.276 7.278 1.00 39.55 961 GLY B C 1
ATOM 4353 O O . GLY B 1 220 ? 52.177 19.782 6.423 1.00 38.97 961 GLY B O 1
ATOM 4354 N N . PRO B 1 221 ? 52.882 19.702 8.546 1.00 40.48 962 PRO B N 1
ATOM 4355 C CA . PRO B 1 221 ? 51.994 20.794 8.961 1.00 43.29 962 PRO B CA 1
ATOM 4356 C C . PRO B 1 221 ? 52.136 22.075 8.133 1.00 45.31 962 PRO B C 1
ATOM 4357 O O . PRO B 1 221 ? 51.170 22.821 7.968 1.00 46.47 962 PRO B O 1
ATOM 4361 N N . SER B 1 222 ? 53.337 22.319 7.612 1.00 46.15 963 SER B N 1
ATOM 4362 C CA . SER B 1 222 ? 53.602 23.519 6.825 1.00 45.97 963 SER B CA 1
ATOM 4363 C C . SER B 1 222 ? 52.650 23.714 5.649 1.00 46.74 963 SER B C 1
ATOM 4364 O O . SER B 1 222 ? 52.433 24.839 5.201 1.00 48.00 963 SER B O 1
ATOM 4367 N N . LEU B 1 223 ? 52.073 22.625 5.154 1.00 44.74 964 LEU B N 1
ATOM 4368 C CA . LEU B 1 223 ? 51.148 22.720 4.035 1.00 44.11 964 LEU B CA 1
ATOM 4369 C C . LEU B 1 223 ? 49.757 23.223 4.414 1.00 43.41 964 LEU B C 1
ATOM 4370 O O . LEU B 1 223 ? 48.965 23.553 3.530 1.00 46.96 964 LEU B O 1
ATOM 4375 N N . TYR B 1 224 ? 49.450 23.291 5.710 1.00 39.43 965 TYR B N 1
ATOM 4376 C CA . TYR B 1 224 ? 48.117 23.738 6.116 1.00 38.02 965 TYR B CA 1
ATOM 4377 C C . TYR B 1 224 ? 48.022 24.520 7.430 1.00 37.66 965 TYR B C 1
ATOM 4378 O O . TYR B 1 224 ? 47.091 25.301 7.626 1.00 40.83 965 TYR B O 1
ATOM 4387 N N . ALA B 1 225 ? 48.981 24.332 8.326 1.00 37.88 966 ALA B N 1
ATOM 4388 C CA . ALA B 1 225 ? 48.928 24.995 9.628 1.00 40.00 966 ALA B CA 1
ATOM 4389 C C . ALA B 1 225 ? 49.449 26.435 9.719 1.00 41.30 966 ALA B C 1
ATOM 4390 O O . ALA B 1 225 ? 49.266 27.095 10.744 1.00 41.96 966 ALA B O 1
ATOM 4392 N N . ALA B 1 226 ? 50.086 26.927 8.661 1.00 41.65 967 ALA B N 1
ATOM 4393 C CA . ALA B 1 226 ? 50.633 28.281 8.678 1.00 40.11 967 ALA B CA 1
ATOM 4394 C C . ALA B 1 226 ? 49.604 29.356 9.049 1.00 34.35 967 ALA B C 1
ATOM 4395 O O . ALA B 1 226 ? 49.820 30.137 9.974 1.00 32.80 967 ALA B O 1
ATOM 4397 N N . PRO B 1 227 ? 48.472 29.412 8.329 1.00 34.12 968 PRO B N 1
ATOM 4398 C CA . PRO B 1 227 ? 47.448 30.419 8.637 1.00 34.42 968 PRO B CA 1
ATOM 4399 C C . PRO B 1 227 ? 46.902 30.252 10.056 1.00 34.82 968 PRO B C 1
ATOM 4400 O O . PRO B 1 227 ? 46.586 31.231 10.735 1.00 34.27 968 PRO B O 1
ATOM 4404 N N . TRP B 1 228 ? 46.793 29.001 10.491 1.00 32.61 969 TRP B N 1
ATOM 4405 C CA . TRP B 1 228 ? 46.285 28.694 11.824 1.00 31.37 969 TRP B CA 1
ATOM 4406 C C . TRP B 1 228 ? 47.092 29.403 12.907 1.00 30.39 969 TRP B C 1
ATOM 4407 O O . TRP B 1 228 ? 46.527 30.052 13.788 1.00 33.37 969 TRP B O 1
ATOM 4418 N N . PHE B 1 229 ? 48.414 29.269 12.841 1.00 29.29 970 PHE B N 1
ATOM 4419 C CA . PHE B 1 229 ? 49.291 29.906 13.813 1.00 30.11 970 PHE B CA 1
ATOM 4420 C C . PHE B 1 229 ? 49.412 31.414 13.583 1.00 33.24 970 PHE B C 1
ATOM 4421 O O . PHE B 1 229 ? 49.279 32.207 14.516 1.00 35.37 970 PHE B O 1
ATOM 4429 N N . LEU B 1 230 ? 49.651 31.805 12.333 1.00 31.19 971 LEU B N 1
ATOM 4430 C CA . LEU B 1 230 ? 49.851 33.215 11.996 1.00 32.06 971 LEU B CA 1
ATOM 4431 C C . LEU B 1 230 ? 48.623 34.116 12.069 1.00 32.38 971 LEU B C 1
ATOM 4432 O O . LEU B 1 230 ? 48.739 35.286 12.438 1.00 31.96 971 LEU B O 1
ATOM 4437 N N . THR B 1 231 ? 47.450 33.603 11.704 1.00 32.39 972 THR B N 1
ATOM 4438 C CA . THR B 1 231 ? 46.241 34.419 11.797 1.00 34.77 972 THR B CA 1
ATOM 4439 C C . THR B 1 231 ? 45.407 34.009 13.019 1.00 36.06 972 THR B C 1
ATOM 4440 O O . THR B 1 231 ? 44.331 34.558 13.264 1.00 35.34 972 THR B O 1
ATOM 4444 N N . MET B 1 232 ? 45.908 33.050 13.794 1.00 34.02 973 MET B N 1
ATOM 4445 C CA . MET B 1 232 ? 45.179 32.589 14.975 1.00 32.43 973 MET B CA 1
ATOM 4446 C C . MET B 1 232 ? 43.776 32.102 14.572 1.00 31.49 973 MET B C 1
ATOM 4447 O O . MET B 1 232 ? 42.790 32.409 15.232 1.00 30.99 973 MET B O 1
ATOM 4452 N N . PHE B 1 233 ? 43.702 31.361 13.472 1.00 25.01 974 PHE B N 1
ATOM 4453 C CA . PHE B 1 233 ? 42.444 30.816 12.977 1.00 31.73 974 PHE B CA 1
ATOM 4454 C C . PHE B 1 233 ? 41.457 31.828 12.404 1.00 30.99 974 PHE B C 1
ATOM 4455 O O . PHE B 1 233 ? 40.445 31.450 11.821 1.00 30.29 974 PHE B O 1
ATOM 4463 N N . ALA B 1 234 ? 41.769 33.113 12.561 1.00 34.31 975 ALA B N 1
ATOM 4464 C CA . ALA B 1 234 ? 40.903 34.198 12.101 1.00 31.64 975 ALA B CA 1
ATOM 4465 C C . ALA B 1 234 ? 40.661 34.307 10.603 1.00 32.59 975 ALA B C 1
ATOM 4466 O O . ALA B 1 234 ? 39.626 34.810 10.175 1.00 36.76 975 ALA B O 1
ATOM 4468 N N . SER B 1 235 ? 41.594 33.824 9.796 1.00 34.68 976 SER B N 1
ATOM 4469 C CA . SER B 1 235 ? 41.450 33.946 8.356 1.00 34.58 976 SER B CA 1
ATOM 4470 C C . SER B 1 235 ? 40.572 32.907 7.684 1.00 37.66 976 SER B C 1
ATOM 4471 O O . SER B 1 235 ? 40.117 33.119 6.558 1.00 38.86 976 SER B O 1
ATOM 4474 N N . GLN B 1 236 ? 40.335 31.786 8.357 1.00 38.11 977 GLN B N 1
ATOM 4475 C CA . GLN B 1 236 ? 39.530 30.724 7.763 1.00 36.42 977 GLN B CA 1
ATOM 4476 C C . GLN B 1 236 ? 38.304 30.292 8.567 1.00 38.62 977 GLN B C 1
ATOM 4477 O O . GLN B 1 236 ? 37.333 29.795 8.001 1.00 38.72 977 GLN B O 1
ATOM 4483 N N . PHE B 1 237 ? 38.348 30.485 9.878 1.00 39.51 978 PHE B N 1
ATOM 4484 C CA . PHE B 1 237 ? 37.258 30.055 10.745 1.00 40.76 978 PHE B CA 1
ATOM 4485 C C . PHE B 1 237 ? 36.251 31.132 11.121 1.00 42.71 978 PHE B C 1
ATOM 4486 O O . PHE B 1 237 ? 36.565 32.321 11.114 1.00 46.24 978 PHE B O 1
ATOM 4494 N N . PRO B 1 238 ? 35.016 30.719 11.465 1.00 42.93 979 PRO B N 1
ATOM 4495 C CA . PRO B 1 238 ? 33.964 31.667 11.847 1.00 39.07 979 PRO B CA 1
ATOM 4496 C C . PRO B 1 238 ? 34.427 32.554 12.988 1.00 36.93 979 PRO B C 1
ATOM 4497 O O . PRO B 1 238 ? 35.063 32.093 13.938 1.00 30.95 979 PRO B O 1
ATOM 4501 N N . LEU B 1 239 ? 34.104 33.833 12.868 1.00 40.17 980 LEU B N 1
ATOM 4502 C CA . LEU B 1 239 ? 34.473 34.839 13.839 1.00 42.05 980 LEU B CA 1
ATOM 4503 C C . LEU B 1 239 ? 34.026 34.467 15.258 1.00 42.06 980 LEU B C 1
ATOM 4504 O O . LEU B 1 239 ? 34.743 34.713 16.235 1.00 40.67 980 LEU B O 1
ATOM 4509 N N . GLY B 1 240 ? 32.847 33.868 15.374 1.00 42.37 981 GLY B N 1
ATOM 4510 C CA . GLY B 1 240 ? 32.362 33.467 16.684 1.00 38.41 981 GLY B CA 1
ATOM 4511 C C . GLY B 1 240 ? 33.265 32.429 17.331 1.00 35.21 981 GLY B C 1
ATOM 4512 O O . GLY B 1 240 ? 33.477 32.453 18.537 1.00 31.88 981 GLY B O 1
ATOM 4513 N N . PHE B 1 241 ? 33.791 31.514 16.521 1.00 37.12 982 PHE B N 1
ATOM 4514 C CA . PHE B 1 241 ? 34.694 30.464 16.998 1.00 35.78 982 PHE B CA 1
ATOM 4515 C C . PHE B 1 241 ? 36.011 31.100 17.453 1.00 35.93 982 PHE B C 1
ATOM 4516 O O . PHE B 1 241 ? 36.477 30.879 18.578 1.00 36.69 982 PHE B O 1
ATOM 4524 N N . VAL B 1 242 ? 36.599 31.901 16.567 1.00 37.50 983 VAL B N 1
ATOM 4525 C CA . VAL B 1 242 ? 37.857 32.589 16.845 1.00 31.53 983 VAL B CA 1
ATOM 4526 C C . VAL B 1 242 ? 37.786 33.410 18.140 1.00 29.72 983 VAL B C 1
ATOM 4527 O O . VAL B 1 242 ? 38.746 33.454 18.907 1.00 30.96 983 VAL B O 1
ATOM 4531 N N . ALA B 1 243 ? 36.648 34.052 18.394 1.00 33.05 984 ALA B N 1
ATOM 4532 C CA . ALA B 1 243 ? 36.502 34.861 19.608 1.00 34.41 984 ALA B CA 1
ATOM 4533 C C . ALA B 1 243 ? 36.669 33.999 20.860 1.00 35.24 984 ALA B C 1
ATOM 4534 O O . ALA B 1 243 ? 37.287 34.418 21.841 1.00 31.31 984 ALA B O 1
ATOM 4536 N N . ARG B 1 244 ? 36.112 32.793 20.819 1.00 37.24 985 ARG B N 1
ATOM 4537 C CA . ARG B 1 244 ? 36.211 31.867 21.946 1.00 37.57 985 ARG B CA 1
ATOM 4538 C C . ARG B 1 244 ? 37.666 31.466 22.148 1.00 34.10 985 ARG B C 1
ATOM 4539 O O . ARG B 1 244 ? 38.156 31.406 23.273 1.00 38.48 985 ARG B O 1
ATOM 4547 N N . VAL B 1 245 ? 38.353 31.193 21.044 1.00 34.67 986 VAL B N 1
ATOM 4548 C CA . VAL B 1 245 ? 39.755 30.805 21.095 1.00 29.78 986 VAL B CA 1
ATOM 4549 C C . VAL B 1 245 ? 40.561 31.891 21.788 1.00 32.16 986 VAL B C 1
ATOM 4550 O O . VAL B 1 245 ? 41.459 31.596 22.578 1.00 33.65 986 VAL B O 1
ATOM 4554 N N . PHE B 1 246 ? 40.247 33.149 21.480 1.00 32.28 987 PHE B N 1
ATOM 4555 C CA . PHE B 1 246 ? 40.946 34.272 22.093 1.00 36.17 987 PHE B CA 1
ATOM 4556 C C . PHE B 1 246 ? 40.630 34.390 23.586 1.00 37.71 987 PHE B C 1
ATOM 4557 O O . PHE B 1 246 ? 41.494 34.786 24.373 1.00 37.60 987 PHE B O 1
ATOM 4565 N N . ASP B 1 247 ? 39.397 34.059 23.977 1.00 37.47 988 ASP B N 1
ATOM 4566 C CA . ASP B 1 247 ? 39.036 34.106 25.394 1.00 37.53 988 ASP B CA 1
ATOM 4567 C C . ASP B 1 247 ? 39.982 33.142 26.081 1.00 33.20 988 ASP B C 1
ATOM 4568 O O . ASP B 1 247 ? 40.618 33.478 27.080 1.00 37.70 988 ASP B O 1
ATOM 4573 N N . MET B 1 248 ? 40.087 31.940 25.522 1.00 32.16 989 MET B N 1
ATOM 4574 C CA . MET B 1 248 ? 40.955 30.922 26.084 1.00 34.10 989 MET B CA 1
ATOM 4575 C C . MET B 1 248 ? 42.429 31.293 26.026 1.00 37.16 989 MET B C 1
ATOM 4576 O O . MET B 1 248 ? 43.183 31.017 26.967 1.00 35.38 989 MET B O 1
ATOM 4581 N N . ILE B 1 249 ? 42.850 31.916 24.927 1.00 37.13 990 ILE B N 1
ATOM 4582 C CA . ILE B 1 249 ? 44.250 32.312 24.808 1.00 35.01 990 ILE B CA 1
ATOM 4583 C C . ILE B 1 249 ? 44.622 33.300 25.902 1.00 35.68 990 ILE B C 1
ATOM 4584 O O . ILE B 1 249 ? 45.671 33.166 26.538 1.00 34.43 990 ILE B O 1
ATOM 4589 N N . PHE B 1 250 ? 43.768 34.293 26.132 1.00 36.72 991 PHE B N 1
ATOM 4590 C CA . PHE B 1 250 ? 44.072 35.288 27.152 1.00 41.03 991 PHE B CA 1
ATOM 4591 C C . PHE B 1 250 ? 44.058 34.702 28.560 1.00 43.91 991 PHE B C 1
ATOM 4592 O O . PHE B 1 250 ? 44.691 35.238 29.472 1.00 41.82 991 PHE B O 1
ATOM 4600 N N . LEU B 1 251 ? 43.343 33.596 28.735 1.00 44.70 992 LEU B N 1
ATOM 4601 C CA . LEU B 1 251 ? 43.294 32.936 30.031 1.00 44.71 992 LEU B CA 1
ATOM 4602 C C . LEU B 1 251 ? 44.426 31.919 30.166 1.00 44.85 992 LEU B C 1
ATOM 4603 O O . LEU B 1 251 ? 45.202 31.970 31.121 1.00 43.36 992 LEU B O 1
ATOM 4608 N N . GLN B 1 252 ? 44.538 31.022 29.188 1.00 43.67 993 GLN B N 1
ATOM 4609 C CA . GLN B 1 252 ? 45.526 29.943 29.238 1.00 44.42 993 GLN B CA 1
ATOM 4610 C C . GLN B 1 252 ? 46.829 30.072 28.444 1.00 47.56 993 GLN B C 1
ATOM 4611 O O . GLN B 1 252 ? 47.631 29.137 28.430 1.00 48.59 993 GLN B O 1
ATOM 4617 N N . GLY B 1 253 ? 47.053 31.202 27.783 1.00 46.93 994 GLY B N 1
ATOM 4618 C CA . GLY B 1 253 ? 48.283 31.352 27.022 1.00 45.81 994 GLY B CA 1
ATOM 4619 C C . GLY B 1 253 ? 48.131 31.040 25.540 1.00 45.38 994 GLY B C 1
ATOM 4620 O O . GLY B 1 253 ? 47.118 30.488 25.105 1.00 44.73 994 GLY B O 1
ATOM 4621 N N . THR B 1 254 ? 49.153 31.378 24.764 1.00 43.12 995 THR B N 1
ATOM 4622 C CA . THR B 1 254 ? 49.121 31.172 23.323 1.00 41.06 995 THR B CA 1
ATOM 4623 C C . THR B 1 254 ? 49.131 29.714 22.864 1.00 41.38 995 THR B C 1
ATOM 4624 O O . THR B 1 254 ? 48.707 29.415 21.745 1.00 40.91 995 THR B O 1
ATOM 4628 N N . GLU B 1 255 ? 49.606 28.805 23.713 1.00 38.73 996 GLU B N 1
ATOM 4629 C CA . GLU B 1 255 ? 49.657 27.398 23.331 1.00 39.35 996 GLU B CA 1
ATOM 4630 C C . GLU B 1 255 ? 48.278 26.819 23.009 1.00 36.80 996 GLU B C 1
ATOM 4631 O O . GLU B 1 255 ? 48.163 25.733 22.433 1.00 36.77 996 GLU B O 1
ATOM 4637 N N . VAL B 1 256 ? 47.234 27.559 23.367 1.00 35.89 997 VAL B N 1
ATOM 4638 C CA . VAL B 1 256 ? 45.871 27.145 23.063 1.00 33.85 997 VAL B CA 1
ATOM 4639 C C . VAL B 1 256 ? 45.743 26.885 21.550 1.00 35.44 997 VAL B C 1
ATOM 4640 O O . VAL B 1 256 ? 44.894 26.105 21.107 1.00 35.28 997 VAL B O 1
ATOM 4644 N N . ILE B 1 257 ? 46.594 27.539 20.760 1.00 35.59 998 ILE B N 1
ATOM 4645 C CA . ILE B 1 257 ? 46.571 27.358 19.303 1.00 31.15 998 ILE B CA 1
ATOM 4646 C C . ILE B 1 257 ? 46.854 25.899 18.962 1.00 27.24 998 ILE B C 1
ATOM 4647 O O . ILE B 1 257 ? 46.213 25.322 18.089 1.00 29.56 998 ILE B O 1
ATOM 4652 N N . PHE B 1 258 ? 47.828 25.316 19.651 1.00 27.71 999 PHE B N 1
ATOM 4653 C CA . PHE B 1 258 ? 48.203 23.924 19.445 1.00 32.33 999 PHE B CA 1
ATOM 4654 C C . PHE B 1 258 ? 47.014 23.019 19.781 1.00 34.55 999 PHE B C 1
ATOM 4655 O O . PHE B 1 258 ? 46.720 22.064 19.061 1.00 35.64 999 PHE B O 1
ATOM 4663 N N . LYS B 1 259 ? 46.336 23.333 20.881 1.00 34.00 1000 LYS B N 1
ATOM 4664 C CA . LYS B 1 259 ? 45.173 22.567 21.315 1.00 34.81 1000 LYS B CA 1
ATOM 4665 C C . LYS B 1 259 ? 44.091 22.591 20.241 1.00 36.99 1000 LYS B C 1
ATOM 4666 O O . LYS B 1 259 ? 43.555 21.547 19.872 1.00 38.99 1000 LYS B O 1
ATOM 4672 N N . VAL B 1 260 ? 43.775 23.779 19.727 1.00 34.07 1001 VAL B N 1
ATOM 4673 C CA . VAL B 1 260 ? 42.761 23.893 18.676 1.00 30.23 1001 VAL B CA 1
ATOM 4674 C C . VAL B 1 260 ? 43.167 23.102 17.433 1.00 33.16 1001 VAL B C 1
ATOM 4675 O O . VAL B 1 260 ? 42.341 22.418 16.827 1.00 32.72 1001 VAL B O 1
ATOM 4679 N N . ALA B 1 261 ? 44.441 23.195 17.048 1.00 31.54 1002 ALA B N 1
ATOM 4680 C CA . ALA B 1 261 ? 44.915 22.476 15.868 1.00 30.36 1002 ALA B CA 1
ATOM 4681 C C . ALA B 1 261 ? 44.768 20.969 16.085 1.00 28.56 1002 ALA B C 1
ATOM 4682 O O . ALA B 1 261 ? 44.318 20.234 15.196 1.00 27.51 1002 ALA B O 1
ATOM 4684 N N . LEU B 1 262 ? 45.157 20.525 17.277 1.00 29.48 1003 LEU B N 1
ATOM 4685 C CA . LEU B 1 262 ? 45.077 19.116 17.624 1.00 33.76 1003 LEU B CA 1
ATOM 4686 C C . LEU B 1 262 ? 43.626 18.613 17.639 1.00 35.06 1003 LEU B C 1
ATOM 4687 O O . LEU B 1 262 ? 43.320 17.601 17.015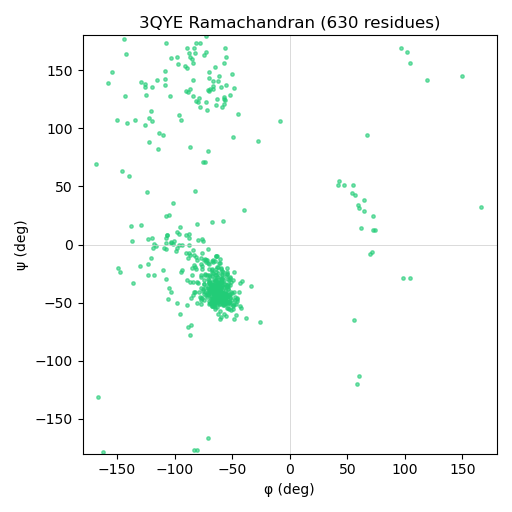 1.00 37.27 1003 LEU B O 1
ATOM 4692 N N . SER B 1 263 ? 42.729 19.319 18.328 1.00 39.58 1004 SER B N 1
ATOM 4693 C CA . SER B 1 263 ? 41.323 18.890 18.378 1.00 40.00 1004 SER B CA 1
ATOM 4694 C C . SER B 1 263 ? 40.727 18.779 16.985 1.00 38.24 1004 SER B C 1
ATOM 4695 O O . SER B 1 263 ? 40.098 17.773 16.647 1.00 39.10 1004 SER B O 1
ATOM 4698 N N . LEU B 1 264 ? 40.929 19.818 16.181 1.00 35.83 1005 LEU B N 1
ATOM 4699 C CA . LEU B 1 264 ? 40.395 19.846 14.825 1.00 35.85 1005 LEU B CA 1
ATOM 4700 C C . LEU B 1 264 ? 40.897 18.713 13.947 1.00 35.24 1005 LEU B C 1
ATOM 4701 O O . LEU B 1 264 ? 40.110 18.073 13.253 1.00 39.86 1005 LEU B O 1
ATOM 4706 N N . LEU B 1 265 ? 42.199 18.457 13.979 1.00 33.30 1006 LEU B N 1
ATOM 4707 C CA . LEU B 1 265 ? 42.778 17.387 13.171 1.00 33.19 1006 LEU B CA 1
ATOM 4708 C C . LEU B 1 265 ? 42.285 16.019 13.652 1.00 34.01 1006 LEU B C 1
ATOM 4709 O O . LEU B 1 265 ? 42.002 15.131 12.848 1.00 34.30 1006 LEU B O 1
ATOM 4714 N N . GLY B 1 266 ? 42.170 15.866 14.968 1.00 35.75 1007 GLY B N 1
ATOM 4715 C CA . GLY B 1 266 ? 41.705 14.610 15.532 1.00 36.17 1007 GLY B CA 1
ATOM 4716 C C . GLY B 1 266 ? 40.246 14.319 15.224 1.00 36.51 1007 GLY B C 1
ATOM 4717 O O . GLY B 1 266 ? 39.918 13.239 14.761 1.00 38.29 1007 GLY B O 1
ATOM 4718 N N . SER B 1 267 ? 39.373 15.294 15.458 1.00 38.99 1008 SER B N 1
ATOM 4719 C CA . SER B 1 267 ? 37.938 15.115 15.230 1.00 39.49 1008 SER B CA 1
ATOM 4720 C C . SER B 1 267 ? 37.569 14.955 13.766 1.00 42.12 1008 SER B C 1
ATOM 4721 O O . SER B 1 267 ? 36.503 14.401 13.441 1.00 42.03 1008 SER B O 1
ATOM 4724 N N . HIS B 1 268 ? 38.446 15.418 12.881 1.00 36.37 1009 HIS B N 1
ATOM 4725 C CA . HIS B 1 268 ? 38.183 15.313 11.450 1.00 37.55 1009 HIS B CA 1
ATOM 4726 C C . HIS B 1 268 ? 38.985 14.185 10.803 1.00 39.79 1009 HIS B C 1
ATOM 4727 O O . HIS B 1 268 ? 38.893 13.969 9.591 1.00 42.68 1009 HIS B O 1
ATOM 4734 N N . LYS B 1 269 ? 39.762 13.459 11.600 1.00 41.39 1010 LYS B N 1
ATOM 4735 C CA . LYS B 1 269 ? 40.590 12.400 11.040 1.00 44.90 1010 LYS B CA 1
ATOM 4736 C C . LYS B 1 269 ? 39.849 11.270 10.325 1.00 46.47 1010 LYS B C 1
ATOM 4737 O O . LYS B 1 269 ? 40.367 10.713 9.357 1.00 49.06 1010 LYS B O 1
ATOM 4743 N N . PRO B 1 270 ? 38.632 10.913 10.773 1.00 49.64 1011 PRO B N 1
ATOM 4744 C CA . PRO B 1 270 ? 37.980 9.830 10.031 1.00 50.67 1011 PRO B CA 1
ATOM 4745 C C . PRO B 1 270 ? 37.756 10.277 8.586 1.00 53.06 1011 PRO B C 1
ATOM 4746 O O . PRO B 1 270 ? 37.855 9.482 7.649 1.00 54.49 1011 PRO B O 1
ATOM 4750 N N . LEU B 1 271 ? 37.464 11.564 8.421 1.00 51.96 1012 LEU B N 1
ATOM 4751 C CA . LEU B 1 271 ? 37.225 12.126 7.099 1.00 53.59 1012 LEU B CA 1
ATOM 4752 C C . LEU B 1 271 ? 38.541 12.336 6.348 1.00 56.60 1012 LEU B C 1
ATOM 4753 O O . LEU B 1 271 ? 38.613 12.130 5.138 1.00 59.90 1012 LEU B O 1
ATOM 4758 N N . ILE B 1 272 ? 39.582 12.740 7.069 1.00 55.81 1013 ILE B N 1
ATOM 4759 C CA . ILE B 1 272 ? 40.884 12.960 6.453 1.00 56.12 1013 ILE B CA 1
ATOM 4760 C C . ILE B 1 272 ? 41.462 11.612 6.018 1.00 59.00 1013 ILE B C 1
ATOM 4761 O O . ILE B 1 272 ? 42.021 11.485 4.925 1.00 56.69 1013 ILE B O 1
ATOM 4766 N N . LEU B 1 273 ? 41.318 10.606 6.878 1.00 61.02 1014 LEU B N 1
ATOM 4767 C CA . LEU B 1 273 ? 41.822 9.266 6.582 1.00 63.20 1014 LEU B CA 1
ATOM 4768 C C . LEU B 1 273 ? 41.252 8.751 5.261 1.00 65.00 1014 LEU B C 1
ATOM 4769 O O . LEU B 1 273 ? 41.881 7.938 4.588 1.00 66.31 1014 LEU B O 1
ATOM 4774 N N . GLN B 1 274 ? 40.067 9.232 4.891 1.00 64.92 1015 GLN B N 1
ATOM 4775 C CA . GLN B 1 274 ? 39.415 8.798 3.656 1.00 66.16 1015 GLN B CA 1
ATOM 4776 C C . GLN B 1 274 ? 40.001 9.351 2.354 1.00 67.11 1015 GLN B C 1
ATOM 4777 O O . GLN B 1 274 ? 39.673 8.857 1.278 1.00 68.33 1015 GLN B O 1
ATOM 4783 N N . HIS B 1 275 ? 40.851 10.371 2.433 1.00 69.03 1016 HIS B N 1
ATOM 4784 C CA . HIS B 1 275 ? 41.439 10.950 1.221 1.00 68.72 1016 HIS B CA 1
ATOM 4785 C C . HIS B 1 275 ? 42.764 10.281 0.871 1.00 70.75 1016 HIS B C 1
ATOM 4786 O O . HIS B 1 275 ? 43.453 9.778 1.755 1.00 69.32 1016 HIS B O 1
ATOM 4793 N N . GLU B 1 276 ? 43.133 10.286 -0.410 1.00 73.90 1017 GLU B N 1
ATOM 4794 C CA . GLU B 1 276 ? 44.354 9.595 -0.820 1.00 76.47 1017 GLU B CA 1
ATOM 4795 C C . GLU B 1 276 ? 45.516 10.340 -1.499 1.00 77.18 1017 GLU B C 1
ATOM 4796 O O . GLU B 1 276 ? 46.601 9.771 -1.631 1.00 78.06 1017 GLU B O 1
ATOM 4802 N N . ASN B 1 277 ? 45.316 11.584 -1.931 1.00 78.06 1018 ASN B N 1
ATOM 4803 C CA . ASN B 1 277 ? 46.412 12.341 -2.553 1.00 76.02 1018 ASN B CA 1
ATOM 4804 C C . ASN B 1 277 ? 46.867 13.416 -1.582 1.00 73.93 1018 ASN B C 1
ATOM 4805 O O . ASN B 1 277 ? 46.253 13.619 -0.536 1.00 73.96 1018 ASN B O 1
ATOM 4810 N N . LEU B 1 278 ? 47.948 14.104 -1.930 1.00 68.35 1019 LEU B N 1
ATOM 4811 C CA . LEU B 1 278 ? 48.425 15.206 -1.109 1.00 65.60 1019 LEU B CA 1
ATOM 4812 C C . LEU B 1 278 ? 47.405 16.285 -1.443 1.00 64.98 1019 LEU B C 1
ATOM 4813 O O . LEU B 1 278 ? 47.015 17.094 -0.606 1.00 65.93 1019 LEU B O 1
ATOM 4818 N N . GLU B 1 279 ? 46.971 16.247 -2.696 1.00 66.00 1020 GLU B N 1
ATOM 4819 C CA . GLU B 1 279 ? 45.984 17.160 -3.251 1.00 68.05 1020 GLU B CA 1
ATOM 4820 C C . GLU B 1 279 ? 44.678 17.185 -2.449 1.00 64.91 1020 GLU B C 1
ATOM 4821 O O . GLU B 1 279 ? 44.283 18.224 -1.913 1.00 65.55 1020 GLU B O 1
ATOM 4827 N N . THR B 1 280 ? 44.014 16.035 -2.370 1.00 62.25 1021 THR B N 1
ATOM 4828 C CA . THR B 1 280 ? 42.743 15.928 -1.662 1.00 59.22 1021 THR B CA 1
ATOM 4829 C C . THR B 1 280 ? 42.826 16.096 -0.147 1.00 56.14 1021 THR B C 1
ATOM 4830 O O . THR B 1 280 ? 41.940 16.697 0.458 1.00 55.83 1021 THR B O 1
ATOM 4834 N N . ILE B 1 281 ? 43.875 15.563 0.467 1.00 50.53 1022 ILE B N 1
ATOM 4835 C CA . ILE B 1 281 ? 44.036 15.686 1.913 1.00 52.38 1022 ILE B CA 1
ATOM 4836 C C . ILE B 1 281 ? 44.262 17.142 2.308 1.00 52.30 1022 ILE B C 1
ATOM 4837 O O . ILE B 1 281 ? 43.570 17.666 3.183 1.00 52.09 1022 ILE B O 1
ATOM 4842 N N . VAL B 1 282 ? 45.224 17.789 1.655 1.00 51.87 1023 VAL B N 1
ATOM 4843 C CA . VAL B 1 282 ? 45.531 19.188 1.921 1.00 49.25 1023 VAL B CA 1
ATOM 4844 C C . VAL B 1 282 ? 44.307 20.069 1.655 1.00 48.00 1023 VAL B C 1
ATOM 4845 O O . VAL B 1 282 ? 43.981 20.940 2.459 1.00 49.11 1023 VAL B O 1
ATOM 4849 N N . ASP B 1 283 ? 43.628 19.840 0.535 1.00 48.64 1024 ASP B N 1
ATOM 4850 C CA . ASP B 1 283 ? 42.441 20.629 0.201 1.00 52.82 1024 ASP B CA 1
ATOM 4851 C C . ASP B 1 283 ? 41.310 20.440 1.215 1.00 52.02 1024 ASP B C 1
ATOM 4852 O O . ASP B 1 283 ? 40.596 21.393 1.541 1.00 48.83 1024 ASP B O 1
ATOM 4857 N N . PHE B 1 284 ? 41.134 19.213 1.701 1.00 47.78 1025 PHE B N 1
ATOM 4858 C CA . PHE B 1 284 ? 40.092 18.955 2.690 1.00 46.09 1025 PHE B CA 1
ATOM 4859 C C . PHE B 1 284 ? 40.382 19.754 3.953 1.00 43.18 1025 PHE B C 1
ATOM 4860 O O . PHE B 1 284 ? 39.499 20.422 4.489 1.00 40.39 1025 PHE B O 1
ATOM 4868 N N . ILE B 1 285 ? 41.625 19.675 4.419 1.00 37.96 1026 ILE B N 1
ATOM 4869 C CA . ILE B 1 285 ? 42.037 20.368 5.633 1.00 43.25 1026 ILE B CA 1
ATOM 4870 C C . ILE B 1 285 ? 41.891 21.892 5.584 1.00 47.55 1026 ILE B C 1
ATOM 4871 O O . ILE B 1 285 ? 41.504 22.510 6.576 1.00 48.98 1026 ILE B O 1
ATOM 4876 N N . LYS B 1 286 ? 42.178 22.508 4.441 1.00 50.79 1027 LYS B N 1
ATOM 4877 C CA . LYS B 1 286 ? 42.073 23.960 4.365 1.00 55.05 1027 LYS B CA 1
ATOM 4878 C C . LYS B 1 286 ? 40.749 24.510 3.847 1.00 54.40 1027 LYS B C 1
ATOM 4879 O O . LYS B 1 286 ? 40.390 25.642 4.164 1.00 54.01 1027 LYS B O 1
ATOM 4885 N N . SER B 1 287 ? 40.012 23.719 3.074 1.00 56.46 1028 SER B N 1
ATOM 4886 C CA . SER B 1 287 ? 38.742 24.199 2.536 1.00 59.26 1028 SER B CA 1
ATOM 4887 C C . SER B 1 287 ? 37.474 23.610 3.146 1.00 57.73 1028 SER B C 1
ATOM 4888 O O . SER B 1 287 ? 36.445 24.280 3.181 1.00 61.39 1028 SER B O 1
ATOM 4891 N N . THR B 1 288 ? 37.531 22.368 3.622 1.00 56.53 1029 THR B N 1
ATOM 4892 C CA . THR B 1 288 ? 36.342 21.747 4.203 1.00 54.32 1029 THR B CA 1
ATOM 4893 C C . THR B 1 288 ? 36.316 21.834 5.731 1.00 51.43 1029 THR B C 1
ATOM 4894 O O . THR B 1 288 ? 35.324 22.259 6.321 1.00 52.80 1029 THR B O 1
ATOM 4898 N N . LEU B 1 289 ? 37.411 21.433 6.364 1.00 43.53 1030 LEU B N 1
ATOM 4899 C CA . LEU B 1 289 ? 37.518 21.450 7.815 1.00 42.60 1030 LEU B CA 1
ATOM 4900 C C . LEU B 1 289 ? 37.026 22.748 8.464 1.00 46.24 1030 LEU B C 1
ATOM 4901 O O . LEU B 1 289 ? 36.253 22.702 9.416 1.00 46.29 1030 LEU B O 1
ATOM 4906 N N . PRO B 1 290 ? 37.457 23.922 7.958 1.00 48.10 1031 PRO B N 1
ATOM 4907 C CA . PRO B 1 290 ? 37.022 25.200 8.541 1.00 48.37 1031 PRO B CA 1
ATOM 4908 C C . PRO B 1 290 ? 35.505 25.414 8.553 1.00 49.79 1031 PRO B C 1
ATOM 4909 O O . PRO B 1 290 ? 34.989 26.188 9.358 1.00 44.52 1031 PRO B O 1
ATOM 4913 N N . ASN B 1 291 ? 34.802 24.733 7.653 1.00 51.97 1032 ASN B N 1
ATOM 4914 C CA . ASN B 1 291 ? 33.350 24.841 7.580 1.00 59.39 1032 ASN B CA 1
ATOM 4915 C C . ASN B 1 291 ? 32.761 24.043 8.743 1.00 59.08 1032 ASN B C 1
ATOM 4916 O O . ASN B 1 291 ? 32.169 22.983 8.550 1.00 61.69 1032 ASN B O 1
ATOM 4921 N N . LEU B 1 292 ? 32.940 24.568 9.950 1.00 58.16 1033 LEU B N 1
ATOM 4922 C CA . LEU B 1 292 ? 32.460 23.932 11.172 1.00 55.71 1033 LEU B CA 1
ATOM 4923 C C . LEU B 1 292 ? 31.009 24.237 11.490 1.00 55.35 1033 LEU B C 1
ATOM 4924 O O . LEU B 1 292 ? 30.541 25.356 11.297 1.00 53.42 1033 LEU B O 1
ATOM 4929 N N . GLY B 1 293 ? 30.306 23.231 11.996 1.00 55.54 1034 GLY B N 1
ATOM 4930 C CA . GLY B 1 293 ? 28.917 23.418 12.371 1.00 54.29 1034 GLY B CA 1
ATOM 4931 C C . GLY B 1 293 ? 28.888 23.981 13.779 1.00 52.61 1034 GLY B C 1
ATOM 4932 O O . GLY B 1 293 ? 29.861 23.854 14.521 1.00 52.54 1034 GLY B O 1
ATOM 4933 N N . LEU B 1 294 ? 27.770 24.596 14.149 1.00 53.22 1035 LEU B N 1
ATOM 4934 C CA . LEU B 1 294 ? 27.611 25.202 15.468 1.00 54.75 1035 LEU B CA 1
ATOM 4935 C C . LEU B 1 294 ? 27.910 24.297 16.666 1.00 52.18 1035 LEU B C 1
ATOM 4936 O O . LEU B 1 294 ? 28.661 24.678 17.564 1.00 53.83 1035 LEU B O 1
ATOM 4941 N N . VAL B 1 295 ? 27.326 23.105 16.695 1.00 51.94 1036 VAL B N 1
ATOM 4942 C CA . VAL B 1 295 ? 27.575 22.197 17.811 1.00 49.10 1036 VAL B CA 1
ATOM 4943 C C . VAL B 1 295 ? 29.005 21.661 17.743 1.00 42.39 1036 VAL B C 1
ATOM 4944 O O . VAL B 1 295 ? 29.661 21.488 18.768 1.00 38.69 1036 VAL B O 1
ATOM 4948 N N . GLN B 1 296 ? 29.489 21.409 16.529 1.00 45.06 1037 GLN B N 1
ATOM 4949 C CA . GLN B 1 296 ? 30.857 20.925 16.337 1.00 49.29 1037 GLN B CA 1
ATOM 4950 C C . GLN B 1 296 ? 31.801 21.928 16.993 1.00 49.39 1037 GLN B C 1
ATOM 4951 O O . GLN B 1 296 ? 32.729 21.559 17.716 1.00 45.94 1037 GLN B O 1
ATOM 4957 N N . MET B 1 297 ? 31.539 23.206 16.736 1.00 48.71 1038 MET B N 1
ATOM 4958 C CA . MET B 1 297 ? 32.343 24.287 17.280 1.00 49.65 1038 MET B CA 1
ATOM 4959 C C . MET B 1 297 ? 32.285 24.382 18.796 1.00 45.32 1038 MET B C 1
ATOM 4960 O O . MET B 1 297 ? 33.316 24.583 19.441 1.00 42.82 1038 MET B O 1
ATOM 4965 N N . GLU B 1 298 ? 31.092 24.230 19.368 1.00 47.46 1039 GLU B N 1
ATOM 4966 C CA . GLU B 1 298 ? 30.956 24.309 20.821 1.00 49.42 1039 GLU B CA 1
ATOM 4967 C C . GLU B 1 298 ? 31.694 23.156 21.487 1.00 44.55 1039 GLU B C 1
ATOM 4968 O O . GLU B 1 298 ? 32.301 23.327 22.540 1.00 45.37 1039 GLU B O 1
ATOM 4974 N N . LYS B 1 299 ? 31.646 21.981 20.866 1.00 44.47 1040 LYS B N 1
ATOM 4975 C CA . LYS B 1 299 ? 32.317 20.811 21.412 1.00 43.62 1040 LYS B CA 1
ATOM 4976 C C . LYS B 1 299 ? 33.835 20.960 21.320 1.00 40.51 1040 LYS B C 1
ATOM 4977 O O . LYS B 1 299 ? 34.555 20.606 22.257 1.00 39.59 1040 LYS B O 1
ATOM 4983 N N . THR B 1 300 ? 34.313 21.491 20.197 1.00 37.39 1041 THR B N 1
ATOM 4984 C CA . THR B 1 300 ? 35.749 21.708 20.005 1.00 37.22 1041 THR B CA 1
ATOM 4985 C C . THR B 1 300 ? 36.246 22.619 21.119 1.00 36.25 1041 THR B C 1
ATOM 4986 O O . THR B 1 300 ? 37.221 22.312 21.810 1.00 36.01 1041 THR B O 1
ATOM 4990 N N . ILE B 1 301 ? 35.555 23.741 21.299 1.00 39.45 1042 ILE B N 1
ATOM 4991 C CA . ILE B 1 301 ? 35.921 24.705 22.332 1.00 38.39 1042 ILE B CA 1
ATOM 4992 C C . ILE B 1 301 ? 36.003 24.080 23.717 1.00 38.52 1042 ILE B C 1
ATOM 4993 O O . ILE B 1 301 ? 36.987 24.269 24.433 1.00 40.11 1042 ILE B O 1
ATOM 4998 N N . ASN B 1 302 ? 34.970 23.336 24.098 1.00 43.68 1043 ASN B N 1
ATOM 4999 C CA . ASN B 1 302 ? 34.945 22.698 25.412 1.00 43.12 1043 ASN B CA 1
ATOM 5000 C C . ASN B 1 302 ? 36.115 21.744 25.603 1.00 39.81 1043 ASN B C 1
ATOM 5001 O O . ASN B 1 302 ? 36.719 21.702 26.674 1.00 41.15 1043 ASN B O 1
ATOM 5006 N N . GLN B 1 303 ? 36.432 20.983 24.562 1.00 38.21 1044 GLN B N 1
ATOM 5007 C CA . GLN B 1 303 ? 37.540 20.030 24.620 1.00 38.03 1044 GLN B CA 1
ATOM 5008 C C . GLN B 1 303 ? 38.883 20.736 24.761 1.00 41.71 1044 GLN B C 1
ATOM 5009 O O . GLN B 1 303 ? 39.704 20.363 25.605 1.00 44.27 1044 GLN B O 1
ATOM 5015 N N . VAL B 1 304 ? 39.100 21.750 23.925 1.00 41.24 1045 VAL B N 1
ATOM 5016 C CA . VAL B 1 304 ? 40.335 22.532 23.941 1.00 38.89 1045 VAL B CA 1
ATOM 5017 C C . VAL B 1 304 ? 40.583 23.112 25.327 1.00 39.13 1045 VAL B C 1
ATOM 5018 O O . VAL B 1 304 ? 41.708 23.098 25.835 1.00 37.80 1045 VAL B O 1
ATOM 5022 N N . PHE B 1 305 ? 39.512 23.614 25.932 1.00 44.84 1046 PHE B N 1
ATOM 5023 C CA . PHE B 1 305 ? 39.571 24.229 27.249 1.00 47.66 1046 PHE B CA 1
ATOM 5024 C C . PHE B 1 305 ? 40.092 23.294 28.345 1.00 49.81 1046 PHE B C 1
ATOM 5025 O O . PHE B 1 305 ? 40.716 23.745 29.306 1.00 50.93 1046 PHE B O 1
ATOM 5033 N N . GLU B 1 306 ? 39.850 21.994 28.188 1.00 52.28 1047 GLU B N 1
ATOM 5034 C CA . GLU B 1 306 ? 40.281 21.002 29.174 1.00 55.27 1047 GLU B CA 1
ATOM 5035 C C . GLU B 1 306 ? 41.683 20.450 28.933 1.00 55.37 1047 GLU B C 1
ATOM 5036 O O . GLU B 1 306 ? 42.375 20.068 29.880 1.00 52.49 1047 GLU B O 1
ATOM 5042 N N . MET B 1 307 ? 42.091 20.393 27.667 1.00 53.53 1048 MET B N 1
ATOM 5043 C CA . MET B 1 307 ? 43.402 19.867 27.298 1.00 51.70 1048 MET B CA 1
ATOM 5044 C C . MET B 1 307 ? 44.581 20.444 28.071 1.00 53.74 1048 MET B C 1
ATOM 5045 O O . MET B 1 307 ? 44.585 21.615 28.456 1.00 51.60 1048 MET B O 1
ATOM 5050 N N . ASP B 1 308 ? 45.585 19.599 28.282 1.00 54.75 1049 ASP B N 1
ATOM 5051 C CA . ASP B 1 308 ? 46.808 20.006 28.957 1.00 56.64 1049 ASP B CA 1
ATOM 5052 C C . ASP B 1 308 ? 47.941 19.297 28.226 1.00 55.82 1049 ASP B C 1
ATOM 5053 O O . ASP B 1 308 ? 48.135 18.092 28.384 1.00 57.07 1049 ASP B O 1
ATOM 5058 N N . ILE B 1 309 ? 48.678 20.049 27.417 1.00 51.54 1050 ILE B N 1
ATOM 5059 C CA . ILE B 1 309 ? 49.768 19.486 26.634 1.00 47.86 1050 ILE B CA 1
ATOM 5060 C C . ILE B 1 309 ? 51.050 20.281 26.801 1.00 47.82 1050 ILE B C 1
ATOM 5061 O O . ILE B 1 309 ? 51.972 20.141 26.006 1.00 48.68 1050 ILE B O 1
ATOM 5066 N N . ALA B 1 310 ? 51.108 21.106 27.843 1.00 48.38 1051 ALA B N 1
ATOM 5067 C CA . ALA B 1 310 ? 52.275 21.946 28.089 1.00 50.97 1051 ALA B CA 1
ATOM 5068 C C . ALA B 1 310 ? 53.609 21.202 28.201 1.00 52.56 1051 ALA B C 1
ATOM 5069 O O . ALA B 1 310 ? 54.604 21.632 27.617 1.00 53.63 1051 ALA B O 1
ATOM 5071 N N . LYS B 1 311 ? 53.642 20.100 28.948 1.00 55.64 1052 LYS B N 1
ATOM 5072 C CA . LYS B 1 311 ? 54.886 19.350 29.105 1.00 59.88 1052 LYS B CA 1
ATOM 5073 C C . LYS B 1 311 ? 55.329 18.672 27.808 1.00 57.59 1052 LYS B C 1
ATOM 5074 O O . LYS B 1 311 ? 56.525 18.540 27.556 1.00 61.07 1052 LYS B O 1
ATOM 5080 N N . GLN B 1 312 ? 54.374 18.247 26.985 1.00 54.68 1053 GLN B N 1
ATOM 5081 C CA . GLN B 1 312 ? 54.703 17.619 25.705 1.00 52.63 1053 GLN B CA 1
ATOM 5082 C C . GLN B 1 312 ? 55.356 18.656 24.791 1.00 51.48 1053 GLN B C 1
ATOM 5083 O O . GLN B 1 312 ? 56.415 18.421 24.208 1.00 47.61 1053 GLN B O 1
ATOM 5089 N N . LEU B 1 313 ? 54.708 19.809 24.672 1.00 50.85 1054 LEU B N 1
ATOM 5090 C CA . LEU B 1 313 ? 55.215 20.887 23.838 1.00 50.51 1054 LEU B CA 1
ATOM 5091 C C . LEU B 1 313 ? 56.630 21.235 24.292 1.00 50.90 1054 LEU B C 1
ATOM 5092 O O . LEU B 1 313 ? 57.531 21.396 23.471 1.00 50.28 1054 LEU B O 1
ATOM 5097 N N . GLN B 1 314 ? 56.818 21.340 25.606 1.00 53.62 1055 GLN B N 1
ATOM 5098 C CA . GLN B 1 314 ? 58.129 21.642 26.177 1.00 55.65 1055 GLN B CA 1
ATOM 5099 C C . GLN B 1 314 ? 59.134 20.573 25.767 1.00 55.67 1055 GLN B C 1
ATOM 5100 O O . GLN B 1 314 ? 60.268 20.882 25.405 1.00 56.81 1055 GLN B O 1
ATOM 5106 N N . ALA B 1 315 ? 58.707 19.315 25.836 1.00 52.52 1056 ALA B N 1
ATOM 5107 C CA . ALA B 1 315 ? 59.564 18.192 25.484 1.00 53.41 1056 ALA B CA 1
ATOM 5108 C C . ALA B 1 315 ? 59.876 18.163 23.991 1.00 53.34 1056 ALA B C 1
ATOM 5109 O O . ALA B 1 315 ? 61.003 17.865 23.594 1.00 53.94 1056 ALA B O 1
ATOM 5111 N N . TYR B 1 316 ? 58.881 18.460 23.162 1.00 54.93 1057 TYR B N 1
ATOM 5112 C CA . TYR B 1 316 ? 59.098 18.463 21.720 1.00 56.35 1057 TYR B CA 1
ATOM 5113 C C . TYR B 1 316 ? 60.121 19.538 21.360 1.00 58.23 1057 TYR B C 1
ATOM 5114 O O . TYR B 1 316 ? 60.935 19.353 20.452 1.00 56.75 1057 TYR B O 1
ATOM 5123 N N . GLU B 1 317 ? 60.077 20.662 22.071 1.00 57.33 1058 GLU B N 1
ATOM 5124 C CA . GLU B 1 317 ? 61.013 21.745 21.801 1.00 61.57 1058 GLU B CA 1
ATOM 5125 C C . GLU B 1 317 ? 62.438 21.302 22.086 1.00 61.91 1058 GLU B C 1
ATOM 5126 O O . GLU B 1 317 ? 63.341 21.556 21.291 1.00 62.74 1058 GLU B O 1
ATOM 5132 N N . VAL B 1 318 ? 62.636 20.644 23.224 1.00 62.56 1059 VAL B N 1
ATOM 5133 C CA . VAL B 1 318 ? 63.957 20.154 23.603 1.00 61.84 1059 VAL B CA 1
ATOM 5134 C C . VAL B 1 318 ? 64.457 19.195 22.529 1.00 63.13 1059 VAL B C 1
ATOM 5135 O O . VAL B 1 318 ? 65.623 19.222 22.140 1.00 63.18 1059 VAL B O 1
ATOM 5139 N N . GLU B 1 319 ? 63.554 18.349 22.054 1.00 64.12 1060 GLU B N 1
ATOM 5140 C CA . GLU B 1 319 ? 63.872 17.375 21.024 1.00 68.24 1060 GLU B CA 1
ATOM 5141 C C . GLU B 1 319 ? 64.294 18.024 19.706 1.00 67.00 1060 GLU B C 1
ATOM 5142 O O . GLU B 1 319 ? 65.238 17.570 19.059 1.00 65.43 1060 GLU B O 1
ATOM 5148 N N . TYR B 1 320 ? 63.591 19.080 19.307 1.00 65.24 1061 TYR B N 1
ATOM 5149 C CA . TYR B 1 320 ? 63.907 19.773 18.064 1.00 63.14 1061 TYR B CA 1
ATOM 5150 C C . TYR B 1 320 ? 65.362 20.243 18.104 1.00 63.35 1061 TYR B C 1
ATOM 5151 O O . TYR B 1 320 ? 66.107 20.074 17.138 1.00 62.35 1061 TYR B O 1
ATOM 5160 N N . HIS B 1 321 ? 65.763 20.824 19.232 1.00 63.65 1062 HIS B N 1
ATOM 5161 C CA . HIS B 1 321 ? 67.125 21.324 19.389 1.00 67.37 1062 HIS B CA 1
ATOM 5162 C C . HIS B 1 321 ? 68.196 20.235 19.456 1.00 67.89 1062 HIS B C 1
ATOM 5163 O O . HIS B 1 321 ? 69.352 20.477 19.112 1.00 68.33 1062 HIS B O 1
ATOM 5170 N N . VAL B 1 322 ? 67.823 19.043 19.907 1.00 67.36 1063 VAL B N 1
ATOM 5171 C CA . VAL B 1 322 ? 68.773 17.940 19.965 1.00 68.51 1063 VAL B CA 1
ATOM 5172 C C . VAL B 1 322 ? 68.876 17.395 18.547 1.00 70.56 1063 VAL B C 1
ATOM 5173 O O . VAL B 1 322 ? 69.959 17.065 18.064 1.00 71.12 1063 VAL B O 1
ATOM 5177 N N . LEU B 1 323 ? 67.730 17.315 17.883 1.00 75.36 1064 LEU B N 1
ATOM 5178 C CA . LEU B 1 323 ? 67.669 16.827 16.515 1.00 79.44 1064 LEU B CA 1
ATOM 5179 C C . LEU B 1 323 ? 68.376 17.790 15.587 1.00 82.47 1064 LEU B C 1
ATOM 5180 O O . LEU B 1 323 ? 68.832 17.410 14.511 1.00 81.17 1064 LEU B O 1
ATOM 5185 N N . GLN B 1 324 ? 68.463 19.050 15.986 1.00 85.70 1065 GLN B N 1
ATOM 5186 C CA . GLN B 1 324 ? 69.144 19.979 15.118 1.00 91.17 1065 GLN B CA 1
ATOM 5187 C C . GLN B 1 324 ? 70.599 20.126 15.468 1.00 92.76 1065 GLN B C 1
ATOM 5188 O O . GLN B 1 324 ? 71.388 20.560 14.636 1.00 93.91 1065 GLN B O 1
ATOM 5194 N N . GLU B 1 325 ? 70.982 19.797 16.694 1.00 93.87 1066 GLU B N 1
ATOM 5195 C CA . GLU B 1 325 ? 72.394 19.909 16.965 1.00 94.72 1066 GLU B CA 1
ATOM 5196 C C . GLU B 1 325 ? 73.047 18.910 16.015 1.00 95.41 1066 GLU B C 1
ATOM 5197 O O . GLU B 1 325 ? 73.832 19.316 15.167 1.00 96.54 1066 GLU B O 1
ATOM 5203 N N . GLU B 1 326 ? 72.720 17.624 16.096 1.00 95.49 1067 GLU B N 1
ATOM 5204 C CA . GLU B 1 326 ? 73.306 16.706 15.121 1.00 96.12 1067 GLU B CA 1
ATOM 5205 C C . GLU B 1 326 ? 72.713 17.084 13.765 1.00 95.11 1067 GLU B C 1
ATOM 5206 O O . GLU B 1 326 ? 73.496 17.240 12.807 1.00 93.73 1067 GLU B O 1
#

Solvent-accessible surface area: 29766 Å² total; per-residue (Å²): 150,151,132,62,86,148,61,18,21,68,25,122,30,20,76,89,26,115,143,111,8,23,87,49,0,77,165,3,17,86,37,117,32,34,55,162,74,133,32,83,106,104,84,6,32,40,0,0,31,95,9,3,0,66,99,40,3,7,80,0,0,77,0,1,0,23,13,17,110,49,100,63,131,87,68,89,102,139,110,31,149,127,43,74,11,145,83,8,42,168,81,163,14,108,46,81,139,39,0,73,132,25,3,34,185,1,17,73,128,17,74,18,1,62,61,135,104,17,80,2,5,84,20,0,30,37,0,1,28,0,0,3,23,35,7,134,100,8,4,15,20,93,5,0,0,19,0,0,0,0,0,1,1,17,19,51,49,49,92,0,2,117,5,0,40,25,0,0,38,27,20,24,8,38,91,7,1,41,92,80,112,85,34,15,80,7,27,10,54,16,0,27,28,0,4,34,66,92,37,127,65,0,44,66,23,5,107,133,35,146,7,34,13,70,69,4,0,31,47,1,4,8,10,0,0,6,46,57,10,54,26,2,0,0,0,34,0,0,0,0,0,1,8,55,15,31,68,0,5,12,22,0,0,7,2,0,0,10,58,8,40,83,93,0,63,135,51,133,64,82,133,56,0,14,80,11,0,99,64,67,2,8,122,14,40,89,105,64,4,64,138,4,8,78,97,0,12,122,30,113,2,46,110,66,0,45,24,7,40,2,6,33,24,9,70,123,129,179,112,70,84,150,86,19,6,83,11,127,27,15,85,88,38,107,172,45,7,37,69,71,0,79,153,15,17,82,49,126,57,39,53,165,68,81,9,87,99,144,83,8,85,38,10,0,28,92,7,4,14,68,86,37,1,5,77,0,0,88,0,3,6,32,17,38,108,56,112,86,170,61,89,84,179,110,80,30,169,131,47,79,4,126,75,5,35,148,85,164,14,108,45,85,144,40,0,73,134,18,3,33,188,1,23,72,129,11,69,23,1,62,59,138,102,18,85,3,7,83,17,0,27,35,0,0,28,0,0,3,21,25,6,135,91,7,3,17,29,139,3,0,0,24,0,0,0,0,0,1,1,22,13,54,47,62,71,0,3,118,13,0,40,30,0,0,13,37,18,25,8,14,107,8,2,51,87,86,111,87,38,17,79,3,27,11,41,14,0,27,53,0,2,45,74,94,24,125,54,0,53,43,24,9,94,120,55,146,8,28,14,66,59,3,0,32,46,1,3,24,9,0,0,7,45,58,9,53,30,4,0,0,0,30,0,0,0,1,0,0,36,48,14,31,72,0,5,12,18,0,0,4,4,0,0,5,7,10,13,26,47,0,68,139,54,138,75,84,118,46,0,17,69,14,0,90,76,70,1,10,115,16,10,95,55,8,4,49,48,0,8,77,16,0,19,94,23,116,5,43,159,59,2,117,56,12,73,95,63,32,89,94,106,106,151,199

Organism: Homo sapiens (NCBI:txid9606)

Foldseek 3Di:
DVCLLVLLLPFDALDAQDDVLVVVVCVLLPDPVNLVDADDLVVLLVSLLRDDHLLCLLVLLVSLLSNLCVVDVQDDPQAQDPPALVRLLVDFAPCLVVLLVQLCLAPCVRSLSVDRCPPNSVLLSSLLSSVCSRPVQLNDAPQVSLVLSLSVSRDPSRSSSVVSSCQCRVQVLVVCSGVVNPVVVLVLLLLLVVCCVPPVVLSVLCVVQVNGCVLACPNCSSNVCRSQAGSNLSSSLSSLCSNPGSCLSSLLVNLLCVVCSVVLSVDRHPVRNSCCNHHVSRPDDSVSSSVSSVRSSVDDCVVSSVVSSVVVVVVVD/DCVLVLLQPFDAQCQDDDPLVVVVCCVQVPVCLLDDQPPLVPPCCSLVVDDHSQCLLSLLVSLLSNLDNPDDADPPLPWDPDALVRLLVDDAPCLVVLLVQLCLAPCVRSLSVDRCPPNSVLLSSLLSSVCSGDVQLNDARQVSLVLSLSVSRDPSRSSSVSSSCCCRVLPLVVCSGDVNPVVVLVQLLLLVLCCVPVVVLSVLCVVQVNGCVLACPNCSRNVLRNQAGSSLSSSLSSLCSNPGSCLSSLLSSLLCVVCSVVLSPDHHSVVNSCCRRPPSRPDDSVSSSVSSSRSSPDDCVVSSVVSSVVVVVVVVD

Nearest PDB structures (foldseek):
  3qye-assembly2_B  TM=9.993E-01  e=4.522E-38  Homo sapiens
  3qyb-assembly1_A  TM=9.830E-01  e=1.299E-28  Homo sapiens
  4nc6-assembly1_A  TM=9.071E-01  e=8.155E-16  Homo sapiens
  3hzj-assembly1_A  TM=8.801E-01  e=1.004E-15  Homo sapiens
  3hzj-assembly2_B  TM=9.444E-01  e=6.792E-15  Homo sapiens

Secondary structure (DSSP, 8-state):
-HHHHHHHT-S--SSPPPHHHHHHHHHHHT-TTGGG-PPPHHHHHHHHHT---GGGHHHHHHHHHHHHHHH----SSS------HHHHTTS--TTHHHHHHHHTTSSTTSTTT-STT-HHHHHHHHHHHHHHHH-TTTSS-TTHHHHHHHHHTTS-HHHHHHHHHIIIIIT-GGGGGSTT-HHHHHHHHHHHHHHHHH-HHHHHHHHHTT--GGGTSHHHHHSTTTTTS-HHHHHHHHHHHHHH-TTHHHHHHHHHHHHTHHHHHT--SHHHHHHIIIIITT---HHHHHHHHHHHHH---HHHHHHHHHHHHHHH-/-THHHHTT----SS---SSHHHHHHHTTS-TTTTSS---THHHHHHHHH---TTTHHHHHHHHHHHHHHHS---TTSPPP---HHHHTTS--TTHHHHHHHHTTSSTTSTTT-STT-HHHHHHHHHHHHHHHH-TTTSS-TTHHHHHHHHHTTS-HHHHHHHHHIIIIIT-GGGGGSTT-HHHHHHHHHHHHHHHHH-HHHHHHHHHTT--GGGTSHHHHHTTTTTTS-HHHHHHHHHHHHHH-TTHHHHHHHHHHHHTHHHHHT--SHHHHHHIIIIITT---HHHHHHHHHHHHH---HHHHHHHHHHHHHHHH-

InterPro domains:
  IPR000195 Rab-GAP-TBC domain [PF00566] (804-1013)
  IPR000195 Rab-GAP-TBC domain [PS50086] (800-994)
  IPR000195 Rab-GAP-TBC domain [SM00164] (797-1017)
  IPR006020 PTB/PI domain [PF00640] (286-377)
  IPR006020 PTB/PI domain [PS01179] (295-374)
  IPR006020 PTB/PI domain [SM00462] (16-164)
  IPR006020 PTB/PI domain [SM00462] (168-384)
  IPR011993 PH-like domain superfamily [G3DSA:2.30.29.30] (5-161)
  IPR011993 PH-like domain superfamily [G3DSA:2.30.29.30] (256-373)
  IPR021785 Domain of unknown function DUF3350 [PF11830] (690-745)
  IPR035969 Rab-GAP-TBC domain superfamily [SSF47923] (773-954)
  IPR035969 Rab-GAP-TBC domain superfamily [SSF47923] (929-1048)
  IPR050302 Rab GTPase-activating TBC domain-containing protein [PTHR47219] (434-1152)

Sequence (634 aa):
DLLNKRLKLDYEEITPCLKEVTTVWEKMLSTPGRSKIKFDMEKMHSAVGQGVPRHHRGEIWKFLAEQFHLKHQFPSKQQPKDVPYKELLKQLTSQQHAILIDLGRTFPTHPYFSAQLGAGQLSLYNILKAYSLLDQEVGYCQGLSFVAGILLLHMSEEEAFKMLKFLMFDMGLRKQYRPDMIILQIQMYQLSRLLHDYHRDLYNHLEEHEIGPSLYAAPWFLTMFASQFPLGFVARVFDMIFLQGTEVIFKVALSLLGSHKPLILQHENLETIVDFIKSTLPNLGLVQMEKTINQVFEMDIAKQLQAYEVEYHVLQELLNKRLKLDYEEITPCLKEVTTVWEKMLSTPGRSKIKFDMEKMHSAVGQGVPRHHRGEIWKFLAEQFHLKHQFPSKQQPKDVPYKELLKQLTSQQHAILIDLGRTFPTHPYFSAQLGAGQLSLYNILKAYSLLDQEVGYCQGLSFVAGILLLHMSEEEAFKMLKFLMFDMGLRKQYRPDMIILQIQMYQLSRLLHDYHRDLYNHLEEHEIGPSLYAAPWFLTMFASQFPLGFVARVFDMIFLQGTEVIFKVALSLLGSHKPLILQHENLETIVDFIKSTLPNLGLVQMEKTINQVFEMDIAKQLQAYEVEYHVLQEE

B-factor: mean 46.82, std 20.48, range [13.87, 109.43]